Protein AF-A0A8J6C8D6-F1 (afdb_monomer)

Secondary structure (DSSP, 8-state):
------------------------------------------------------HHHHHHHHHHHHHHHHHSPPTT-EEEESSPEEETTEEEEEEEEE-SSSEEEEEEESSS-EEEEEEEEE-TTS-EEEE--HHHHHHHHHTT-EEEEEEEEGGGTEEEEEEE-TTS--EEEEEEEEES-----TT-PPPPPPPPP-----HHHHHHHHHHHHHHHHHHHHHHHHHHHHHHHHHHHHHHHHHHHHHTS--------------SSHHHHHHHHHHHHHHHHHHHHHHHHHHHHHHHHHHHHHHHHHHHHHHHHHHHHHHHHHHHHHHHHHHHHHHHHHHHHHHH-------------------PPPPPPPP-------------TT----TTSPPTT-EEEEEEEETTTEEEEEEEEE-SSSEEEEEEEESS-EEEEEEEEE-TTT-EEEEPPPHHHHHHHHHTT-EEEEEEEETTTTEEEEEEE-SSS--EEEEEEE--

Structure (mmCIF, N/CA/C/O backbone):
data_AF-A0A8J6C8D6-F1
#
_entry.id   AF-A0A8J6C8D6-F1
#
loop_
_atom_site.group_PDB
_atom_site.id
_atom_site.type_symbol
_atom_site.label_atom_id
_atom_site.label_alt_id
_atom_site.label_comp_id
_atom_site.label_asym_id
_atom_site.label_entity_id
_atom_site.label_seq_id
_atom_site.pdbx_PDB_ins_code
_atom_site.Cartn_x
_atom_site.Cartn_y
_atom_site.Cartn_z
_atom_site.occupancy
_atom_site.B_iso_or_equiv
_atom_site.auth_seq_id
_atom_site.auth_comp_id
_atom_site.auth_asym_id
_atom_site.auth_atom_id
_atom_site.pdbx_PDB_model_num
ATOM 1 N N . MET A 1 1 ? 50.698 -36.462 35.558 1.00 35.81 1 MET A N 1
ATOM 2 C CA . MET A 1 1 ? 51.203 -35.279 34.823 1.00 35.81 1 MET A CA 1
ATOM 3 C C . MET A 1 1 ? 50.132 -34.192 34.843 1.00 35.81 1 MET A C 1
ATOM 5 O O . MET A 1 1 ? 48.964 -34.511 34.998 1.00 35.81 1 MET A O 1
ATOM 9 N N . ARG A 1 2 ? 50.574 -32.934 34.864 1.00 33.88 2 ARG A N 1
ATOM 10 C CA . ARG A 1 2 ? 50.007 -31.771 35.575 1.00 33.88 2 ARG A CA 1
ATOM 11 C C . ARG A 1 2 ? 48.608 -31.286 35.136 1.00 33.88 2 ARG A C 1
ATOM 13 O O . ARG A 1 2 ? 48.394 -31.005 33.965 1.00 33.88 2 ARG A O 1
ATOM 20 N N . ARG A 1 3 ? 47.739 -31.041 36.130 1.00 43.44 3 ARG A N 1
ATOM 21 C CA . ARG A 1 3 ? 46.824 -29.879 36.182 1.00 43.44 3 ARG A CA 1
ATOM 22 C C . ARG A 1 3 ? 47.587 -28.660 36.731 1.00 43.44 3 ARG A C 1
ATOM 24 O O . ARG A 1 3 ? 48.565 -28.851 37.457 1.00 43.44 3 ARG A O 1
ATOM 31 N N . PRO A 1 4 ? 47.103 -27.440 36.474 1.00 57.06 4 PRO A N 1
ATOM 32 C CA . PRO A 1 4 ? 46.941 -26.463 37.560 1.00 57.06 4 PRO A CA 1
ATOM 33 C C . PRO A 1 4 ? 45.608 -25.697 37.406 1.00 57.06 4 PRO A C 1
ATOM 35 O O . PRO A 1 4 ? 44.955 -25.807 36.377 1.00 57.06 4 PRO A O 1
ATOM 38 N N . ALA A 1 5 ? 45.146 -24.839 38.306 1.00 36.56 5 ALA A N 1
ATOM 39 C CA . ALA A 1 5 ? 45.234 -24.679 39.754 1.00 36.56 5 ALA A CA 1
ATOM 40 C C . ALA A 1 5 ? 44.353 -23.452 40.079 1.00 36.56 5 ALA A C 1
ATOM 42 O O . ALA A 1 5 ? 44.138 -22.572 39.250 1.00 36.56 5 ALA A O 1
ATOM 43 N N . THR A 1 6 ? 43.840 -23.455 41.294 1.00 37.94 6 THR A N 1
ATOM 44 C CA . THR A 1 6 ? 42.891 -22.550 41.946 1.00 37.94 6 THR A CA 1
ATOM 45 C C . THR A 1 6 ? 43.531 -21.234 42.433 1.00 37.94 6 THR A C 1
ATOM 47 O O . THR A 1 6 ? 44.671 -21.283 42.877 1.00 37.94 6 THR A O 1
ATOM 50 N N . ALA A 1 7 ? 42.786 -20.112 42.441 1.00 31.88 7 ALA A N 1
ATOM 51 C CA . ALA A 1 7 ? 42.819 -18.973 43.405 1.00 31.88 7 ALA A CA 1
ATOM 52 C C . ALA A 1 7 ? 41.842 -17.887 42.880 1.00 31.88 7 ALA A C 1
ATOM 54 O O . ALA A 1 7 ? 41.958 -17.513 41.721 1.00 31.88 7 ALA A O 1
ATOM 55 N N . LEU A 1 8 ? 40.776 -17.386 43.521 1.00 31.64 8 LEU A N 1
ATOM 56 C CA . LEU A 1 8 ? 40.401 -17.049 44.906 1.00 31.64 8 LEU A CA 1
ATOM 57 C C . LEU A 1 8 ? 41.213 -15.900 45.531 1.00 31.64 8 LEU A C 1
ATOM 59 O O . LEU A 1 8 ? 42.285 -16.134 46.075 1.00 31.64 8 LEU A O 1
ATOM 63 N N . LEU A 1 9 ? 40.648 -14.682 45.521 1.00 27.72 9 LEU A N 1
ATOM 64 C CA . LEU A 1 9 ? 40.894 -13.666 46.552 1.00 27.72 9 LEU A CA 1
ATOM 65 C C . LEU A 1 9 ? 39.720 -12.673 46.659 1.00 27.72 9 LEU A C 1
ATOM 67 O O . LEU A 1 9 ? 39.258 -12.096 45.678 1.00 27.72 9 LEU A O 1
ATOM 71 N N . LEU A 1 10 ? 39.228 -12.566 47.890 1.00 30.31 10 LEU A N 1
ATOM 72 C CA . LEU A 1 10 ? 38.093 -11.808 48.411 1.00 30.31 10 LEU A CA 1
ATOM 73 C C . LEU A 1 10 ? 38.591 -10.553 49.163 1.00 30.31 10 LEU A C 1
ATOM 75 O O . LEU A 1 10 ? 39.704 -10.549 49.674 1.00 30.31 10 LEU A O 1
ATOM 79 N N . LEU A 1 11 ? 37.649 -9.626 49.390 1.00 27.98 11 LEU A N 1
ATOM 80 C CA . LEU A 1 11 ? 37.426 -8.851 50.631 1.00 27.98 11 LEU A CA 1
ATOM 81 C C . LEU A 1 11 ? 38.060 -7.445 50.861 1.00 27.98 11 LEU A C 1
ATOM 83 O O . LEU A 1 11 ? 39.243 -7.304 51.129 1.00 27.98 11 LEU A O 1
ATOM 87 N N . LEU A 1 12 ? 37.149 -6.451 50.901 1.00 30.14 12 LEU A N 1
ATOM 88 C CA . LEU A 1 12 ? 36.803 -5.476 51.974 1.00 30.14 12 LEU A CA 1
ATOM 89 C C . LEU A 1 12 ? 37.828 -4.523 52.637 1.00 30.14 12 LEU A C 1
ATOM 91 O O . LEU A 1 12 ? 38.760 -4.964 53.293 1.00 30.14 12 LEU A O 1
ATOM 95 N N . ALA A 1 13 ? 37.438 -3.232 52.692 1.00 29.52 13 ALA A N 1
ATOM 96 C CA . ALA A 1 13 ? 37.340 -2.329 53.875 1.00 29.52 13 ALA A CA 1
ATOM 97 C C . ALA A 1 13 ? 36.761 -0.962 53.388 1.00 29.52 13 ALA A C 1
ATOM 99 O O . ALA A 1 13 ? 37.244 -0.461 52.382 1.00 29.52 13 ALA A O 1
ATOM 100 N N . ARG A 1 14 ? 35.659 -0.325 53.849 1.00 30.20 14 ARG A N 1
ATOM 101 C CA . ARG A 1 14 ? 35.079 -0.001 55.186 1.00 30.20 14 ARG A CA 1
ATOM 102 C C . ARG A 1 14 ? 36.050 0.856 56.030 1.00 30.20 14 ARG A C 1
ATOM 104 O O . ARG A 1 14 ? 37.177 0.430 56.191 1.00 30.20 14 ARG A O 1
ATOM 111 N N . GLY A 1 15 ? 35.753 2.024 56.615 1.00 28.91 15 GLY A N 1
ATOM 112 C CA . GLY A 1 15 ? 34.555 2.853 56.839 1.00 28.91 15 GLY A CA 1
ATOM 113 C C . GLY A 1 15 ? 34.984 4.311 57.170 1.00 28.91 15 GLY A C 1
ATOM 114 O O . GLY A 1 15 ? 36.171 4.587 57.271 1.00 28.91 15 GLY A O 1
ATOM 115 N N . ALA A 1 16 ? 34.090 5.304 57.111 1.00 32.97 16 ALA A N 1
ATOM 116 C CA . ALA A 1 16 ? 33.246 5.824 58.205 1.00 32.97 16 ALA A CA 1
ATOM 117 C C . ALA A 1 16 ? 33.930 6.846 59.141 1.00 32.97 16 ALA A C 1
ATOM 119 O O . ALA A 1 16 ? 34.813 6.466 59.898 1.00 32.97 16 ALA A O 1
ATOM 120 N N . THR A 1 17 ? 33.438 8.100 59.172 1.00 31.61 17 THR A N 1
ATOM 121 C CA . THR A 1 17 ? 32.991 8.813 60.400 1.00 31.61 17 THR A CA 1
ATOM 122 C C . THR A 1 17 ? 32.380 10.208 60.115 1.00 31.61 17 THR A C 1
ATOM 124 O O . THR A 1 17 ? 32.992 11.058 59.486 1.00 31.61 17 THR A O 1
ATOM 127 N N . THR A 1 18 ? 31.131 10.372 60.583 1.00 41.69 18 THR A N 1
ATOM 128 C CA . THR A 1 18 ? 30.493 11.514 61.291 1.00 41.69 18 THR A CA 1
ATOM 129 C C . THR A 1 18 ? 30.653 12.972 60.826 1.00 41.69 18 THR A C 1
ATOM 131 O O . THR A 1 18 ? 31.759 13.492 60.807 1.00 41.69 18 THR A O 1
ATOM 134 N N . LEU A 1 19 ? 29.520 13.689 60.692 1.00 29.58 19 LEU A N 1
ATOM 135 C CA . LEU A 1 19 ? 29.069 14.737 61.643 1.00 29.58 19 LEU A CA 1
ATOM 136 C C . LEU A 1 19 ? 27.676 15.320 61.266 1.00 29.58 19 LEU A C 1
ATOM 138 O O . LEU A 1 19 ? 27.442 15.773 60.151 1.00 29.58 19 LEU A O 1
ATOM 142 N N . ARG A 1 20 ? 26.750 15.292 62.237 1.00 32.78 20 ARG A N 1
ATOM 143 C CA . ARG A 1 20 ? 25.585 16.201 62.436 1.00 32.78 20 ARG A CA 1
ATOM 144 C C . ARG A 1 20 ? 26.068 17.393 63.309 1.00 32.78 20 ARG A C 1
ATOM 146 O O . ARG A 1 20 ? 27.182 17.256 63.815 1.00 32.78 20 ARG A O 1
ATOM 153 N N . PRO A 1 21 ? 25.286 18.456 63.645 1.00 46.72 21 PRO A N 1
ATOM 154 C CA . PRO A 1 21 ? 23.860 18.789 63.408 1.00 46.72 21 PRO A CA 1
ATOM 155 C C . PRO A 1 21 ? 23.666 20.230 62.822 1.00 46.72 21 PRO A C 1
ATOM 157 O O . PRO A 1 21 ? 24.640 20.919 62.561 1.00 46.72 21 PRO A O 1
ATOM 160 N N . CYS A 1 22 ? 22.468 20.708 62.451 1.00 26.75 22 CYS A N 1
ATOM 161 C CA . CYS A 1 22 ? 21.581 21.530 63.302 1.00 26.75 22 CYS A CA 1
ATOM 162 C C . CYS A 1 22 ? 20.269 21.897 62.566 1.00 26.75 22 CYS A C 1
ATOM 164 O O . CYS A 1 22 ? 20.287 22.277 61.398 1.00 26.75 22 CYS A O 1
ATOM 166 N N . ALA A 1 23 ? 19.148 21.823 63.292 1.00 34.84 23 ALA A N 1
ATOM 167 C CA . ALA A 1 23 ? 17.891 22.551 63.050 1.00 34.84 23 ALA A CA 1
ATOM 168 C C . ALA A 1 23 ? 17.970 23.927 63.767 1.00 34.84 23 ALA A C 1
ATOM 170 O O . ALA A 1 23 ? 18.851 24.060 64.622 1.00 34.84 23 ALA A O 1
ATOM 171 N N . PRO A 1 24 ? 17.132 24.953 63.479 1.00 51.56 24 PRO A N 1
ATOM 172 C CA . PRO A 1 24 ? 15.665 24.977 63.696 1.00 51.56 24 PRO A CA 1
ATOM 173 C C . PRO A 1 24 ? 14.939 25.716 62.523 1.00 51.56 24 PRO A C 1
ATOM 175 O O . PRO A 1 24 ? 15.575 25.996 61.521 1.00 51.56 24 PRO A O 1
ATOM 178 N N . ALA A 1 25 ? 13.647 26.057 62.447 1.00 30.58 25 ALA A N 1
ATOM 179 C CA . ALA A 1 25 ? 12.523 26.172 63.369 1.00 30.58 25 ALA A CA 1
ATOM 180 C C . ALA A 1 25 ? 11.190 26.102 62.575 1.00 30.58 25 ALA A C 1
ATOM 182 O O . ALA A 1 25 ? 11.130 26.414 61.388 1.00 30.58 25 ALA A O 1
ATOM 183 N N . ARG A 1 26 ? 10.110 25.732 63.271 1.00 37.91 26 ARG A N 1
ATOM 184 C CA . ARG A 1 26 ? 8.697 25.846 62.860 1.00 37.91 26 ARG A CA 1
ATOM 185 C C . ARG A 1 26 ? 8.239 27.312 62.865 1.00 37.91 26 ARG A C 1
ATOM 187 O O . ARG A 1 26 ? 8.626 27.990 63.802 1.00 37.91 26 ARG A O 1
ATOM 194 N N . VAL A 1 27 ? 7.271 27.697 62.019 1.00 29.30 27 VAL A N 1
ATOM 195 C CA . VAL A 1 27 ? 6.035 28.420 62.423 1.00 29.30 27 VAL A CA 1
ATOM 196 C C . VAL A 1 27 ? 4.908 28.092 61.430 1.00 29.30 27 VAL A C 1
ATOM 198 O O . VAL A 1 27 ? 5.110 28.029 60.222 1.00 29.30 27 VAL A O 1
ATOM 201 N N . ARG A 1 28 ? 3.718 27.854 61.981 1.00 36.69 28 ARG A N 1
ATOM 202 C CA . ARG A 1 28 ? 2.434 27.541 61.346 1.00 36.69 28 ARG A CA 1
ATOM 203 C C . ARG A 1 28 ? 1.416 28.495 61.981 1.00 36.69 28 ARG A C 1
ATOM 205 O O . ARG A 1 28 ? 1.383 28.508 63.203 1.00 36.69 28 ARG A O 1
ATOM 212 N N . THR A 1 29 ? 0.593 29.204 61.207 1.00 34.97 29 THR A N 1
ATOM 213 C CA . THR A 1 29 ? -0.679 29.860 61.622 1.00 34.97 29 THR A CA 1
ATOM 214 C C . THR A 1 29 ? -1.370 30.349 60.333 1.00 34.97 29 THR A C 1
ATOM 216 O O . THR A 1 29 ? -0.747 31.047 59.549 1.00 34.97 29 THR A O 1
ATOM 219 N N . THR A 1 30 ? -2.510 29.826 59.860 1.00 37.66 30 THR A N 1
ATOM 220 C CA . THR A 1 30 ? -3.925 30.018 60.267 1.00 37.66 30 THR A CA 1
ATOM 221 C C . THR A 1 30 ? -4.391 31.469 60.443 1.00 37.66 30 THR A C 1
ATOM 223 O O . THR A 1 30 ? -4.073 32.064 61.469 1.00 37.66 30 THR A O 1
ATOM 226 N N . ARG A 1 31 ? -5.254 31.947 59.527 1.00 32.25 31 ARG A N 1
ATOM 227 C CA . ARG A 1 31 ? -6.597 32.565 59.727 1.00 32.25 31 ARG A CA 1
ATOM 228 C C . ARG A 1 31 ? -6.942 33.532 58.571 1.00 32.25 31 ARG A C 1
ATOM 230 O O . ARG A 1 31 ? -6.095 34.312 58.161 1.00 32.25 31 ARG A O 1
ATOM 237 N N . GLY A 1 32 ? -8.188 33.466 58.073 1.00 31.39 32 GLY A N 1
ATOM 238 C CA . GLY A 1 32 ? -8.848 34.554 57.312 1.00 31.39 32 GLY A CA 1
ATOM 239 C C . GLY A 1 32 ? -9.164 35.762 58.225 1.00 31.39 32 GLY A C 1
ATOM 240 O O . GLY A 1 32 ? -8.545 35.820 59.287 1.00 31.39 32 GLY A O 1
ATOM 241 N N . PRO A 1 33 ? -10.134 36.671 57.949 1.00 47.38 33 PRO A N 1
ATOM 242 C CA . PRO A 1 33 ? -11.267 36.583 57.014 1.00 47.38 33 PRO A CA 1
ATOM 243 C C . PRO A 1 33 ? -11.608 37.897 56.236 1.00 47.38 33 PRO A C 1
ATOM 245 O O . PRO A 1 33 ? -11.018 38.941 56.456 1.00 47.38 33 PRO A O 1
ATOM 248 N N . ALA A 1 34 ? -12.580 37.780 55.323 1.00 31.06 34 ALA A N 1
ATOM 249 C CA . ALA A 1 34 ? -13.768 38.621 55.076 1.00 31.06 34 ALA A CA 1
ATOM 250 C C . ALA A 1 34 ? -13.780 40.184 55.118 1.00 31.06 34 ALA A C 1
ATOM 252 O O . ALA A 1 34 ? -13.150 40.832 55.941 1.00 31.06 34 ALA A O 1
ATOM 253 N N . TRP A 1 35 ? -14.730 40.701 54.318 1.00 33.06 35 TRP A N 1
ATOM 254 C CA . TRP A 1 35 ? -15.359 42.043 54.242 1.00 33.06 35 TRP A CA 1
ATOM 255 C C . TRP A 1 35 ? -14.613 43.132 53.435 1.00 33.06 35 TRP A C 1
ATOM 257 O O . TRP A 1 35 ? -13.420 43.313 53.614 1.00 33.06 35 TRP A O 1
ATOM 267 N N . LEU A 1 36 ? -15.170 43.758 52.381 1.00 33.72 36 LEU A N 1
ATOM 268 C CA . LEU A 1 36 ? -16.387 44.587 52.162 1.00 33.72 36 LEU A CA 1
ATOM 269 C C . LEU A 1 36 ? -16.104 46.095 52.345 1.00 33.72 36 LEU A C 1
ATOM 271 O O . LEU A 1 36 ? -15.977 46.572 53.464 1.00 33.72 36 LEU A O 1
ATOM 275 N N . ALA A 1 37 ? -16.066 46.831 51.228 1.00 32.75 37 ALA A N 1
ATOM 276 C CA . ALA A 1 37 ? -16.396 48.259 51.093 1.00 32.75 37 ALA A CA 1
ATOM 277 C C . ALA A 1 37 ? -16.724 48.488 49.596 1.00 32.75 37 ALA A C 1
ATOM 279 O O . ALA A 1 37 ? -15.913 48.125 48.748 1.00 32.75 37 ALA A O 1
ATOM 280 N N . MET A 1 38 ? -17.968 48.799 49.190 1.00 30.61 38 MET A N 1
ATOM 281 C CA . MET A 1 38 ? -18.636 50.122 49.251 1.00 30.61 38 MET A CA 1
ATOM 282 C C . MET A 1 38 ? -17.772 51.212 48.599 1.00 30.61 38 MET A C 1
ATOM 284 O O . MET A 1 38 ? -16.615 51.344 48.963 1.00 30.61 38 MET A O 1
ATOM 288 N N . ALA A 1 39 ? -18.207 52.063 47.673 1.00 34.47 39 ALA A N 1
ATOM 289 C CA . ALA A 1 39 ? -19.494 52.455 47.091 1.00 34.47 39 ALA A CA 1
ATOM 290 C C . ALA A 1 39 ? -19.158 53.004 45.668 1.00 34.47 39 ALA A C 1
ATOM 292 O O . ALA A 1 39 ? -17.983 53.163 45.354 1.00 34.47 39 ALA A O 1
ATOM 293 N N . ALA A 1 40 ? -20.060 53.298 44.728 1.00 32.75 40 ALA A N 1
ATOM 294 C CA . ALA A 1 40 ? -21.002 54.410 44.801 1.00 32.75 40 ALA A CA 1
ATOM 295 C C . ALA A 1 40 ? -21.671 54.639 43.420 1.00 32.75 40 ALA A C 1
ATOM 297 O O . ALA A 1 40 ? -20.977 54.732 42.414 1.00 32.75 40 ALA A O 1
ATOM 298 N N . TYR A 1 41 ? -22.995 54.824 43.466 1.00 35.19 41 TYR A N 1
ATOM 299 C CA . TYR A 1 41 ? -23.856 55.712 42.665 1.00 35.19 41 TYR A CA 1
ATOM 300 C C . TYR A 1 41 ? -24.109 55.497 41.158 1.00 35.19 41 TYR A C 1
ATOM 302 O O . TYR A 1 41 ? -23.223 55.592 40.317 1.00 35.19 41 TYR A O 1
ATOM 310 N N . GLY A 1 42 ? -25.408 55.375 40.843 1.00 32.97 42 GLY A N 1
ATOM 311 C CA . GLY A 1 42 ? -25.996 55.563 39.515 1.00 32.97 42 GLY A CA 1
ATOM 312 C C . GLY A 1 42 ? -27.399 54.956 39.396 1.00 32.97 42 GLY A C 1
ATOM 313 O O . GLY A 1 42 ? -27.560 53.924 38.759 1.00 32.97 42 GLY A O 1
ATOM 314 N N . GLU A 1 43 ? -28.380 55.560 40.069 1.00 34.94 43 GLU A N 1
ATOM 315 C CA . GLU A 1 43 ? -29.804 55.178 40.085 1.00 34.94 43 GLU A CA 1
ATOM 316 C C . GLU A 1 43 ? -30.560 55.629 38.794 1.00 34.94 43 GLU A C 1
ATOM 318 O O . GLU A 1 43 ? -29.927 56.189 37.898 1.00 34.94 43 GLU A O 1
ATOM 323 N N . PRO A 1 44 ? -31.867 55.334 38.605 1.00 51.00 44 PRO A N 1
ATOM 324 C CA . PRO A 1 44 ? -32.375 54.608 37.443 1.00 51.00 44 PRO A CA 1
ATOM 325 C C . PRO A 1 44 ? -33.247 55.465 36.509 1.00 51.00 44 PRO A C 1
ATOM 327 O O . PRO A 1 44 ? -33.675 56.566 36.845 1.00 51.00 44 PRO A O 1
ATOM 330 N N . THR A 1 45 ? -33.606 54.923 35.345 1.00 36.56 45 THR A N 1
ATOM 331 C CA . THR A 1 45 ? -34.748 55.427 34.566 1.00 36.56 45 THR A CA 1
ATOM 332 C C . THR A 1 45 ? -35.639 54.267 34.130 1.00 36.56 45 THR A C 1
ATOM 334 O O . THR A 1 45 ? -35.259 53.414 33.336 1.00 36.56 45 THR A O 1
ATOM 337 N N . THR A 1 46 ? -36.776 54.221 34.823 1.00 40.16 46 THR A N 1
ATOM 338 C CA . THR A 1 46 ? -38.135 53.802 34.453 1.00 40.16 46 THR A CA 1
ATOM 339 C C . THR A 1 46 ? -38.364 52.914 33.228 1.00 40.16 46 THR A C 1
ATOM 341 O O . THR A 1 46 ? -38.003 53.244 32.103 1.00 40.16 46 THR A O 1
ATOM 344 N N . LEU A 1 47 ? -39.107 51.837 33.512 1.00 42.78 47 LEU A N 1
ATOM 345 C CA . LEU A 1 47 ? -39.875 51.005 32.593 1.00 42.78 47 LEU A CA 1
ATOM 346 C C . LEU A 1 47 ? -40.688 51.831 31.589 1.00 42.78 47 LEU A C 1
ATOM 348 O O . LEU A 1 47 ? -41.433 52.714 32.006 1.00 42.78 47 LEU A O 1
ATOM 352 N N . ASP A 1 48 ? -40.682 51.381 30.336 1.00 36.75 48 ASP A N 1
ATOM 353 C CA . ASP A 1 48 ? -41.883 51.366 29.506 1.00 36.75 48 ASP A CA 1
ATOM 354 C C . ASP A 1 48 ? -42.185 49.917 29.114 1.00 36.75 48 ASP A C 1
ATOM 356 O O . ASP A 1 48 ? -41.326 49.169 28.640 1.00 36.75 48 ASP A O 1
ATOM 360 N N . ALA A 1 49 ? -43.416 49.521 29.417 1.00 51.22 49 ALA A N 1
ATOM 361 C CA . ALA A 1 49 ? -43.981 48.212 29.171 1.00 51.22 49 ALA A CA 1
ATOM 362 C C . ALA A 1 49 ? -44.611 48.199 27.776 1.00 51.22 49 ALA A C 1
ATOM 364 O O . ALA A 1 49 ? -45.715 48.700 27.596 1.00 51.22 49 ALA A O 1
ATOM 365 N N . ASP A 1 50 ? -43.920 47.597 26.811 1.00 45.56 50 ASP A N 1
ATOM 366 C CA . ASP A 1 50 ? -44.537 47.141 25.564 1.00 45.56 50 ASP A CA 1
ATOM 367 C C . ASP A 1 50 ? -43.792 45.892 25.063 1.00 45.56 50 ASP A C 1
ATOM 369 O O . ASP A 1 50 ? -43.017 45.891 24.105 1.00 45.56 50 ASP A O 1
ATOM 373 N N . ASP A 1 51 ? -43.963 44.803 25.814 1.00 48.41 51 ASP A N 1
ATOM 374 C CA . ASP A 1 51 ? -43.297 43.519 25.593 1.00 48.41 51 ASP A CA 1
ATOM 375 C C . ASP A 1 51 ? -44.034 42.718 24.501 1.00 48.41 51 ASP A C 1
ATOM 377 O O . ASP A 1 51 ? -44.668 41.686 24.737 1.00 48.41 51 ASP A O 1
ATOM 381 N N . THR A 1 52 ? -43.960 43.197 23.256 1.00 54.38 52 THR A N 1
ATOM 382 C CA . THR A 1 52 ? -44.149 42.320 22.094 1.00 54.38 52 THR A CA 1
ATOM 383 C C . THR A 1 52 ? -42.809 41.650 21.780 1.00 54.38 52 THR A C 1
ATOM 385 O O . THR A 1 52 ? -41.815 42.338 21.535 1.00 54.38 52 THR A O 1
ATOM 388 N N . PRO A 1 53 ? -42.715 40.304 21.782 1.00 50.66 53 PRO A N 1
ATOM 389 C CA . PRO A 1 53 ? -41.441 39.631 21.577 1.00 50.66 53 PRO A CA 1
ATOM 390 C C . PRO A 1 53 ? -40.886 39.971 20.190 1.00 50.66 53 PRO A C 1
ATOM 392 O O . PRO A 1 53 ? -41.469 39.607 19.167 1.00 50.66 53 PRO A O 1
ATOM 395 N N . GLN A 1 54 ? -39.738 40.655 20.163 1.00 53.56 54 GLN A N 1
ATOM 396 C CA . GLN A 1 54 ? -39.039 41.043 18.939 1.00 53.56 54 GLN A CA 1
ATOM 397 C C . GLN A 1 54 ? -38.928 39.855 17.954 1.00 53.56 54 GLN A C 1
ATOM 399 O O . GLN A 1 54 ? -38.360 38.808 18.302 1.00 53.56 54 GLN A O 1
ATOM 404 N N . PRO A 1 55 ? -39.362 40.008 16.685 1.00 61.66 55 PRO A N 1
ATOM 405 C CA . PRO A 1 55 ? -39.357 38.932 15.685 1.00 61.66 55 PRO A CA 1
ATOM 406 C C . PRO A 1 55 ? -37.946 38.402 15.369 1.00 61.66 55 PRO A C 1
ATOM 408 O O . PRO A 1 55 ? -37.783 37.271 14.905 1.00 61.66 55 PRO A O 1
ATOM 411 N N . ALA A 1 56 ? -36.900 39.174 15.678 1.00 62.34 56 ALA A N 1
ATOM 412 C CA . ALA A 1 56 ? -35.511 38.776 15.484 1.00 62.34 56 ALA A CA 1
ATOM 413 C C . ALA A 1 56 ? -35.109 37.569 16.356 1.00 62.34 56 ALA A C 1
ATOM 415 O O . ALA A 1 56 ? -34.508 36.622 15.839 1.00 62.34 56 ALA A O 1
ATOM 416 N N . VAL A 1 57 ? -35.500 37.537 17.637 1.00 67.75 57 VAL A N 1
ATOM 417 C CA . VAL A 1 57 ? -35.136 36.452 18.571 1.00 67.75 57 VAL A CA 1
ATOM 418 C C . VAL A 1 57 ? -35.922 35.173 18.266 1.00 67.75 57 VAL A C 1
ATOM 420 O O . VAL A 1 57 ? -35.359 34.073 18.288 1.00 67.75 57 VAL A O 1
ATOM 423 N N . ALA A 1 58 ? -37.196 35.309 17.887 1.00 65.25 58 ALA A N 1
ATOM 424 C CA . ALA A 1 58 ? -38.010 34.197 17.401 1.00 65.25 58 ALA A CA 1
ATOM 425 C C . ALA A 1 58 ? -37.430 33.599 16.106 1.00 65.25 58 ALA A C 1
ATOM 427 O O . ALA A 1 58 ? -37.303 32.379 15.994 1.00 65.25 58 ALA A O 1
ATOM 428 N N . SER A 1 59 ? -36.967 34.440 15.170 1.00 73.06 59 SER A N 1
ATOM 429 C CA . SER A 1 59 ? -36.349 33.981 13.918 1.00 73.06 59 SER A CA 1
ATOM 430 C C . SER A 1 59 ? -34.992 33.295 14.125 1.00 73.06 59 SER A C 1
ATOM 432 O O . SER A 1 59 ? -34.657 32.367 13.389 1.00 73.06 59 SER A O 1
ATOM 434 N N . ALA A 1 60 ? -34.211 33.711 15.129 1.00 69.38 60 ALA A N 1
ATOM 435 C CA . ALA A 1 60 ? -32.935 33.087 15.470 1.00 69.38 60 ALA A CA 1
ATOM 436 C C . ALA A 1 60 ? -33.140 31.729 16.157 1.00 69.38 60 ALA A C 1
ATOM 438 O O . ALA A 1 60 ? -32.468 30.758 15.811 1.00 69.38 60 ALA A O 1
ATOM 439 N N . ARG A 1 61 ? -34.120 31.622 17.068 1.00 70.50 61 ARG A N 1
ATOM 440 C CA . ARG A 1 61 ? -34.517 30.336 17.667 1.00 70.50 61 ARG A CA 1
ATOM 441 C C . ARG A 1 61 ? -35.103 29.381 16.631 1.00 70.50 61 ARG A C 1
ATOM 443 O O . ARG A 1 61 ? -34.742 28.209 16.647 1.00 70.50 61 ARG A O 1
ATOM 450 N N . ALA A 1 62 ? -35.929 29.870 15.707 1.00 68.94 62 ALA A N 1
ATOM 451 C CA . ALA A 1 62 ? -36.471 29.069 14.611 1.00 68.94 62 ALA A CA 1
ATOM 452 C C . ALA A 1 62 ? -35.368 28.589 13.653 1.00 68.94 62 ALA A C 1
ATOM 454 O O . ALA A 1 62 ? -35.318 27.407 13.322 1.00 68.94 62 ALA A O 1
ATOM 455 N N . ARG A 1 63 ? -34.415 29.459 13.284 1.00 71.50 63 ARG A N 1
ATOM 456 C CA . ARG A 1 63 ? -33.246 29.077 12.470 1.00 71.50 63 ARG A CA 1
ATOM 457 C C . ARG A 1 63 ? -32.337 28.078 13.185 1.00 71.50 63 ARG A C 1
ATOM 459 O O . ARG A 1 63 ? -31.904 27.112 12.566 1.00 71.50 63 ARG A O 1
ATOM 466 N N . ALA A 1 64 ? -32.100 28.246 14.486 1.00 65.62 64 ALA A N 1
ATOM 467 C CA . ALA A 1 64 ? -31.341 27.285 15.286 1.00 65.62 64 ALA A CA 1
ATOM 468 C C . ALA A 1 64 ? -32.080 25.942 15.443 1.00 65.62 64 ALA A C 1
ATOM 470 O O . ALA A 1 64 ? -31.444 24.890 15.420 1.00 65.62 64 ALA A O 1
ATOM 471 N N . ALA A 1 65 ? -33.410 25.952 15.571 1.00 63.62 65 ALA A N 1
ATOM 472 C CA . ALA A 1 65 ? -34.228 24.742 15.625 1.00 63.62 65 ALA A CA 1
ATOM 473 C C . ALA A 1 65 ? -34.225 23.993 14.281 1.00 63.62 65 ALA A C 1
ATOM 475 O O . ALA A 1 65 ? -33.962 22.792 14.263 1.00 63.62 65 ALA A O 1
ATOM 476 N N . MET A 1 66 ? -34.392 24.702 13.159 1.00 66.19 66 MET A N 1
ATOM 477 C CA . MET A 1 66 ? -34.290 24.115 11.817 1.00 66.19 66 MET A CA 1
ATOM 478 C C . MET A 1 66 ? -32.878 23.594 11.521 1.00 66.19 66 MET A C 1
ATOM 480 O O . MET A 1 66 ? -32.730 22.501 10.980 1.00 66.19 66 MET A O 1
ATOM 484 N N . ALA A 1 67 ? -31.825 24.313 11.927 1.00 63.06 67 ALA A N 1
ATOM 485 C CA . ALA A 1 67 ? -30.445 23.843 11.789 1.00 63.06 67 ALA A CA 1
ATOM 486 C C . ALA A 1 67 ? -30.192 22.553 12.595 1.00 63.06 67 ALA A C 1
ATOM 488 O O . ALA A 1 67 ? -29.546 21.632 12.093 1.00 63.06 67 ALA A O 1
ATOM 489 N N . ARG A 1 68 ? -30.760 22.444 13.806 1.00 62.25 68 ARG A N 1
ATOM 490 C CA . ARG A 1 68 ? -30.690 21.228 14.639 1.00 62.25 68 ARG A CA 1
ATOM 491 C C . ARG A 1 68 ? -31.431 20.048 14.013 1.00 62.25 68 ARG A C 1
ATOM 493 O O . ARG A 1 68 ? -30.896 18.943 13.988 1.00 62.25 68 ARG A O 1
ATOM 500 N N . GLU A 1 69 ? -32.629 20.268 13.478 1.00 59.34 69 GLU A N 1
ATOM 501 C CA . GLU A 1 69 ? -33.432 19.211 12.845 1.00 59.34 69 GLU A CA 1
ATOM 502 C C . GLU A 1 69 ? -32.813 18.731 11.514 1.00 59.34 69 GLU A C 1
ATOM 504 O O . GLU A 1 69 ? -32.859 17.546 11.159 1.00 59.34 69 GLU A O 1
ATOM 509 N N . SER A 1 70 ? -32.114 19.640 10.830 1.00 64.94 70 SER A N 1
ATOM 510 C CA . SER A 1 70 ? -31.340 19.381 9.615 1.00 64.94 70 SER A CA 1
ATOM 511 C C . SER A 1 70 ? -30.055 18.571 9.881 1.00 64.94 70 SER A C 1
ATOM 513 O O . SER A 1 70 ? -29.645 17.780 9.031 1.00 64.94 70 SER A O 1
ATOM 515 N N . ALA A 1 71 ? -29.436 18.704 11.061 1.00 72.00 71 ALA A N 1
ATOM 516 C CA . ALA A 1 71 ? -28.151 18.076 11.397 1.00 72.00 71 ALA A CA 1
ATOM 517 C C . ALA A 1 71 ? -28.239 16.623 11.911 1.00 72.00 71 ALA A C 1
ATOM 519 O O . ALA A 1 71 ? -27.219 15.934 11.964 1.00 72.00 71 ALA A O 1
ATOM 520 N N . ALA A 1 72 ? -29.429 16.134 12.271 1.00 80.75 72 ALA A N 1
ATOM 521 C CA . ALA A 1 72 ? -29.587 14.775 12.785 1.00 80.75 72 ALA A CA 1
ATOM 522 C C . ALA A 1 72 ? -29.342 13.699 11.700 1.00 80.75 72 ALA A C 1
ATOM 524 O O . ALA A 1 72 ? -29.779 13.871 10.554 1.00 80.75 72 ALA A O 1
ATOM 525 N N . PRO A 1 73 ? -28.685 12.572 12.042 1.00 84.75 73 PRO A N 1
ATOM 526 C CA . PRO A 1 73 ? -28.538 11.442 11.132 1.00 84.75 73 PRO A CA 1
ATOM 527 C C . PRO A 1 73 ? -29.909 10.846 10.778 1.00 84.75 73 PRO A C 1
ATOM 529 O O . PRO A 1 73 ? -30.872 10.947 11.543 1.00 84.75 73 PRO A O 1
ATOM 532 N N . ALA A 1 74 ? -30.011 10.230 9.598 1.00 88.62 74 ALA A N 1
ATOM 533 C CA . ALA A 1 74 ? -31.265 9.636 9.147 1.00 88.62 74 ALA A CA 1
ATOM 534 C C . ALA A 1 74 ? -31.642 8.432 10.026 1.00 88.62 74 ALA A C 1
ATOM 536 O O . ALA A 1 74 ? -30.825 7.538 10.249 1.00 88.62 74 ALA A O 1
ATOM 537 N N . ILE A 1 75 ? -32.892 8.388 10.492 1.00 91.38 75 ILE A N 1
ATOM 538 C CA . ILE A 1 75 ? -33.424 7.216 11.197 1.00 91.38 75 ILE A CA 1
ATOM 539 C C . ILE A 1 75 ? -33.341 6.007 10.254 1.00 91.38 75 ILE A C 1
ATOM 541 O O . ILE A 1 75 ? -33.716 6.091 9.084 1.00 91.38 75 ILE A O 1
ATOM 545 N N . GLY A 1 76 ? -32.812 4.896 10.760 1.00 91.88 76 GLY A N 1
ATOM 546 C CA . GLY A 1 76 ? -32.531 3.686 9.991 1.00 91.88 76 GLY A CA 1
ATOM 547 C C . GLY A 1 76 ? -31.189 3.696 9.252 1.00 91.88 76 GLY A C 1
ATOM 548 O O . GLY A 1 76 ? -30.908 2.746 8.524 1.00 91.88 76 GLY A O 1
ATOM 549 N N . ALA A 1 77 ? -30.357 4.734 9.399 1.00 89.25 77 ALA A N 1
ATOM 550 C CA . ALA A 1 77 ? -28.990 4.705 8.887 1.00 89.25 77 ALA A CA 1
ATOM 551 C C . ALA A 1 77 ? -28.132 3.711 9.683 1.00 89.25 77 ALA A C 1
ATOM 553 O O . ALA A 1 77 ? -28.139 3.711 10.916 1.00 89.25 77 ALA A O 1
ATOM 554 N N . THR A 1 78 ? -27.366 2.896 8.961 1.00 92.50 78 THR A N 1
ATOM 555 C CA . THR A 1 78 ? -26.387 1.972 9.539 1.00 92.50 78 THR A CA 1
ATOM 556 C C . THR A 1 78 ? -24.993 2.426 9.154 1.00 92.50 78 THR A C 1
ATOM 558 O O . THR A 1 78 ? -24.689 2.572 7.968 1.00 92.50 78 THR A O 1
ATOM 561 N N . TYR A 1 79 ? -24.136 2.575 10.155 1.00 90.94 79 TYR A N 1
ATOM 562 C CA . TYR A 1 79 ? -22.721 2.871 10.000 1.00 90.94 79 TYR A CA 1
ATOM 563 C C . TYR A 1 79 ? -21.888 1.676 10.475 1.00 90.94 79 TYR A C 1
ATOM 565 O O . TYR A 1 79 ? -22.253 1.015 11.451 1.00 90.94 79 TYR A O 1
ATOM 573 N N . ARG A 1 80 ? -20.774 1.380 9.801 1.00 92.38 80 ARG A N 1
ATOM 574 C CA . ARG A 1 80 ? -19.800 0.363 10.231 1.00 92.38 80 ARG A CA 1
ATOM 575 C C . ARG A 1 80 ? -18.390 0.923 10.194 1.00 92.38 80 ARG A C 1
ATOM 577 O O . ARG A 1 80 ? -18.091 1.759 9.349 1.00 92.38 80 ARG A O 1
ATOM 584 N N . SER A 1 81 ? -17.531 0.447 11.090 1.00 90.75 81 SER A N 1
ATOM 585 C CA . SER A 1 81 ? -16.102 0.706 10.973 1.00 90.75 81 SER A CA 1
ATOM 586 C C . SER A 1 81 ? -15.558 -0.011 9.744 1.00 90.75 81 SER A C 1
ATOM 588 O O . SER A 1 81 ? -15.821 -1.198 9.550 1.00 90.75 81 SER A O 1
ATOM 590 N N . ALA A 1 82 ? -14.824 0.722 8.908 1.00 76.38 82 ALA A N 1
ATOM 591 C CA . ALA A 1 82 ? -14.022 0.114 7.848 1.00 76.38 82 ALA A CA 1
ATOM 592 C C . ALA A 1 82 ? -12.801 -0.597 8.450 1.00 76.38 82 ALA A C 1
ATOM 594 O O . ALA A 1 82 ? -12.398 -1.662 7.989 1.00 76.38 82 ALA A O 1
ATOM 595 N N . ASP A 1 83 ? -12.274 -0.032 9.538 1.00 77.31 83 ASP A N 1
ATOM 596 C CA . ASP A 1 83 ? -11.108 -0.556 10.226 1.00 77.31 83 ASP A CA 1
ATOM 597 C C . ASP A 1 83 ? -11.505 -1.555 11.314 1.00 77.31 83 ASP A C 1
ATOM 599 O O . ASP A 1 83 ? -12.404 -1.320 12.133 1.00 77.31 83 ASP A O 1
ATOM 603 N N . PHE A 1 84 ? -10.777 -2.665 11.343 1.00 78.38 84 PHE A N 1
ATOM 604 C CA . PHE A 1 84 ? -10.759 -3.597 12.457 1.00 78.38 84 PHE A CA 1
ATOM 605 C C . PHE A 1 84 ? -9.738 -3.107 13.484 1.00 78.38 84 PHE A C 1
ATOM 607 O O . PHE A 1 84 ? -8.544 -3.023 13.193 1.00 78.38 84 PHE A O 1
ATOM 614 N N . MET A 1 85 ? -10.180 -2.787 14.701 1.00 75.00 85 MET A N 1
ATOM 615 C CA . MET A 1 85 ? -9.247 -2.425 15.769 1.00 75.00 85 MET A CA 1
ATOM 616 C C . MET A 1 85 ? -8.612 -3.691 16.350 1.00 75.00 85 MET A C 1
ATOM 618 O O . MET A 1 85 ? -9.350 -4.524 16.877 1.00 75.00 85 MET A O 1
ATOM 622 N N . PRO A 1 86 ? -7.277 -3.857 16.302 1.00 70.06 86 PRO A N 1
ATOM 623 C CA . PRO A 1 86 ? -6.632 -4.961 16.994 1.00 70.06 86 PRO A CA 1
ATOM 624 C C . PRO A 1 86 ? -6.780 -4.759 18.507 1.00 70.06 86 PRO A C 1
ATOM 626 O O . PRO A 1 86 ? -6.438 -3.704 19.042 1.00 70.06 86 PRO A O 1
ATOM 629 N N . LEU A 1 87 ? -7.301 -5.776 19.182 1.00 74.69 87 LEU A N 1
ATOM 630 C CA . LEU A 1 87 ? -7.329 -5.911 20.633 1.00 74.69 87 LEU A CA 1
ATOM 631 C C . LEU A 1 87 ? -6.495 -7.133 21.025 1.00 74.69 87 LEU A C 1
ATOM 633 O O . LEU A 1 87 ? -6.277 -8.037 20.213 1.00 74.69 87 LEU A O 1
ATOM 637 N N . ILE A 1 88 ? -6.059 -7.194 22.284 1.00 68.81 88 ILE A N 1
ATOM 638 C CA . ILE A 1 88 ? -5.461 -8.414 22.834 1.00 68.81 88 ILE A CA 1
ATOM 639 C C . ILE A 1 88 ? -6.497 -9.538 22.676 1.00 68.81 88 ILE A C 1
ATOM 641 O O . ILE A 1 88 ? -7.570 -9.490 23.270 1.00 68.81 88 ILE A O 1
ATOM 645 N N . GLY A 1 89 ? -6.205 -10.514 21.812 1.00 68.31 89 GLY A N 1
ATOM 646 C CA . GLY A 1 89 ? -7.083 -11.658 21.555 1.00 68.31 89 GLY A CA 1
ATOM 647 C C . GLY A 1 89 ? -8.015 -11.561 20.338 1.00 68.31 89 GLY A C 1
ATOM 648 O O . GLY A 1 89 ? -8.726 -12.534 20.087 1.00 68.31 89 GLY A O 1
ATOM 649 N N . GLY A 1 90 ? -8.004 -10.483 19.541 1.00 81.25 90 GLY A N 1
ATOM 650 C CA . GLY A 1 90 ? -8.787 -10.437 18.298 1.00 81.25 90 GLY A CA 1
ATOM 651 C C . GLY A 1 90 ? -8.948 -9.052 17.674 1.00 81.25 90 GLY A C 1
ATOM 652 O O . GLY A 1 90 ? -8.145 -8.152 17.888 1.00 81.25 90 GLY A O 1
ATOM 653 N N . PHE A 1 91 ? -10.012 -8.886 16.891 1.00 81.25 91 PHE A N 1
ATOM 654 C CA . PHE A 1 91 ? -10.369 -7.620 16.257 1.00 81.25 91 PHE A CA 1
ATOM 655 C C . PHE A 1 91 ? -11.713 -7.116 16.773 1.00 81.25 91 PHE A C 1
ATOM 657 O O . PHE A 1 91 ? -12.611 -7.914 17.035 1.00 81.25 91 PHE A O 1
ATOM 664 N N . LEU A 1 92 ? -11.854 -5.799 16.888 1.00 83.50 92 LEU A N 1
ATOM 665 C CA . LEU A 1 92 ? -13.098 -5.121 17.226 1.00 83.50 92 LEU A CA 1
ATOM 666 C C . LEU A 1 92 ? -13.637 -4.410 15.983 1.00 83.50 92 LEU A C 1
ATOM 668 O O . LEU A 1 92 ? -12.996 -3.505 15.448 1.00 83.50 92 LEU A O 1
ATOM 672 N N . ALA A 1 93 ? -14.822 -4.813 15.545 1.00 87.31 93 ALA A N 1
ATOM 673 C CA . ALA A 1 93 ? -15.633 -4.122 14.558 1.00 87.31 93 ALA A CA 1
ATOM 674 C C . ALA A 1 93 ? -16.768 -3.373 15.263 1.00 87.31 93 ALA A C 1
ATOM 676 O O . ALA A 1 93 ? -17.432 -3.908 16.155 1.00 87.31 93 ALA A O 1
ATOM 677 N N . LEU A 1 94 ? -17.005 -2.134 14.844 1.00 91.44 94 LEU A N 1
ATOM 678 C CA . LEU A 1 94 ? -18.064 -1.280 15.369 1.00 91.44 94 LEU A CA 1
ATOM 679 C C . LEU A 1 94 ? -19.180 -1.156 14.338 1.00 91.44 94 LEU A C 1
ATOM 681 O O . LEU A 1 94 ? -18.938 -0.861 13.171 1.00 91.44 94 LEU A O 1
ATOM 685 N N . LYS A 1 95 ? -20.421 -1.334 14.778 1.00 92.75 95 LYS A N 1
ATOM 686 C CA . LYS A 1 95 ? -21.623 -1.057 13.999 1.00 92.75 95 LYS A CA 1
ATOM 687 C C . LYS A 1 95 ? -22.549 -0.162 14.807 1.00 92.75 95 LYS A C 1
ATOM 689 O O . LYS A 1 95 ? -22.814 -0.429 15.974 1.00 92.75 95 LYS A O 1
ATOM 694 N N . LEU A 1 96 ? -23.028 0.905 14.186 1.00 92.00 96 LEU A N 1
ATOM 695 C CA . LEU A 1 96 ? -23.929 1.876 14.788 1.00 92.00 96 LEU A CA 1
ATOM 696 C C . LEU A 1 96 ? -25.192 1.959 13.933 1.00 92.00 96 LEU A C 1
ATOM 698 O O . LEU A 1 96 ? -25.137 2.418 12.794 1.00 92.00 96 LEU A O 1
ATOM 702 N N . ASP A 1 97 ? -26.322 1.525 14.479 1.00 92.56 97 ASP A N 1
ATOM 703 C CA . ASP A 1 97 ? -27.626 1.655 13.829 1.00 92.56 97 ASP A CA 1
ATOM 704 C C . ASP A 1 97 ? -28.405 2.800 14.481 1.00 92.56 97 ASP A C 1
ATOM 706 O O . ASP A 1 97 ? -28.681 2.764 15.679 1.00 92.56 97 ASP A O 1
ATOM 710 N N . ILE A 1 98 ? -28.785 3.817 13.716 1.00 93.19 98 ILE A N 1
ATOM 711 C CA . ILE A 1 98 ? -29.604 4.925 14.219 1.00 93.19 98 ILE A CA 1
ATOM 712 C C . ILE A 1 98 ? -31.058 4.451 14.299 1.00 93.19 98 ILE A C 1
ATOM 714 O O . ILE A 1 98 ? -31.732 4.329 13.277 1.00 93.19 98 ILE A O 1
ATOM 718 N N . THR A 1 99 ? -31.545 4.141 15.501 1.00 93.50 99 THR A N 1
ATOM 719 C CA . THR A 1 99 ? -32.868 3.525 15.709 1.00 93.50 99 THR A CA 1
ATOM 720 C C . THR A 1 99 ? -33.976 4.537 15.986 1.00 93.50 99 THR A C 1
ATOM 722 O O . THR A 1 99 ? -35.143 4.236 15.751 1.00 93.50 99 THR A O 1
ATOM 725 N N . GLY A 1 100 ? -33.639 5.744 16.439 1.00 92.94 100 GLY A N 1
ATOM 726 C CA . GLY A 1 100 ? -34.593 6.821 16.699 1.00 92.94 100 GLY A CA 1
ATOM 727 C C . GLY A 1 100 ? -33.939 8.197 16.624 1.00 92.94 100 GLY A C 1
ATOM 728 O O . GLY A 1 100 ? -32.779 8.317 16.250 1.00 92.94 100 GLY A O 1
ATOM 729 N N . ARG A 1 101 ? -34.678 9.257 16.982 1.00 91.06 101 ARG A N 1
ATOM 730 C CA . ARG A 1 101 ? -34.172 10.649 16.924 1.00 91.06 101 ARG A CA 1
ATOM 731 C C . ARG A 1 101 ? -33.039 10.936 17.911 1.00 91.06 101 ARG A C 1
ATOM 733 O O . ARG A 1 101 ? -32.240 11.838 17.678 1.00 91.06 101 ARG A O 1
ATOM 740 N N . THR A 1 102 ? -33.012 10.210 19.021 1.00 93.38 102 THR A N 1
ATOM 741 C CA . THR A 1 102 ? -32.065 10.390 20.132 1.00 93.38 102 THR A CA 1
ATOM 742 C C . THR A 1 102 ? -31.479 9.065 20.600 1.00 93.38 102 THR A C 1
ATOM 744 O O . THR A 1 102 ? -30.811 9.017 21.630 1.00 93.38 102 THR A O 1
ATOM 747 N N . THR A 1 103 ? -31.742 7.979 19.875 1.00 93.81 103 THR A N 1
ATOM 748 C CA . THR A 1 103 ? -31.349 6.622 20.243 1.00 93.81 103 THR A CA 1
ATOM 749 C C . THR A 1 103 ? -30.663 5.942 19.071 1.00 93.81 103 THR A C 1
ATOM 751 O O . THR A 1 103 ? -31.091 6.031 17.919 1.00 93.81 103 THR A O 1
ATOM 754 N N . ALA A 1 104 ? -29.568 5.262 19.375 1.00 92.44 104 ALA A N 1
ATOM 755 C CA . ALA A 1 104 ? -28.837 4.432 18.440 1.00 92.44 104 ALA A CA 1
ATOM 756 C C . ALA A 1 104 ? -28.501 3.098 19.105 1.00 92.44 104 ALA A C 1
ATOM 758 O O . ALA A 1 104 ? -28.406 2.991 20.325 1.00 92.44 104 ALA A O 1
ATOM 759 N N . ARG A 1 105 ? -28.313 2.061 18.302 1.00 92.69 105 ARG A N 1
ATOM 760 C CA . ARG A 1 105 ? -27.866 0.749 18.746 1.00 92.69 105 ARG A CA 1
ATOM 761 C C . ARG A 1 105 ? -26.398 0.598 18.378 1.00 92.69 105 ARG A C 1
ATOM 763 O O . ARG A 1 105 ? -26.053 0.625 17.200 1.00 92.69 105 ARG A O 1
ATOM 770 N N . LEU A 1 106 ? -25.547 0.452 19.386 1.00 91.44 106 LEU A N 1
ATOM 771 C CA . LEU A 1 106 ? -24.125 0.188 19.216 1.00 91.44 106 LEU A CA 1
ATOM 772 C C . LEU A 1 106 ? -23.888 -1.317 19.312 1.00 91.44 106 LEU A C 1
ATOM 774 O O . LEU A 1 106 ? -24.227 -1.948 20.312 1.00 91.44 106 LEU A O 1
ATOM 778 N N . GLN A 1 107 ? -23.308 -1.881 18.264 1.00 91.75 107 GLN A N 1
ATOM 779 C CA . GLN A 1 107 ? -22.887 -3.268 18.178 1.00 91.75 107 GLN A CA 1
ATOM 780 C C . GLN A 1 107 ? -21.363 -3.312 18.076 1.00 91.75 107 GLN A C 1
ATOM 782 O O . GLN A 1 107 ? -20.781 -2.875 17.087 1.00 91.75 107 GLN A O 1
ATOM 787 N N . LEU A 1 108 ? -20.722 -3.850 19.104 1.00 89.81 108 LEU A N 1
ATOM 788 C CA . LEU A 1 108 ? -19.320 -4.243 19.098 1.00 89.81 108 LEU A CA 1
ATOM 789 C C . LEU A 1 108 ? -19.269 -5.716 18.705 1.00 89.81 108 LEU A C 1
ATOM 791 O O . LEU A 1 108 ? -19.954 -6.538 19.311 1.00 89.81 108 LEU A O 1
ATOM 795 N N . SER A 1 109 ? -18.513 -6.047 17.667 1.00 87.38 109 SER A N 1
ATOM 796 C CA . SER A 1 109 ? -18.348 -7.419 17.180 1.00 87.38 109 SER A CA 1
ATOM 797 C C . SER A 1 109 ? -16.866 -7.774 17.184 1.00 87.38 109 SER A C 1
ATOM 799 O O . SER A 1 109 ? -16.047 -6.963 16.769 1.00 87.38 109 SER A O 1
ATOM 801 N N . GLY A 1 110 ? -16.510 -8.961 17.663 1.00 86.81 110 GLY A N 1
ATOM 802 C CA . GLY A 1 110 ? -15.121 -9.372 17.851 1.00 86.81 110 GLY A CA 1
ATOM 803 C C . GLY A 1 110 ? -15.032 -10.594 18.754 1.00 86.81 110 GLY A C 1
ATOM 804 O O . GLY A 1 110 ? -15.951 -11.409 18.767 1.00 86.81 110 GLY A O 1
ATOM 805 N N . ALA A 1 111 ? -13.971 -10.682 19.563 1.00 76.25 111 ALA A N 1
ATOM 806 C CA . ALA A 1 111 ? -13.869 -11.688 20.628 1.00 76.25 111 ALA A CA 1
ATOM 807 C C . ALA A 1 111 ? -15.009 -11.570 21.661 1.00 76.25 111 ALA A C 1
ATOM 809 O O . ALA A 1 111 ? -15.415 -12.558 22.262 1.00 76.25 111 ALA A O 1
ATOM 810 N N . LEU A 1 112 ? -15.559 -10.363 21.821 1.00 78.25 112 LEU A N 1
ATOM 811 C CA . LEU A 1 112 ? -16.758 -10.092 22.602 1.00 78.25 112 LEU A CA 1
ATOM 812 C C . LEU A 1 112 ? -17.794 -9.448 21.681 1.00 78.25 112 LEU A C 1
ATOM 814 O O . LEU A 1 112 ? -17.510 -8.444 21.024 1.00 78.25 112 LEU A O 1
ATOM 818 N N . SER A 1 113 ? -18.997 -10.024 21.630 1.00 85.00 113 SER A N 1
ATOM 819 C CA . SER A 1 113 ? -20.138 -9.376 20.988 1.00 85.00 113 SER A CA 1
ATOM 820 C C . SER A 1 113 ? -20.937 -8.626 22.043 1.00 85.00 113 SER A C 1
ATOM 822 O O . SER A 1 113 ? -21.541 -9.236 22.921 1.00 85.00 113 SER A O 1
ATOM 824 N N . LEU A 1 114 ? -20.948 -7.298 21.960 1.00 88.69 114 LEU A N 1
ATOM 825 C CA . LEU A 1 114 ? -21.807 -6.465 22.792 1.00 88.69 114 LEU A CA 1
ATOM 826 C C . LEU A 1 114 ? -22.794 -5.737 21.900 1.00 88.69 114 LEU A C 1
ATOM 828 O O . LEU A 1 114 ? -22.423 -5.115 20.911 1.00 88.69 114 LEU A O 1
ATOM 832 N N . THR A 1 115 ? -24.056 -5.763 22.295 1.00 92.12 115 THR A N 1
ATOM 833 C CA . THR A 1 115 ? -25.077 -4.913 21.703 1.00 92.12 115 THR A CA 1
ATOM 834 C C . THR A 1 115 ? -25.729 -4.096 22.804 1.00 92.12 115 THR A C 1
ATOM 836 O O . THR A 1 115 ? -26.331 -4.672 23.706 1.00 92.12 115 THR A O 1
ATOM 839 N N . ASP A 1 116 ? -25.635 -2.771 22.721 1.00 93.56 116 ASP A N 1
ATOM 840 C CA . ASP A 1 116 ? -26.286 -1.872 23.673 1.00 93.56 116 ASP A CA 1
ATOM 841 C C . ASP A 1 116 ? -27.046 -0.755 22.955 1.00 93.56 116 ASP A C 1
ATOM 843 O O . ASP A 1 116 ? -26.738 -0.385 21.819 1.00 93.56 116 ASP A O 1
ATOM 847 N N . THR A 1 117 ? -28.065 -0.228 23.625 1.00 91.81 117 THR A N 1
ATOM 848 C CA . THR A 1 117 ? -28.769 0.970 23.168 1.00 91.81 117 THR A CA 1
ATOM 849 C C . THR A 1 117 ? -28.110 2.173 23.819 1.00 91.81 117 THR A C 1
ATOM 851 O O . THR A 1 117 ? -27.999 2.254 25.040 1.00 91.81 117 THR A O 1
ATOM 854 N N . ILE A 1 118 ? -27.654 3.105 22.997 1.00 92.69 118 ILE A N 1
ATOM 855 C CA . ILE A 1 118 ? -27.013 4.339 23.428 1.00 92.69 118 ILE A CA 1
ATOM 856 C C . ILE A 1 118 ? -27.911 5.516 23.071 1.00 92.69 118 ILE A C 1
ATOM 858 O O . ILE A 1 118 ? -28.590 5.515 22.041 1.00 92.69 118 ILE A O 1
ATOM 862 N N . SER A 1 119 ? -27.913 6.532 23.923 1.00 91.50 119 SER A N 1
ATOM 863 C CA . SER A 1 119 ? -28.596 7.785 23.613 1.00 91.50 119 SER A CA 1
ATOM 864 C C . SER A 1 119 ? -27.608 8.732 22.952 1.00 91.50 119 SER A C 1
ATOM 866 O O . SER A 1 119 ? -26.435 8.739 23.311 1.00 91.50 119 SER A O 1
ATOM 868 N N . TYR A 1 120 ? -28.057 9.559 22.018 1.00 92.25 120 TYR A N 1
ATOM 869 C CA . TYR A 1 120 ? -27.232 10.610 21.439 1.00 92.25 120 TYR A CA 1
ATOM 870 C C . TYR A 1 120 ? -27.971 11.945 21.416 1.00 92.25 120 TYR A C 1
ATOM 872 O O . TYR A 1 120 ? -29.204 12.003 21.398 1.00 92.25 120 TYR A O 1
ATOM 880 N N . ARG A 1 121 ? -27.208 13.036 21.421 1.00 91.31 121 ARG A N 1
ATOM 881 C CA . ARG A 1 121 ? -27.704 14.396 21.204 1.00 91.31 121 ARG A CA 1
ATOM 882 C C . ARG A 1 121 ? -26.845 15.080 20.155 1.00 91.31 121 ARG A C 1
ATOM 884 O O . ARG A 1 121 ? -25.632 14.925 20.165 1.00 91.31 121 ARG A O 1
ATOM 891 N N . VAL A 1 122 ? -27.478 15.829 19.261 1.00 85.62 122 VAL A N 1
ATOM 892 C CA . VAL A 1 122 ? -26.772 16.684 18.304 1.00 85.62 122 VAL A CA 1
ATOM 893 C C . VAL A 1 122 ? -26.508 18.018 18.998 1.00 85.62 122 VAL A C 1
ATOM 895 O O . VAL A 1 122 ? -27.449 18.655 19.478 1.00 85.62 122 VAL A O 1
ATOM 898 N N . ASP A 1 123 ? -25.247 18.420 19.109 1.00 84.50 123 ASP A N 1
ATOM 899 C CA . ASP A 1 123 ? -24.888 19.735 19.638 1.00 84.50 123 ASP A CA 1
ATOM 900 C C . ASP A 1 123 ? -25.193 20.855 18.609 1.00 84.50 123 ASP A C 1
ATOM 902 O O . ASP A 1 123 ? -25.537 20.575 17.456 1.00 84.50 123 ASP A O 1
ATOM 906 N N . PRO A 1 124 ? -25.100 22.145 18.982 1.00 77.88 124 PRO A N 1
ATOM 907 C CA . PRO A 1 124 ? -25.335 23.254 18.051 1.00 77.88 124 PRO A CA 1
ATOM 908 C C . PRO A 1 124 ? -24.400 23.283 16.832 1.00 77.88 124 PRO A C 1
ATOM 910 O O . PRO A 1 124 ? -24.715 23.955 15.853 1.00 77.88 124 PRO A O 1
ATOM 913 N N . TYR A 1 125 ? -23.274 22.568 16.882 1.00 76.50 125 TYR A N 1
ATOM 914 C CA . TYR A 1 125 ? -22.277 22.478 15.817 1.00 76.50 125 TYR A CA 1
ATOM 915 C C . TYR A 1 125 ? -22.466 21.234 14.934 1.00 76.50 125 TYR A C 1
ATOM 917 O O . TYR A 1 125 ? -21.656 20.988 14.041 1.00 76.50 125 TYR A O 1
ATOM 925 N N . GLY A 1 126 ? -23.520 20.442 15.163 1.00 72.56 126 GLY A N 1
ATOM 926 C CA . GLY A 1 126 ? -23.810 19.228 14.402 1.00 72.56 126 GLY A CA 1
ATOM 927 C C . GLY A 1 126 ? -23.038 17.987 14.859 1.00 72.56 126 GLY A C 1
ATOM 928 O O . GLY A 1 126 ? -23.089 16.966 14.174 1.00 72.56 126 GLY A O 1
ATOM 929 N N . ARG A 1 127 ? -22.338 18.033 16.000 1.00 77.88 127 ARG A N 1
ATOM 930 C CA . ARG A 1 127 ? -21.625 16.876 16.563 1.00 77.88 127 ARG A CA 1
ATOM 931 C C . ARG A 1 127 ? -22.594 15.979 17.323 1.00 77.88 127 ARG A C 1
ATOM 933 O O . ARG A 1 127 ? -23.467 16.460 18.041 1.00 77.88 127 ARG A O 1
ATOM 940 N N . LEU A 1 128 ? -22.426 14.667 17.188 1.00 79.44 128 LEU A N 1
ATOM 941 C CA . LEU A 1 128 ? -23.220 13.682 17.918 1.00 79.44 128 LEU A CA 1
ATOM 942 C C . LEU A 1 128 ? -22.561 13.348 19.255 1.00 79.44 128 LEU A C 1
ATOM 944 O O . LEU A 1 128 ? -21.648 12.541 19.317 1.00 79.44 128 LEU A O 1
ATOM 948 N N . LEU A 1 129 ? -23.073 13.907 20.342 1.00 83.12 129 LEU A N 1
ATOM 949 C CA . LEU A 1 129 ? -22.666 13.547 21.693 1.00 83.12 129 LEU A CA 1
ATOM 950 C C . LEU A 1 129 ? -23.399 12.275 22.122 1.00 83.12 129 LEU A C 1
ATOM 952 O O . LEU A 1 129 ? -24.615 12.295 22.329 1.00 83.12 129 LEU A O 1
ATOM 956 N N . PHE A 1 130 ? -22.672 11.170 22.266 1.00 85.69 130 PHE A N 1
ATOM 957 C CA . PHE A 1 130 ? -23.236 9.892 22.697 1.00 85.69 130 PHE A CA 1
ATOM 958 C C . PHE A 1 130 ? -23.126 9.724 24.215 1.00 85.69 130 PHE A C 1
ATOM 960 O O . PHE A 1 130 ? -22.086 9.968 24.820 1.00 85.69 130 PHE A O 1
ATOM 967 N N . SER A 1 131 ? -24.199 9.240 24.832 1.00 86.38 131 SER A N 1
ATOM 968 C CA . SER A 1 131 ? -24.224 8.751 26.204 1.00 86.38 131 SER A CA 1
ATOM 969 C C . SER A 1 131 ? -24.363 7.235 26.172 1.00 86.38 131 SER A C 1
ATOM 971 O O . SER A 1 131 ? -25.392 6.690 25.765 1.00 86.38 131 SER A O 1
ATOM 973 N N . LEU A 1 132 ? -23.302 6.552 26.596 1.00 86.62 132 LEU A N 1
ATOM 974 C CA . LEU A 1 132 ? -23.274 5.096 26.700 1.00 86.62 132 LEU A CA 1
ATOM 975 C C . LEU A 1 132 ? -24.248 4.623 27.786 1.00 86.62 132 LEU A C 1
ATOM 977 O O . LEU A 1 132 ? -24.286 5.208 28.875 1.00 86.62 132 LEU A O 1
ATOM 981 N N . GLY A 1 133 ? -24.987 3.548 27.508 1.00 83.81 133 GLY A N 1
ATOM 982 C CA . GLY A 1 133 ? -25.826 2.869 28.492 1.00 83.81 133 GLY A CA 1
ATOM 983 C C . GLY A 1 133 ? -25.001 2.240 29.629 1.00 83.81 133 GLY A C 1
ATOM 984 O O . GLY A 1 133 ? -23.782 2.077 29.504 1.00 83.81 133 GLY A O 1
ATOM 985 N N . PRO A 1 134 ? -25.625 1.872 30.764 1.00 83.19 134 PRO A N 1
ATOM 986 C CA . PRO A 1 134 ? -24.917 1.287 31.904 1.00 83.19 134 PRO A CA 1
ATOM 987 C C . PRO A 1 134 ? -24.162 -0.002 31.557 1.00 83.19 134 PRO A C 1
ATOM 989 O O . PRO A 1 134 ? -23.082 -0.230 32.099 1.00 83.19 134 PRO A O 1
ATOM 992 N N . ARG A 1 135 ? -24.706 -0.828 30.650 1.00 84.00 135 ARG A N 1
ATOM 993 C CA . ARG A 1 135 ? -24.077 -2.083 30.211 1.00 84.00 135 ARG A CA 1
ATOM 994 C C . ARG A 1 135 ? -22.815 -1.810 29.399 1.00 84.00 135 ARG A C 1
ATOM 996 O O . ARG A 1 135 ? -21.755 -2.309 29.766 1.00 84.00 135 ARG A O 1
ATOM 1003 N N . ALA A 1 136 ? -22.896 -0.950 28.382 1.00 82.69 136 ALA A N 1
ATOM 1004 C CA . ALA A 1 136 ? -21.731 -0.521 27.617 1.00 82.69 136 ALA A CA 1
ATOM 1005 C C . ALA A 1 136 ? -20.669 0.132 28.501 1.00 82.69 136 ALA A C 1
ATOM 1007 O O . ALA A 1 136 ? -19.496 -0.188 28.357 1.00 82.69 136 ALA A O 1
ATOM 1008 N N . ARG A 1 137 ? -21.050 0.980 29.467 1.00 84.94 137 ARG A N 1
ATOM 1009 C CA . ARG A 1 137 ? -20.083 1.578 30.404 1.00 84.94 137 ARG A CA 1
ATOM 1010 C C . ARG A 1 137 ? -19.367 0.538 31.262 1.00 84.94 137 ARG A C 1
ATOM 1012 O O . ARG A 1 137 ? -18.163 0.672 31.441 1.00 84.94 137 ARG A O 1
ATOM 1019 N N . ARG A 1 138 ? -20.074 -0.459 31.808 1.00 85.50 138 ARG A N 1
ATOM 1020 C CA . ARG A 1 138 ? -19.442 -1.520 32.616 1.00 85.50 138 ARG A CA 1
ATOM 1021 C C . ARG A 1 138 ? -18.472 -2.343 31.783 1.00 85.50 138 ARG A C 1
ATOM 1023 O O . ARG A 1 138 ? -17.350 -2.557 32.216 1.00 85.50 138 ARG A O 1
ATOM 1030 N N . LEU A 1 139 ? -18.881 -2.744 30.581 1.00 82.62 139 LEU A N 1
ATOM 1031 C CA . LEU A 1 139 ? -18.044 -3.574 29.720 1.00 82.62 139 LEU A CA 1
ATOM 1032 C C . LEU A 1 139 ? -16.822 -2.803 29.212 1.00 82.62 139 LEU A C 1
ATOM 1034 O O . LEU A 1 139 ? -15.711 -3.312 29.264 1.00 82.62 139 LEU A O 1
ATOM 1038 N N . LEU A 1 140 ? -17.007 -1.548 28.796 1.00 83.88 140 LEU A N 1
ATOM 1039 C CA . LEU A 1 140 ? -15.895 -0.689 28.397 1.00 83.88 140 LEU A CA 1
ATOM 1040 C C . LEU A 1 140 ? -14.927 -0.449 29.563 1.00 83.88 140 LEU A C 1
ATOM 1042 O O . LEU A 1 140 ? -13.730 -0.547 29.349 1.00 83.88 140 LEU A O 1
ATOM 1046 N N . ARG A 1 141 ? -15.411 -0.261 30.800 1.00 85.88 141 ARG A N 1
ATOM 1047 C CA . ARG A 1 141 ? -14.536 -0.219 31.989 1.00 85.88 141 ARG A CA 1
ATOM 1048 C C . ARG A 1 141 ? -13.806 -1.535 32.242 1.00 85.88 141 ARG A C 1
ATOM 1050 O O . ARG A 1 141 ? -12.631 -1.492 32.567 1.00 85.88 141 ARG A O 1
ATOM 1057 N N . ALA A 1 142 ? -14.473 -2.678 32.088 1.00 82.19 142 ALA A N 1
ATOM 1058 C CA . ALA A 1 142 ? -13.848 -3.990 32.270 1.00 82.19 142 ALA A CA 1
ATOM 1059 C C . ALA A 1 142 ? -12.736 -4.256 31.238 1.00 82.19 142 ALA A C 1
ATOM 1061 O O . ALA A 1 142 ? -11.768 -4.943 31.537 1.00 82.19 142 ALA A O 1
ATOM 1062 N N . LEU A 1 143 ? -12.855 -3.676 30.039 1.00 81.56 143 LEU A N 1
ATOM 1063 C CA . LEU A 1 143 ? -11.812 -3.691 29.008 1.00 81.56 143 LEU A CA 1
ATOM 1064 C C . LEU A 1 143 ? -10.816 -2.522 29.131 1.00 81.56 143 LEU A C 1
ATOM 1066 O O . LEU A 1 143 ? -9.935 -2.387 28.283 1.00 81.56 143 LEU A O 1
ATOM 1070 N N . ASP A 1 144 ? -11.004 -1.650 30.127 1.00 86.75 144 ASP A N 1
ATOM 1071 C CA . ASP A 1 144 ? -10.307 -0.372 30.317 1.00 86.75 144 ASP A CA 1
ATOM 1072 C C . ASP A 1 144 ? -10.264 0.495 29.027 1.00 86.75 144 ASP A C 1
ATOM 1074 O O . ASP A 1 144 ? -9.330 1.219 28.684 1.00 86.75 144 ASP A O 1
ATOM 1078 N N . VAL A 1 145 ? -11.363 0.421 28.277 1.00 83.19 145 VAL A N 1
ATOM 1079 C CA . VAL A 1 145 ? -11.657 1.225 27.096 1.00 83.19 145 VAL A CA 1
ATOM 1080 C C . VAL A 1 145 ? -12.472 2.444 27.520 1.00 83.19 145 VAL A C 1
ATOM 1082 O O . VAL A 1 145 ? -13.522 2.326 28.149 1.00 83.19 145 VAL A O 1
ATOM 1085 N N . SER A 1 146 ? -12.065 3.639 27.101 1.00 82.75 146 SER A N 1
ATOM 1086 C CA . SER A 1 146 ? -12.862 4.861 27.255 1.00 82.75 146 SER A CA 1
ATOM 1087 C C . SER A 1 146 ? -13.226 5.453 25.896 1.00 82.75 146 SER A C 1
ATOM 1089 O O . SER A 1 146 ? -12.384 5.605 25.014 1.00 82.75 146 SER A O 1
ATOM 1091 N N . VAL A 1 147 ? -14.503 5.789 25.706 1.00 81.81 147 VAL A N 1
ATOM 1092 C CA . VAL A 1 147 ? -14.944 6.584 24.552 1.00 81.81 147 VAL A CA 1
ATOM 1093 C C . VAL A 1 147 ? -14.753 8.048 24.922 1.00 81.81 147 VAL A C 1
ATOM 1095 O O . VAL A 1 147 ? -15.403 8.539 25.842 1.00 81.81 147 VAL A O 1
ATOM 1098 N N . VAL A 1 148 ? -13.818 8.712 24.247 1.00 79.38 148 VAL A N 1
ATOM 1099 C CA . VAL A 1 148 ? -13.413 10.092 24.549 1.00 79.38 148 VAL A CA 1
ATOM 1100 C C . VAL A 1 148 ? -14.330 11.087 23.855 1.00 79.38 148 VAL A C 1
ATOM 1102 O O . VAL A 1 148 ? -14.757 12.067 24.454 1.00 79.38 148 VAL A O 1
ATOM 1105 N N . ASP A 1 149 ? -14.614 10.833 22.582 1.00 79.44 149 ASP A N 1
ATOM 1106 C CA . ASP A 1 149 ? -15.381 11.733 21.732 1.00 79.44 149 ASP A CA 1
ATOM 1107 C C . ASP A 1 149 ? -16.040 10.929 20.618 1.00 79.44 149 ASP A C 1
ATOM 1109 O O . ASP A 1 149 ? -15.561 9.856 20.243 1.00 79.44 149 ASP A O 1
ATOM 1113 N N . ALA A 1 150 ? -17.121 11.445 20.065 1.00 77.50 150 ALA A N 1
ATOM 1114 C CA . ALA A 1 150 ? -17.699 10.913 18.854 1.00 77.50 150 ALA A CA 1
ATOM 1115 C C . ALA A 1 150 ? -18.331 12.056 18.068 1.00 77.50 150 ALA A C 1
ATOM 1117 O O . ALA A 1 150 ? -19.027 12.914 18.598 1.00 77.50 150 ALA A O 1
ATOM 1118 N N . VAL A 1 151 ? -18.024 12.102 16.780 1.00 79.50 151 VAL A N 1
ATOM 1119 C CA . VAL A 1 151 ? -18.343 13.240 15.928 1.00 79.50 151 VAL A CA 1
ATOM 1120 C C . VAL A 1 151 ? -18.929 12.711 14.639 1.00 79.50 151 VAL A C 1
ATOM 1122 O O . VAL A 1 151 ? -18.385 11.803 14.017 1.00 79.50 151 VAL A O 1
ATOM 1125 N N . TYR A 1 152 ? -20.037 13.304 14.223 1.00 83.00 152 TYR A N 1
ATOM 1126 C CA . TYR A 1 152 ? -20.652 13.044 12.935 1.00 83.00 152 TYR A CA 1
ATOM 1127 C C . TYR A 1 152 ? -20.470 14.259 12.043 1.00 83.00 152 TYR A C 1
ATOM 1129 O O . TYR A 1 152 ? -20.680 15.392 12.467 1.00 83.00 152 TYR A O 1
ATOM 1137 N N . SER A 1 153 ? -20.047 14.005 10.813 1.00 79.06 153 SER A N 1
ATOM 1138 C CA . SER A 1 153 ? -19.836 15.004 9.782 1.00 79.06 153 SER A CA 1
ATOM 1139 C C . SER A 1 153 ? -20.861 14.771 8.686 1.00 79.06 153 SER A C 1
ATOM 1141 O O . SER A 1 153 ? -20.755 13.840 7.887 1.00 79.06 153 SER A O 1
ATOM 1143 N N . ARG A 1 154 ? -21.870 15.642 8.645 1.00 75.69 154 ARG A N 1
ATOM 1144 C CA . ARG A 1 154 ? -22.913 15.603 7.619 1.00 75.69 154 ARG A CA 1
ATOM 1145 C C . ARG A 1 154 ? -22.376 15.747 6.186 1.00 75.69 154 ARG A C 1
ATOM 1147 O O . ARG A 1 154 ? -22.856 14.991 5.348 1.00 75.69 154 ARG A O 1
ATOM 1154 N N . PRO A 1 155 ? -21.418 16.650 5.872 1.00 73.00 155 PRO A N 1
ATOM 1155 C CA . PRO A 1 155 ? -20.924 16.810 4.499 1.00 73.00 155 PRO A CA 1
ATOM 1156 C C . PRO A 1 155 ? -20.375 15.517 3.892 1.00 73.00 155 PRO A C 1
ATOM 1158 O O . PRO A 1 155 ? -20.458 15.313 2.688 1.00 73.00 155 PRO A O 1
ATOM 1161 N N . THR A 1 156 ? -19.827 14.645 4.735 1.00 77.06 156 THR A N 1
ATOM 1162 C CA . THR A 1 156 ? -19.190 13.389 4.333 1.00 77.06 156 THR A CA 1
ATOM 1163 C C . THR A 1 156 ? -20.037 12.158 4.652 1.00 77.06 156 THR A C 1
ATOM 1165 O O . THR A 1 156 ? -19.593 11.050 4.369 1.00 77.06 156 THR A O 1
ATOM 1168 N N . ASP A 1 157 ? -21.217 12.337 5.264 1.00 84.12 157 ASP A N 1
ATOM 1169 C CA . ASP A 1 157 ? -22.064 11.272 5.831 1.00 84.12 157 ASP A CA 1
ATOM 1170 C C . ASP A 1 157 ? -21.236 10.203 6.570 1.00 84.12 157 ASP A C 1
ATOM 1172 O O . ASP A 1 157 ? -21.398 8.992 6.393 1.00 84.12 157 ASP A O 1
ATOM 1176 N N . SER A 1 158 ? -20.282 10.675 7.372 1.00 81.19 158 SER A N 1
ATOM 1177 C CA . SER A 1 158 ? -19.352 9.834 8.114 1.00 81.19 158 SER A CA 1
ATOM 1178 C C . SER A 1 158 ? -19.370 10.208 9.586 1.00 81.19 158 SER A C 1
ATOM 1180 O O . SER A 1 158 ? -19.497 11.376 9.958 1.00 81.19 158 SER A O 1
ATOM 1182 N N . ALA A 1 159 ? -19.253 9.202 10.444 1.00 82.38 159 ALA A N 1
ATOM 1183 C CA . ALA A 1 159 ? -19.036 9.403 11.868 1.00 82.38 159 ALA A CA 1
ATOM 1184 C C . ALA A 1 159 ? -17.626 8.942 12.223 1.00 82.38 159 ALA A C 1
ATOM 1186 O O . ALA A 1 159 ? -17.071 8.077 11.558 1.00 82.38 159 ALA A O 1
ATOM 1187 N N . HIS A 1 160 ? -17.030 9.490 13.272 1.00 85.31 160 HIS A N 1
ATOM 1188 C CA . HIS A 1 160 ? -15.871 8.876 13.897 1.00 85.31 160 HIS A CA 1
ATOM 1189 C C . HIS A 1 160 ? -16.037 8.840 15.407 1.00 85.31 160 HIS A C 1
ATOM 1191 O O . HIS A 1 160 ? -16.592 9.761 16.001 1.00 85.31 160 HIS A O 1
ATOM 1197 N N . ILE A 1 161 ? -15.563 7.763 16.021 1.00 85.94 161 ILE A N 1
ATOM 1198 C CA . ILE A 1 161 ? -15.555 7.568 17.469 1.00 85.94 161 ILE A CA 1
ATOM 1199 C C . ILE A 1 161 ? -14.095 7.534 17.909 1.00 85.94 161 ILE A C 1
ATOM 1201 O O . ILE A 1 161 ? -13.310 6.738 17.402 1.00 85.94 161 ILE A O 1
ATOM 1205 N N . THR A 1 162 ? -13.717 8.399 18.841 1.00 84.56 162 THR A N 1
ATOM 1206 C CA . THR A 1 162 ? -12.399 8.383 19.472 1.00 84.56 162 THR A CA 1
ATOM 1207 C C . THR A 1 162 ? -12.440 7.455 20.678 1.00 84.56 162 THR A C 1
ATOM 1209 O O . THR A 1 162 ? -13.133 7.721 21.660 1.00 84.56 162 THR A O 1
ATOM 1212 N N . ILE A 1 163 ? -11.682 6.368 20.604 1.00 85.88 163 ILE A N 1
ATOM 1213 C CA . ILE A 1 163 ? -11.583 5.335 21.627 1.00 85.88 163 ILE A CA 1
ATOM 1214 C C . ILE A 1 163 ? -10.170 5.364 22.203 1.00 85.88 163 ILE A C 1
ATOM 1216 O O . ILE A 1 163 ? -9.187 5.323 21.465 1.00 85.88 163 ILE A O 1
ATOM 1220 N N . LYS A 1 164 ? -10.050 5.425 23.524 1.00 86.62 164 LYS A N 1
ATOM 1221 C CA . LYS A 1 164 ? -8.786 5.311 24.246 1.00 86.62 164 LYS A CA 1
ATOM 1222 C C . LYS A 1 164 ? -8.733 3.949 24.929 1.00 86.62 164 LYS A C 1
ATOM 1224 O O . LYS A 1 164 ? -9.643 3.591 25.668 1.00 86.62 164 LYS A O 1
ATOM 1229 N N . LEU A 1 165 ? -7.679 3.205 24.622 1.00 84.62 165 LEU A N 1
ATOM 1230 C CA . LEU A 1 165 ? -7.365 1.890 25.175 1.00 84.62 165 LEU A CA 1
ATOM 1231 C C . LEU A 1 165 ? -6.291 2.027 26.268 1.00 84.62 165 LEU A C 1
ATOM 1233 O O . LEU A 1 165 ? -5.549 3.019 26.258 1.00 84.62 165 LEU A O 1
ATOM 1237 N N . PRO A 1 166 ? -6.140 1.033 27.156 1.00 77.00 166 PRO A N 1
ATOM 1238 C CA . PRO A 1 166 ? -5.049 0.999 28.125 1.00 77.00 166 PRO A CA 1
ATOM 1239 C C . PRO A 1 166 ? -3.727 0.909 27.373 1.00 77.00 166 PRO A C 1
ATOM 1241 O O . PRO A 1 166 ? -3.606 0.133 26.425 1.00 77.00 166 PRO A O 1
ATOM 1244 N N . ALA A 1 167 ? -2.737 1.703 27.780 1.00 78.38 167 ALA A N 1
ATOM 1245 C CA . ALA A 1 167 ? -1.389 1.700 27.200 1.00 78.38 167 ALA A CA 1
ATOM 1246 C C . ALA A 1 167 ? -1.290 2.026 25.690 1.00 78.38 167 ALA A C 1
ATOM 1248 O O . ALA A 1 167 ? -0.210 1.910 25.111 1.00 78.38 167 ALA A O 1
ATOM 1249 N N . LEU A 1 168 ? -2.370 2.486 25.047 1.00 76.38 168 LEU A N 1
ATOM 1250 C CA . LEU A 1 1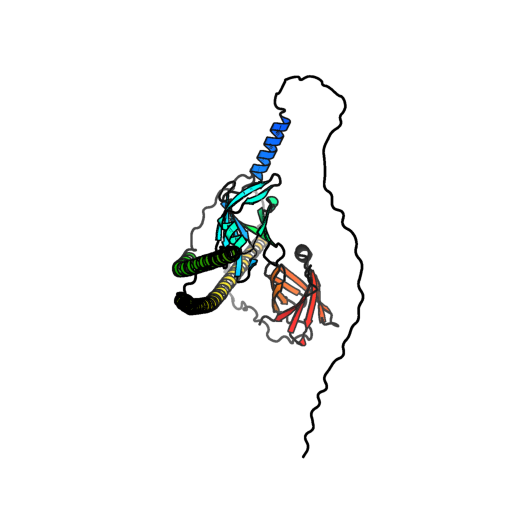68 ? -2.364 2.915 23.649 1.00 76.38 168 LEU A CA 1
ATOM 1251 C C . LEU A 1 168 ? -2.877 4.357 23.516 1.00 76.38 168 LEU A C 1
ATOM 1253 O O . LEU A 1 168 ? -3.777 4.774 24.254 1.00 76.38 168 LEU A O 1
ATOM 1257 N N . PRO A 1 169 ? -2.334 5.147 22.570 1.00 79.56 169 PRO A N 1
ATOM 1258 C CA . PRO A 1 169 ? -2.861 6.475 22.291 1.00 79.56 169 PRO A CA 1
ATOM 1259 C C . PRO A 1 169 ? -4.321 6.379 21.834 1.00 79.56 169 PRO A C 1
ATOM 1261 O O . PRO A 1 169 ? -4.733 5.389 21.225 1.00 79.56 169 PRO A O 1
ATOM 1264 N N . ALA A 1 170 ? -5.101 7.425 22.113 1.00 86.69 170 ALA A N 1
ATOM 1265 C CA . ALA A 1 170 ? -6.480 7.509 21.649 1.00 86.69 170 ALA A CA 1
ATOM 1266 C C . ALA A 1 170 ? -6.533 7.341 20.122 1.00 86.69 170 ALA A C 1
ATOM 1268 O O . ALA A 1 170 ? -5.820 8.022 19.383 1.00 86.69 170 ALA A O 1
ATOM 1269 N N . ARG A 1 171 ? -7.374 6.423 19.648 1.00 84.44 171 ARG A N 1
ATOM 1270 C CA . ARG A 1 171 ? -7.561 6.122 18.229 1.00 84.44 171 ARG A CA 1
ATOM 1271 C C . ARG A 1 171 ? -8.920 6.603 17.763 1.00 84.44 171 ARG A C 1
ATOM 1273 O O . ARG A 1 171 ? -9.927 6.375 18.426 1.00 84.44 171 ARG A O 1
ATOM 1280 N N . ARG A 1 172 ? -8.951 7.245 16.598 1.00 89.38 172 ARG A N 1
ATOM 1281 C CA . ARG A 1 172 ? -10.192 7.567 15.892 1.00 89.38 172 ARG A CA 1
ATOM 1282 C C . ARG A 1 172 ? -10.585 6.382 15.026 1.00 89.38 172 ARG A C 1
ATOM 1284 O O . ARG A 1 172 ? -9.807 5.965 14.178 1.00 89.38 172 ARG A O 1
ATOM 1291 N N . VAL A 1 173 ? -11.784 5.865 15.243 1.00 87.62 173 VAL A N 1
ATOM 1292 C CA . VAL A 1 173 ? -12.408 4.858 14.390 1.00 87.62 173 VAL A CA 1
ATOM 1293 C C . VAL A 1 173 ? -13.399 5.559 13.490 1.00 87.62 173 VAL A C 1
ATOM 1295 O O . VAL A 1 173 ? -14.368 6.137 13.981 1.00 87.62 173 VAL A O 1
ATOM 1298 N N . TYR A 1 174 ? -13.168 5.501 12.185 1.00 87.06 174 TYR A N 1
ATOM 1299 C CA . TYR A 1 174 ? -14.076 6.064 11.196 1.00 87.06 174 TYR A CA 1
ATOM 1300 C C . TYR A 1 174 ? -15.172 5.053 10.866 1.00 87.06 174 TYR A C 1
ATOM 1302 O O . TYR A 1 174 ? -14.909 3.887 10.575 1.00 87.06 174 TYR A O 1
ATOM 1310 N N . LEU A 1 175 ? -16.415 5.511 10.938 1.00 89.44 175 LEU A N 1
ATOM 1311 C CA . LEU A 1 175 ? -17.609 4.769 10.587 1.00 89.44 175 LEU A CA 1
ATOM 1312 C C . LEU A 1 175 ? -18.152 5.306 9.263 1.00 89.44 175 LEU A C 1
ATOM 1314 O O . LEU A 1 175 ? -18.522 6.480 9.151 1.00 89.44 175 LEU A O 1
ATOM 1318 N N . THR A 1 176 ? -18.230 4.429 8.273 1.00 88.06 176 THR A N 1
ATOM 1319 C CA . THR A 1 176 ? -18.836 4.710 6.975 1.00 88.06 176 THR A CA 1
ATOM 1320 C C . THR A 1 176 ? -20.268 4.212 6.957 1.00 88.06 176 THR A C 1
ATOM 1322 O O . THR A 1 176 ? -20.611 3.179 7.541 1.00 88.06 176 THR A O 1
ATOM 1325 N N . ARG A 1 177 ? -21.144 4.971 6.301 1.00 92.12 177 ARG A N 1
ATOM 1326 C CA . ARG A 1 177 ? -22.529 4.566 6.114 1.00 92.12 177 ARG A CA 1
ATOM 1327 C C . ARG A 1 177 ? -22.605 3.403 5.129 1.00 92.12 177 ARG A C 1
ATOM 1329 O O . ARG A 1 177 ? -22.129 3.507 4.005 1.00 92.12 177 ARG A O 1
ATOM 1336 N N . VAL A 1 178 ? -23.261 2.324 5.539 1.00 92.19 178 VAL A N 1
ATOM 1337 C CA . VAL A 1 178 ? -23.395 1.087 4.747 1.00 92.19 178 VAL A CA 1
ATOM 1338 C C . VAL A 1 178 ? -24.841 0.808 4.340 1.00 92.19 178 VAL A C 1
ATOM 1340 O O . VAL A 1 178 ? -25.086 -0.021 3.472 1.00 92.19 178 VAL A O 1
ATOM 1343 N N . GLY A 1 179 ? -25.818 1.484 4.956 1.00 88.94 179 GLY A N 1
ATOM 1344 C CA . GLY A 1 179 ? -27.234 1.258 4.669 1.00 88.94 179 GLY A CA 1
ATOM 1345 C C . GLY A 1 179 ? -28.178 2.332 5.212 1.00 88.94 179 GLY A C 1
ATOM 1346 O O . GLY A 1 179 ? -27.766 3.284 5.885 1.00 88.94 179 GLY A O 1
ATOM 1347 N N . GLY A 1 180 ? -29.464 2.166 4.895 1.00 86.69 180 GLY A N 1
ATOM 1348 C CA . GLY A 1 180 ? -30.567 3.036 5.314 1.00 86.69 180 GLY A CA 1
ATOM 1349 C C . GLY A 1 180 ? -31.017 4.041 4.244 1.00 86.69 180 GLY A C 1
ATOM 1350 O O . GLY A 1 180 ? -30.294 4.278 3.274 1.00 86.69 180 GLY A O 1
ATOM 1351 N N . PRO A 1 181 ? -32.195 4.665 4.415 1.00 80.38 181 PRO A N 1
ATOM 1352 C CA . PRO A 1 181 ? -32.766 5.583 3.431 1.00 80.38 181 PRO A CA 1
ATOM 1353 C C . PRO A 1 181 ? -31.852 6.794 3.230 1.00 80.38 181 PRO A C 1
ATOM 1355 O O . PRO A 1 181 ? -31.624 7.572 4.162 1.00 80.38 181 PRO A O 1
ATOM 1358 N N . ARG A 1 182 ? -31.289 6.966 2.026 1.00 76.38 182 ARG A N 1
ATOM 1359 C CA . ARG A 1 182 ? -30.588 8.210 1.679 1.00 76.38 182 ARG A CA 1
ATOM 1360 C C . ARG A 1 182 ? -31.594 9.349 1.838 1.00 76.38 182 ARG A C 1
ATOM 1362 O O . ARG A 1 182 ? -32.676 9.284 1.262 1.00 76.38 182 ARG A O 1
ATOM 1369 N N . ARG A 1 183 ? -31.261 10.361 2.647 1.00 66.81 183 ARG A N 1
ATOM 1370 C CA . ARG A 1 183 ? -32.055 11.593 2.685 1.00 66.81 183 ARG A CA 1
ATOM 1371 C C . ARG A 1 183 ? -31.912 12.217 1.302 1.00 66.81 183 ARG A C 1
ATOM 1373 O O . ARG A 1 183 ? -30.831 12.679 0.948 1.00 66.81 183 ARG A O 1
ATOM 1380 N N . GLN A 1 184 ? -32.974 12.132 0.512 1.00 58.84 184 GLN A N 1
ATOM 1381 C CA . GLN A 1 184 ? -33.077 12.867 -0.735 1.00 58.84 184 GLN A CA 1
ATOM 1382 C C . GLN A 1 184 ? -33.041 14.353 -0.354 1.00 58.84 184 GLN A C 1
ATOM 1384 O O . GLN A 1 184 ? -33.759 14.732 0.573 1.00 58.84 184 GLN A O 1
ATOM 1389 N N . PRO A 1 185 ? -32.151 15.171 -0.941 1.00 58.56 185 PRO A N 1
ATOM 1390 C CA . PRO A 1 185 ? -32.154 16.599 -0.665 1.00 58.56 185 PRO A CA 1
ATOM 1391 C C . PRO A 1 185 ? -33.541 17.141 -1.020 1.00 58.56 185 PRO A C 1
ATOM 1393 O O . PRO A 1 185 ? -34.036 16.874 -2.119 1.00 58.56 185 PRO A O 1
ATOM 1396 N N . ASP A 1 186 ? -34.171 17.835 -0.070 1.00 45.84 186 ASP A N 1
ATOM 1397 C CA . ASP A 1 186 ? -35.473 18.472 -0.260 1.00 45.84 186 ASP A CA 1
ATOM 1398 C C . ASP A 1 186 ? -35.386 19.372 -1.506 1.00 45.84 186 ASP A C 1
ATOM 1400 O O . ASP A 1 186 ? -34.708 20.397 -1.490 1.00 45.84 186 ASP A O 1
ATOM 1404 N N . GLY A 1 187 ? -35.979 18.928 -2.622 1.00 58.22 187 GLY A N 1
ATOM 1405 C CA . GLY A 1 187 ? -35.952 19.639 -3.908 1.00 58.22 187 GLY A CA 1
ATOM 1406 C C . GLY A 1 187 ? -35.713 18.786 -5.162 1.00 58.22 187 GLY A C 1
ATOM 1407 O O . GLY A 1 187 ? -36.001 19.253 -6.260 1.00 58.22 187 GLY A O 1
ATOM 1408 N N . ALA A 1 188 ? -35.239 17.540 -5.051 1.00 43.50 188 ALA A N 1
ATOM 1409 C CA . ALA A 1 188 ? -35.045 16.679 -6.226 1.00 43.50 188 ALA A CA 1
ATOM 1410 C C . ALA A 1 188 ? -36.280 15.799 -6.496 1.00 43.50 188 ALA A C 1
ATOM 1412 O O . ALA A 1 188 ? -36.544 14.861 -5.741 1.00 43.50 188 ALA A O 1
ATOM 1413 N N . ALA A 1 189 ? -37.018 16.081 -7.577 1.00 40.78 189 ALA A N 1
ATOM 1414 C CA . ALA A 1 189 ? -38.146 15.270 -8.041 1.00 40.78 189 ALA A CA 1
ATOM 1415 C C . ALA A 1 189 ? -37.738 13.795 -8.231 1.00 40.78 189 ALA A C 1
ATOM 1417 O O . ALA A 1 189 ? -36.691 13.491 -8.804 1.00 40.78 189 ALA A O 1
ATOM 1418 N N . ALA A 1 190 ? -38.550 12.874 -7.707 1.00 36.88 190 ALA A N 1
ATOM 1419 C CA . ALA A 1 190 ? -38.265 11.443 -7.714 1.00 36.88 190 ALA A CA 1
ATOM 1420 C C . ALA A 1 190 ? -38.292 10.863 -9.144 1.00 36.88 190 ALA A C 1
ATOM 1422 O O . ALA A 1 190 ? -39.319 10.987 -9.813 1.00 36.88 190 ALA A O 1
ATOM 1423 N N . PRO A 1 191 ? -37.231 10.182 -9.621 1.00 42.22 191 PRO A N 1
ATOM 1424 C CA . PRO A 1 191 ? -37.325 9.401 -10.847 1.00 42.22 191 PRO A CA 1
ATOM 1425 C C . PRO A 1 191 ? -38.170 8.138 -10.617 1.00 42.22 191 PRO A C 1
ATOM 1427 O O . PRO A 1 191 ? -38.109 7.499 -9.561 1.00 42.22 191 PRO A O 1
ATOM 1430 N N . ALA A 1 192 ? -38.977 7.796 -11.622 1.00 37.22 192 ALA A N 1
ATOM 1431 C CA . ALA A 1 192 ? -39.887 6.657 -11.619 1.00 37.22 192 ALA A CA 1
ATOM 1432 C C . ALA A 1 192 ? -39.149 5.326 -11.370 1.00 37.22 192 ALA A C 1
ATOM 1434 O O . ALA A 1 192 ? -38.106 5.045 -11.958 1.00 37.22 192 ALA A O 1
ATOM 1435 N N . ARG A 1 193 ? -39.710 4.500 -10.478 1.00 32.62 193 ARG A N 1
ATOM 1436 C CA . ARG A 1 193 ? -39.187 3.176 -10.107 1.00 32.62 193 ARG A CA 1
ATOM 1437 C C . ARG A 1 193 ? -39.320 2.178 -11.262 1.00 32.62 193 ARG A C 1
ATOM 1439 O O . ARG A 1 193 ? -40.432 1.914 -11.709 1.00 32.62 193 ARG A O 1
ATOM 1446 N N . ALA A 1 194 ? -38.211 1.545 -11.641 1.00 33.88 194 ALA A N 1
ATOM 1447 C CA . ALA A 1 194 ? -38.201 0.312 -12.429 1.00 33.88 194 ALA A CA 1
ATOM 1448 C C . ALA A 1 194 ? -38.478 -0.925 -11.536 1.00 33.88 194 ALA A C 1
ATOM 1450 O O . ALA A 1 194 ? -38.127 -0.911 -10.349 1.00 33.88 194 ALA A O 1
ATOM 1451 N N . PRO A 1 195 ? -39.111 -1.990 -12.065 1.00 37.44 195 PRO A N 1
ATOM 1452 C CA . PRO A 1 195 ? -39.474 -3.176 -11.294 1.00 37.44 195 PRO A CA 1
ATOM 1453 C C . PRO A 1 195 ? -38.255 -4.060 -10.983 1.00 37.44 195 PRO A C 1
ATOM 1455 O O . PRO A 1 195 ? -37.396 -4.302 -11.826 1.00 37.44 195 PRO A O 1
ATOM 1458 N N . ALA A 1 196 ? -38.199 -4.548 -9.744 1.00 36.78 196 ALA A N 1
ATOM 1459 C CA . ALA A 1 196 ? -37.107 -5.354 -9.212 1.00 36.78 196 ALA A CA 1
ATOM 1460 C C . ALA A 1 196 ? -37.145 -6.805 -9.723 1.00 36.78 196 ALA A C 1
ATOM 1462 O O . ALA A 1 196 ? -38.127 -7.520 -9.509 1.00 36.78 196 ALA A O 1
ATOM 1463 N N . ALA A 1 197 ? -36.034 -7.263 -10.301 1.00 34.84 197 ALA A N 1
ATOM 1464 C CA . ALA A 1 197 ? -35.767 -8.675 -10.541 1.00 34.84 197 ALA A CA 1
ATOM 1465 C C . ALA A 1 197 ? -35.502 -9.386 -9.200 1.00 34.84 197 ALA A C 1
ATOM 1467 O O . ALA A 1 197 ? -34.571 -9.054 -8.465 1.00 34.84 197 ALA A O 1
ATOM 1468 N N . ARG A 1 198 ? -36.353 -10.359 -8.857 1.00 37.94 198 ARG A N 1
ATOM 1469 C CA . ARG A 1 198 ? -36.158 -11.288 -7.736 1.00 37.94 198 ARG A CA 1
ATOM 1470 C C . ARG A 1 198 ? -35.636 -12.611 -8.287 1.00 37.94 198 ARG A C 1
ATOM 1472 O O . ARG A 1 198 ? -36.386 -13.319 -8.947 1.00 37.94 198 ARG A O 1
ATOM 1479 N N . GLY A 1 199 ? -34.411 -12.989 -7.939 1.00 38.66 199 GLY A N 1
ATOM 1480 C CA . GLY A 1 199 ? -33.916 -14.342 -8.185 1.00 38.66 199 GLY A CA 1
ATOM 1481 C C . GLY A 1 199 ? -32.495 -14.550 -7.670 1.00 38.66 199 GLY A C 1
ATOM 1482 O O . GLY A 1 199 ? -31.627 -13.746 -7.956 1.00 38.66 199 GLY A O 1
ATOM 1483 N N . ALA A 1 200 ? -32.292 -15.641 -6.926 1.00 42.44 200 ALA A N 1
ATOM 1484 C CA . ALA A 1 200 ? -31.000 -16.252 -6.584 1.00 42.44 200 ALA A CA 1
ATOM 1485 C C . ALA A 1 200 ? -30.078 -15.555 -5.549 1.00 42.44 200 ALA A C 1
ATOM 1487 O O . ALA A 1 200 ? -29.017 -15.051 -5.879 1.00 42.44 200 ALA A O 1
ATOM 1488 N N . ALA A 1 201 ? -30.412 -15.648 -4.251 1.00 40.47 201 ALA A N 1
ATOM 1489 C CA . ALA A 1 201 ? -29.419 -15.512 -3.160 1.00 40.47 201 ALA A CA 1
ATOM 1490 C C . ALA A 1 201 ? -29.803 -16.269 -1.864 1.00 40.47 201 ALA A C 1
ATOM 1492 O O . ALA A 1 201 ? -29.480 -15.848 -0.755 1.00 40.47 201 ALA A O 1
ATOM 1493 N N . ARG A 1 202 ? -30.559 -17.375 -1.957 1.00 45.56 202 ARG A N 1
ATOM 1494 C CA . ARG A 1 202 ? -31.097 -18.091 -0.777 1.00 45.56 202 ARG A CA 1
ATOM 1495 C C . ARG A 1 202 ? -30.277 -19.261 -0.185 1.00 45.56 202 ARG A C 1
ATOM 1497 O O . ARG A 1 202 ? -30.561 -19.582 0.968 1.00 45.56 202 ARG A O 1
ATOM 1504 N N . PRO A 1 203 ? -29.281 -19.895 -0.839 1.00 44.34 203 PRO A N 1
ATOM 1505 C CA . PRO A 1 203 ? -28.647 -21.078 -0.242 1.00 44.34 203 PRO A CA 1
ATOM 1506 C C . PRO A 1 203 ? -27.522 -20.765 0.766 1.00 44.34 203 PRO A C 1
ATOM 1508 O O . PRO A 1 203 ? -27.345 -21.517 1.723 1.00 44.34 203 PRO A O 1
ATOM 1511 N N . VAL A 1 204 ? -26.807 -19.640 0.629 1.00 46.47 204 VAL A N 1
ATOM 1512 C CA . VAL A 1 204 ? -25.659 -19.305 1.504 1.00 46.47 204 VAL A CA 1
ATOM 1513 C C . VAL A 1 204 ? -26.112 -18.769 2.870 1.00 46.47 204 VAL A C 1
ATOM 1515 O O . VAL A 1 204 ? -25.590 -19.171 3.909 1.00 46.47 204 VAL A O 1
ATOM 1518 N N . ALA A 1 205 ? -27.159 -17.938 2.893 1.00 43.25 205 ALA A N 1
ATOM 1519 C CA . ALA A 1 205 ? -27.704 -17.369 4.129 1.00 43.25 205 ALA A CA 1
ATOM 1520 C C . ALA A 1 205 ? -28.319 -18.425 5.067 1.00 43.25 205 ALA A C 1
ATOM 1522 O O . ALA A 1 205 ? -28.317 -18.236 6.281 1.00 43.25 205 ALA A O 1
ATOM 1523 N N . ARG A 1 206 ? -28.819 -19.543 4.519 1.00 45.12 206 ARG A N 1
ATOM 1524 C CA . ARG A 1 206 ? -29.420 -20.632 5.304 1.00 45.12 206 ARG A CA 1
ATOM 1525 C C . ARG A 1 206 ? -28.347 -21.454 6.029 1.00 45.12 206 ARG A C 1
ATOM 1527 O O . ARG A 1 206 ? -28.454 -21.649 7.231 1.00 45.12 206 ARG A O 1
ATOM 1534 N N . ARG A 1 207 ? -27.241 -21.781 5.346 1.00 48.09 207 ARG A N 1
ATOM 1535 C CA . ARG A 1 207 ? -26.105 -22.511 5.944 1.00 48.09 207 ARG A CA 1
ATOM 1536 C C . ARG A 1 207 ? -25.387 -21.726 7.049 1.00 48.09 207 ARG A C 1
ATOM 1538 O O . ARG A 1 207 ? -24.993 -22.313 8.050 1.00 48.09 207 ARG A O 1
ATOM 1545 N N . ALA A 1 208 ? -25.256 -20.404 6.913 1.00 42.38 208 ALA A N 1
ATOM 1546 C CA . ALA A 1 208 ? -24.677 -19.561 7.967 1.00 42.38 208 ALA A CA 1
ATOM 1547 C C . ALA A 1 208 ? -25.563 -19.483 9.230 1.00 42.38 208 ALA A C 1
ATOM 1549 O O . ALA A 1 208 ? -25.057 -19.310 10.340 1.00 42.38 208 ALA A O 1
ATOM 1550 N N . LEU A 1 209 ? -26.883 -19.622 9.067 1.00 51.19 209 LEU A N 1
ATOM 1551 C CA . LEU A 1 209 ? -27.846 -19.639 10.169 1.00 51.19 209 LEU A CA 1
ATOM 1552 C C . LEU A 1 209 ? -27.794 -20.963 10.947 1.00 51.19 209 LEU A C 1
ATOM 1554 O O . LEU A 1 209 ? -27.828 -20.937 12.176 1.00 51.19 209 LEU A O 1
ATOM 1558 N N . ASP A 1 210 ? -27.613 -22.084 10.245 1.00 55.50 210 ASP A N 1
ATOM 1559 C CA . ASP A 1 210 ? -27.538 -23.422 10.846 1.00 55.50 210 ASP A CA 1
ATOM 1560 C C . ASP A 1 210 ? -26.258 -23.611 11.685 1.00 55.50 210 ASP A C 1
ATOM 1562 O O . ASP A 1 210 ? -26.315 -24.103 12.812 1.00 55.50 210 ASP A O 1
ATOM 1566 N N . VAL A 1 211 ? -25.104 -23.124 11.204 1.00 50.81 211 VAL A N 1
ATOM 1567 C CA . VAL A 1 211 ? -23.837 -23.152 11.969 1.00 50.81 211 VAL A CA 1
ATOM 1568 C C . VAL A 1 211 ? -23.922 -22.279 13.225 1.00 50.81 211 VAL A C 1
ATOM 1570 O O . VAL A 1 211 ? -23.418 -22.647 14.286 1.00 50.81 211 VAL A O 1
ATOM 1573 N N . ARG A 1 212 ? -24.600 -21.129 13.139 1.00 47.59 212 ARG A N 1
ATOM 1574 C CA . ARG A 1 212 ? -24.801 -20.240 14.289 1.00 47.59 212 ARG A CA 1
ATOM 1575 C C . ARG A 1 212 ? -25.733 -20.852 15.336 1.00 47.59 212 ARG A C 1
ATOM 1577 O O . ARG A 1 212 ? -25.481 -20.678 16.525 1.00 47.59 212 ARG A O 1
ATOM 1584 N N . ALA A 1 213 ? -26.778 -21.559 14.910 1.00 55.84 213 ALA A N 1
ATOM 1585 C CA . ALA A 1 213 ? -27.673 -22.275 15.814 1.00 55.84 213 ALA A CA 1
ATOM 1586 C C . ALA A 1 213 ? -26.950 -23.426 16.536 1.00 55.84 213 ALA A C 1
ATOM 1588 O O . ALA A 1 213 ? -27.153 -23.611 17.732 1.00 55.84 213 ALA A O 1
ATOM 1589 N N . ALA A 1 214 ? -26.050 -24.133 15.843 1.00 52.22 214 ALA A N 1
ATOM 1590 C CA . ALA A 1 214 ? -25.268 -25.224 16.424 1.00 52.22 214 ALA A CA 1
ATOM 1591 C C . ALA A 1 214 ? -24.240 -24.763 17.479 1.00 52.22 214 ALA A C 1
ATOM 1593 O O . ALA A 1 214 ? -23.964 -25.498 18.421 1.00 52.22 214 ALA A O 1
ATOM 1594 N N . LEU A 1 215 ? -23.686 -23.550 17.348 1.00 61.25 215 LEU A N 1
ATOM 1595 C CA . LEU A 1 215 ? -22.646 -23.023 18.251 1.00 61.25 215 LEU A CA 1
ATOM 1596 C C . LEU A 1 215 ? -23.183 -22.187 19.426 1.00 61.25 215 LEU A C 1
ATOM 1598 O O . LEU A 1 215 ? -22.437 -21.900 20.363 1.00 61.25 215 LEU A O 1
ATOM 1602 N N . ALA A 1 216 ? -24.456 -21.784 19.395 1.00 58.28 216 ALA A N 1
ATOM 1603 C CA . ALA A 1 216 ? -25.058 -20.940 20.430 1.00 58.28 216 ALA A CA 1
ATOM 1604 C C . ALA A 1 216 ? -24.956 -21.512 21.867 1.00 58.28 216 ALA A C 1
ATOM 1606 O O . ALA A 1 216 ? -24.567 -20.746 22.752 1.00 58.28 216 ALA A O 1
ATOM 1607 N N . PRO A 1 217 ? -25.191 -22.819 22.121 1.00 58.28 217 PRO A N 1
ATOM 1608 C CA . PRO A 1 217 ? -25.137 -23.372 23.478 1.00 58.28 217 PRO A CA 1
ATOM 1609 C C . PRO A 1 217 ? -23.726 -23.326 24.082 1.00 58.28 217 PRO A C 1
ATOM 1611 O O . PRO A 1 217 ? -23.556 -23.046 25.266 1.00 58.28 217 PRO A O 1
ATOM 1614 N N . SER A 1 218 ? -22.695 -23.554 23.262 1.00 59.47 218 SER A N 1
ATOM 1615 C CA . SER A 1 218 ? -21.296 -23.536 23.705 1.00 59.47 218 SER A CA 1
ATOM 1616 C C . SER A 1 218 ? -20.820 -22.125 24.054 1.00 59.47 218 SER A C 1
ATOM 1618 O O . SER A 1 218 ? -20.073 -21.947 25.011 1.00 59.47 218 SER A O 1
ATOM 1620 N N . ILE A 1 219 ? -21.273 -21.109 23.313 1.00 56.09 219 ILE A N 1
ATOM 1621 C CA . ILE A 1 219 ? -20.942 -19.703 23.593 1.00 56.09 219 ILE A CA 1
ATOM 1622 C C . ILE A 1 219 ? -21.618 -19.236 24.889 1.00 56.09 219 ILE A C 1
ATOM 1624 O O . ILE A 1 219 ? -20.996 -18.539 25.689 1.00 56.09 219 ILE A O 1
ATOM 1628 N N . GLU A 1 220 ? -22.871 -19.636 25.114 1.00 58.28 220 GLU A N 1
ATOM 1629 C CA . GLU A 1 220 ? -23.617 -19.293 26.328 1.00 58.28 220 GLU A CA 1
ATOM 1630 C C . GLU A 1 220 ? -23.004 -19.948 27.575 1.00 58.28 220 GLU A C 1
ATOM 1632 O O . GLU A 1 220 ? -22.784 -19.264 28.574 1.00 58.28 220 GLU A O 1
ATOM 1637 N N . ALA A 1 221 ? -22.602 -21.221 27.489 1.00 57.62 221 ALA A N 1
ATOM 1638 C CA . ALA A 1 221 ? -21.909 -21.920 28.574 1.00 57.62 221 ALA A CA 1
ATOM 1639 C C . ALA A 1 221 ? -20.578 -21.246 28.962 1.00 57.62 221 ALA A C 1
ATOM 1641 O O . ALA A 1 221 ? -20.293 -21.064 30.146 1.00 57.62 221 ALA A O 1
ATOM 1642 N N . VAL A 1 222 ? -19.783 -20.811 27.976 1.00 58.06 222 VAL A N 1
ATOM 1643 C CA . VAL A 1 222 ? -18.520 -20.093 28.225 1.00 58.06 222 VAL A CA 1
ATOM 1644 C C . VAL A 1 222 ? -18.774 -18.714 28.843 1.00 58.06 222 VAL A C 1
ATOM 1646 O O . VAL A 1 222 ? -18.072 -18.319 29.771 1.00 58.06 222 VAL A O 1
ATOM 1649 N N . ALA A 1 223 ? -19.791 -17.983 28.380 1.00 54.12 223 ALA A N 1
ATOM 1650 C CA . ALA A 1 223 ? -20.137 -16.677 28.938 1.00 54.12 223 ALA A CA 1
ATOM 1651 C C . ALA A 1 223 ? -20.610 -16.770 30.401 1.00 54.12 223 ALA A C 1
ATOM 1653 O O . ALA A 1 223 ? -20.215 -15.942 31.223 1.00 54.12 223 ALA A O 1
ATOM 1654 N N . VAL A 1 224 ? -21.407 -17.791 30.737 1.00 67.69 224 VAL A N 1
ATOM 1655 C CA . VAL A 1 224 ? -21.837 -18.069 32.117 1.00 67.69 224 VAL A CA 1
ATOM 1656 C C . VAL A 1 224 ? -20.640 -18.429 32.999 1.00 67.69 224 VAL A C 1
ATOM 1658 O O . VAL A 1 224 ? -20.528 -17.898 34.101 1.00 67.69 224 VAL A O 1
ATOM 1661 N N . ALA A 1 225 ? -19.707 -19.250 32.507 1.00 58.47 225 ALA A N 1
ATOM 1662 C CA . ALA A 1 225 ? -18.497 -19.607 33.249 1.00 58.47 225 ALA A CA 1
ATOM 1663 C C . ALA A 1 225 ? -17.595 -18.391 33.535 1.00 58.47 225 ALA A C 1
ATOM 1665 O O . ALA A 1 225 ? -17.084 -18.248 34.644 1.00 58.47 225 ALA A O 1
ATOM 1666 N N . ILE A 1 226 ? -17.438 -17.478 32.568 1.00 58.97 226 ILE A N 1
ATOM 1667 C CA . ILE A 1 226 ? -16.659 -16.241 32.747 1.00 58.97 226 ILE A CA 1
ATOM 1668 C C . ILE A 1 226 ? -17.318 -15.314 33.777 1.00 58.97 226 ILE A C 1
ATOM 1670 O O . ILE A 1 226 ? -16.622 -14.750 34.620 1.00 58.97 226 ILE A O 1
ATOM 1674 N N . LEU A 1 227 ? -18.646 -15.159 33.732 1.00 58.88 227 LEU A N 1
ATOM 1675 C CA . LEU A 1 227 ? -19.376 -14.336 34.702 1.00 58.88 227 LEU A CA 1
ATOM 1676 C C . LEU A 1 227 ? -19.304 -14.924 36.117 1.00 58.88 227 LEU A C 1
ATOM 1678 O O . LEU A 1 227 ? -19.026 -14.188 37.058 1.00 58.88 227 LEU A O 1
ATOM 1682 N N . ALA A 1 228 ? -19.456 -16.242 36.258 1.00 64.62 228 ALA A N 1
ATOM 1683 C CA . ALA A 1 228 ? -19.320 -16.920 37.546 1.00 64.62 228 ALA A CA 1
ATOM 1684 C C . ALA A 1 228 ? -17.900 -16.787 38.127 1.00 64.62 228 ALA A C 1
ATOM 1686 O O . ALA A 1 228 ? -17.738 -16.552 39.323 1.00 64.62 228 ALA A O 1
ATOM 1687 N N . ALA A 1 229 ? -16.867 -16.882 37.282 1.00 58.25 229 ALA A N 1
ATOM 1688 C CA . ALA A 1 229 ? -15.484 -16.665 37.700 1.00 58.25 229 ALA A CA 1
ATOM 1689 C C . ALA A 1 229 ? -15.242 -15.217 38.161 1.00 58.25 229 ALA A C 1
ATOM 1691 O O . ALA A 1 229 ? -14.576 -15.008 39.172 1.00 58.25 229 ALA A O 1
ATOM 1692 N N . ALA A 1 230 ? -15.819 -14.232 37.461 1.00 58.69 230 ALA A N 1
ATOM 1693 C CA . ALA A 1 230 ? -15.725 -12.823 37.834 1.00 58.69 230 ALA A CA 1
ATOM 1694 C C . ALA A 1 230 ? -16.392 -12.540 39.194 1.00 58.69 230 ALA A C 1
ATOM 1696 O O . ALA A 1 230 ? -15.776 -11.906 40.055 1.00 58.69 230 ALA A O 1
ATOM 1697 N N . ASP A 1 231 ? -17.597 -13.074 39.422 1.00 66.94 231 ASP A N 1
ATOM 1698 C CA . ASP A 1 231 ? -18.315 -12.942 40.696 1.00 66.94 231 ASP A CA 1
ATOM 1699 C C . ASP A 1 231 ? -17.547 -13.601 41.860 1.00 66.94 231 ASP A C 1
ATOM 1701 O O . ASP A 1 231 ? -17.521 -13.067 42.972 1.00 66.94 231 ASP A O 1
ATOM 1705 N N . ALA A 1 232 ? -16.862 -14.725 41.612 1.00 68.25 232 ALA A N 1
ATOM 1706 C CA . ALA A 1 232 ? -16.025 -15.392 42.610 1.00 68.25 232 ALA A CA 1
ATOM 1707 C C . ALA A 1 232 ? -14.787 -14.561 42.997 1.00 68.25 232 ALA A C 1
ATOM 1709 O O . ALA A 1 232 ? -14.451 -14.467 44.180 1.00 68.25 232 ALA A O 1
ATOM 1710 N N . THR A 1 233 ? -14.124 -13.914 42.030 1.00 65.38 233 THR A N 1
ATOM 1711 C CA . THR A 1 233 ? -13.017 -12.984 42.316 1.00 65.38 233 THR A CA 1
ATOM 1712 C C . THR A 1 233 ? -13.470 -11.750 43.094 1.00 65.38 233 THR A C 1
ATOM 1714 O O . THR A 1 233 ? -12.791 -11.358 44.042 1.00 65.38 233 THR A O 1
ATOM 1717 N N . ASP A 1 234 ? -14.633 -11.183 42.763 1.00 62.06 234 ASP A N 1
ATOM 1718 C CA . ASP A 1 234 ? -15.217 -10.057 43.505 1.00 62.06 234 ASP A CA 1
ATOM 1719 C C . ASP A 1 234 ? -15.595 -10.460 44.940 1.00 62.06 234 ASP A C 1
ATOM 1721 O O . ASP A 1 234 ? -15.397 -9.692 45.883 1.00 62.06 234 ASP A O 1
ATOM 1725 N N . GLY A 1 235 ? -16.115 -11.678 45.129 1.00 78.94 235 GLY A N 1
ATOM 1726 C CA . GLY A 1 235 ? -16.396 -12.235 46.452 1.00 78.94 235 GLY A CA 1
ATOM 1727 C C . GLY A 1 235 ? -15.138 -12.373 47.311 1.00 78.94 235 GLY A C 1
ATOM 1728 O O . GLY A 1 235 ? -15.162 -12.024 48.491 1.00 78.94 235 GLY A O 1
ATOM 1729 N N . ARG A 1 236 ? -14.024 -12.814 46.713 1.00 70.44 236 ARG A N 1
ATOM 1730 C CA . ARG A 1 236 ? -12.732 -12.947 47.400 1.00 70.44 236 ARG A CA 1
ATOM 1731 C C . ARG A 1 236 ? -12.147 -11.595 47.798 1.00 70.44 236 ARG A C 1
ATOM 1733 O O . ARG A 1 236 ? -11.762 -11.432 48.947 1.00 70.44 236 ARG A O 1
ATOM 1740 N N . ALA A 1 237 ? -12.188 -10.610 46.901 1.00 71.94 237 ALA A N 1
ATOM 1741 C CA . ALA A 1 237 ? -11.737 -9.252 47.206 1.00 71.94 237 ALA A CA 1
ATOM 1742 C C . ALA A 1 237 ? -12.506 -8.637 48.391 1.00 71.94 237 ALA A C 1
ATOM 1744 O O . ALA A 1 237 ? -11.906 -7.997 49.249 1.00 71.94 237 ALA A O 1
ATOM 1745 N N . ARG A 1 238 ? -13.821 -8.887 48.487 1.00 79.69 238 ARG A N 1
ATOM 1746 C CA . ARG A 1 238 ? -14.633 -8.445 49.635 1.00 79.69 238 ARG A CA 1
ATOM 1747 C C . ARG A 1 238 ? -14.322 -9.203 50.924 1.00 79.69 238 ARG A C 1
ATOM 1749 O O . ARG A 1 238 ? -14.418 -8.616 51.997 1.00 79.69 238 ARG A O 1
ATOM 1756 N N . ALA A 1 239 ? -13.998 -10.492 50.837 1.00 74.88 239 ALA A N 1
ATOM 1757 C CA . ALA A 1 239 ? -13.615 -11.288 52.002 1.00 74.88 239 ALA A CA 1
ATOM 1758 C C . ALA A 1 239 ? -12.259 -10.838 52.567 1.00 74.88 239 ALA A C 1
ATOM 1760 O O . ALA A 1 239 ? -12.125 -10.708 53.781 1.00 74.88 239 ALA A O 1
ATOM 1761 N N . ASP A 1 240 ? -11.300 -10.532 51.691 1.00 75.50 240 ASP A N 1
ATOM 1762 C CA . ASP A 1 240 ? -9.990 -10.003 52.077 1.00 75.50 240 ASP A CA 1
ATOM 1763 C C . ASP A 1 240 ? -10.132 -8.599 52.705 1.00 75.50 240 ASP A C 1
ATOM 1765 O O . ASP A 1 240 ? -9.583 -8.340 53.773 1.00 75.50 240 ASP A O 1
ATOM 1769 N N . GLU A 1 241 ? -10.975 -7.728 52.133 1.00 78.06 241 GLU A N 1
ATOM 1770 C CA . GLU A 1 241 ? -11.275 -6.401 52.700 1.00 78.06 241 GLU A CA 1
ATOM 1771 C C . GLU A 1 241 ? -11.987 -6.489 54.068 1.00 78.06 241 GLU A C 1
ATOM 1773 O O . GLU A 1 241 ? -11.722 -5.688 54.967 1.00 78.06 241 GLU A O 1
ATOM 1778 N N . ALA A 1 242 ? -12.858 -7.485 54.267 1.00 78.69 242 ALA A N 1
ATOM 1779 C CA . ALA A 1 242 ? -13.498 -7.739 55.558 1.00 78.69 242 ALA A CA 1
ATOM 1780 C C . ALA A 1 242 ? -12.511 -8.281 56.609 1.00 78.69 242 ALA A C 1
ATOM 1782 O O . ALA A 1 242 ? -12.587 -7.889 57.774 1.00 78.69 242 ALA A O 1
ATOM 1783 N N . ALA A 1 243 ? -11.570 -9.141 56.205 1.00 75.69 243 ALA A N 1
ATOM 1784 C CA . ALA A 1 243 ? -10.527 -9.663 57.084 1.00 75.69 243 ALA A CA 1
ATOM 1785 C C . ALA A 1 243 ? -9.553 -8.559 57.532 1.00 75.69 243 ALA A C 1
ATOM 1787 O O . ALA A 1 243 ? -9.219 -8.476 58.716 1.00 75.69 243 ALA A O 1
ATOM 1788 N N . ASP A 1 244 ? -9.169 -7.661 56.622 1.00 77.62 244 ASP A N 1
ATOM 1789 C CA . ASP A 1 244 ? -8.345 -6.491 56.944 1.00 77.62 244 ASP A CA 1
ATOM 1790 C C . ASP A 1 244 ? -9.088 -5.501 57.859 1.00 77.62 244 ASP A C 1
ATOM 1792 O O . ASP A 1 244 ? -8.492 -4.914 58.768 1.00 77.62 244 ASP A O 1
ATOM 1796 N N . ALA A 1 245 ? -10.405 -5.349 57.682 1.00 77.44 245 ALA A N 1
ATOM 1797 C CA . ALA A 1 245 ? -11.234 -4.506 58.542 1.00 77.44 245 ALA A CA 1
ATOM 1798 C C . ALA A 1 245 ? -11.355 -5.046 59.981 1.00 77.44 245 ALA A C 1
ATOM 1800 O O . ALA A 1 245 ? -11.369 -4.253 60.927 1.00 77.44 245 ALA A O 1
ATOM 1801 N N . ASP A 1 246 ? -11.411 -6.368 60.169 1.00 70.44 246 ASP A N 1
ATOM 1802 C CA . ASP A 1 246 ? -11.394 -6.980 61.504 1.00 70.44 246 ASP A CA 1
ATOM 1803 C C . ASP A 1 246 ? -9.988 -6.989 62.123 1.00 70.44 246 ASP A C 1
ATOM 1805 O O . ASP A 1 246 ? -9.862 -6.759 63.324 1.00 70.44 246 ASP A O 1
ATOM 1809 N N . ALA A 1 247 ? -8.920 -7.128 61.330 1.00 74.38 247 ALA A N 1
ATOM 1810 C CA . ALA A 1 247 ? -7.547 -6.958 61.817 1.00 74.38 247 ALA A CA 1
ATOM 1811 C C . ALA A 1 247 ? -7.258 -5.513 62.278 1.00 74.38 24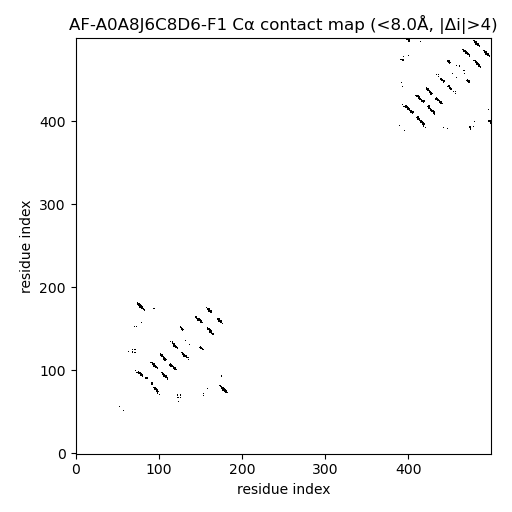7 ALA A C 1
ATOM 1813 O O . ALA A 1 247 ? -6.476 -5.291 63.206 1.00 74.38 247 ALA A O 1
ATOM 1814 N N . ALA A 1 248 ? -7.917 -4.522 61.666 1.00 76.31 248 ALA A N 1
ATOM 1815 C CA . ALA A 1 248 ? -7.830 -3.118 62.063 1.00 76.31 248 ALA A CA 1
ATOM 1816 C C . ALA A 1 248 ? -8.596 -2.797 63.363 1.00 76.31 248 ALA A C 1
ATOM 1818 O O . ALA A 1 248 ? -8.307 -1.786 64.013 1.00 76.31 248 ALA A O 1
ATOM 1819 N N . ARG A 1 249 ? -9.534 -3.653 63.795 1.00 70.94 249 ARG A N 1
ATOM 1820 C CA . ARG A 1 249 ? -10.123 -3.589 65.140 1.00 70.94 249 ARG A CA 1
ATOM 1821 C C . ARG A 1 249 ? -9.143 -4.227 66.117 1.00 70.94 249 ARG A C 1
ATOM 1823 O O . ARG A 1 249 ? -9.258 -5.394 66.474 1.00 70.94 249 ARG A O 1
ATOM 1830 N N . GLY A 1 250 ? -8.147 -3.438 66.519 1.00 67.31 250 GLY A N 1
ATOM 1831 C CA . GLY A 1 250 ? -7.144 -3.849 67.498 1.00 67.31 250 GLY A CA 1
ATOM 1832 C C . GLY A 1 250 ? -7.775 -4.497 68.741 1.00 67.31 250 GLY A C 1
ATOM 1833 O O . GLY A 1 250 ? -8.913 -4.171 69.092 1.00 67.31 250 GLY A O 1
ATOM 1834 N N . PRO A 1 251 ? -7.052 -5.417 69.406 1.00 60.69 251 PRO A N 1
ATOM 1835 C CA . PRO A 1 251 ? -7.586 -6.190 70.517 1.00 60.69 251 PRO A CA 1
ATOM 1836 C C . PRO A 1 251 ? -8.110 -5.231 71.580 1.00 60.69 251 PRO A C 1
ATOM 1838 O O . PRO A 1 251 ? -7.351 -4.442 72.146 1.00 60.69 251 PRO A O 1
ATOM 1841 N N . ALA A 1 252 ? -9.419 -5.279 71.822 1.00 56.56 252 ALA A N 1
ATOM 1842 C CA . ALA A 1 252 ? -10.027 -4.557 72.920 1.00 56.56 252 ALA A CA 1
ATOM 1843 C C . ALA A 1 252 ? -9.317 -5.006 74.200 1.00 56.56 252 ALA A C 1
ATOM 1845 O O . ALA A 1 252 ? -9.419 -6.161 74.614 1.00 56.56 252 ALA A O 1
ATOM 1846 N N . THR A 1 253 ? -8.549 -4.098 74.793 1.00 54.25 253 THR A N 1
ATOM 1847 C CA . THR A 1 253 ? -7.891 -4.275 76.083 1.00 54.25 253 THR A CA 1
ATOM 1848 C C . THR A 1 253 ? -8.962 -4.336 77.167 1.00 54.25 253 THR A C 1
ATOM 1850 O O . THR A 1 253 ? -9.256 -3.342 77.826 1.00 54.25 253 THR A O 1
ATOM 1853 N N . GLY A 1 254 ? -9.596 -5.497 77.306 1.00 46.91 254 GLY A N 1
ATOM 1854 C CA . GLY A 1 254 ? -10.412 -5.868 78.450 1.00 46.91 254 GLY A CA 1
ATOM 1855 C C . GLY A 1 254 ? -9.532 -6.620 79.435 1.00 46.91 254 GLY A C 1
ATOM 1856 O O . GLY A 1 254 ? -9.241 -7.795 79.231 1.00 46.91 254 GLY A O 1
ATOM 1857 N N . GLY A 1 255 ? -9.068 -5.919 80.469 1.00 54.75 255 GLY A N 1
ATOM 1858 C CA . GLY A 1 255 ? -8.416 -6.539 81.615 1.00 54.75 255 GLY A CA 1
ATOM 1859 C C . GLY A 1 255 ? -9.381 -7.476 82.340 1.00 54.75 255 GLY A C 1
ATOM 1860 O O . GLY A 1 255 ? -10.552 -7.150 82.528 1.00 54.75 255 GLY A O 1
ATOM 1861 N N . GLY A 1 256 ? -8.875 -8.637 82.739 1.00 44.69 256 GLY A N 1
ATOM 1862 C CA . GLY A 1 256 ? -9.632 -9.637 83.475 1.00 44.69 256 GLY A CA 1
ATOM 1863 C C . GLY A 1 256 ? -8.778 -10.866 83.727 1.00 44.69 256 GLY A C 1
ATOM 1864 O O . GLY A 1 256 ? -8.855 -11.838 82.982 1.00 44.69 256 GLY A O 1
ATOM 1865 N N . ASP A 1 257 ? -7.944 -10.789 84.764 1.00 51.47 257 ASP A N 1
ATOM 1866 C CA . ASP A 1 257 ? -7.319 -11.950 85.393 1.00 51.47 257 ASP A CA 1
ATOM 1867 C C . ASP A 1 257 ? -8.393 -12.973 85.781 1.00 51.47 257 ASP A C 1
ATOM 1869 O O . ASP A 1 257 ? -9.381 -12.643 86.439 1.00 51.47 257 ASP A O 1
ATOM 1873 N N . GLY A 1 258 ? -8.188 -14.229 85.396 1.00 47.88 258 GLY A N 1
ATOM 1874 C CA . GLY A 1 258 ? -9.071 -15.326 85.776 1.00 47.88 258 GLY A CA 1
ATOM 1875 C C . GLY A 1 258 ? -8.837 -16.544 84.903 1.00 47.88 258 GLY A C 1
ATOM 1876 O O . GLY A 1 258 ? -9.417 -16.672 83.831 1.00 47.88 258 GLY A O 1
ATOM 1877 N N . GLY A 1 259 ? -7.933 -17.415 85.350 1.00 52.56 259 GLY A N 1
ATOM 1878 C CA . GLY A 1 259 ? -7.469 -18.570 84.596 1.00 52.56 259 GLY A CA 1
ATOM 1879 C C . GLY A 1 259 ? -8.565 -19.548 84.172 1.00 52.56 259 GLY A C 1
ATOM 1880 O O . GLY A 1 259 ? -9.550 -19.759 84.868 1.00 52.56 259 GLY A O 1
ATOM 1881 N N . SER A 1 260 ? -8.331 -20.211 83.042 1.00 46.84 260 SER A N 1
ATOM 1882 C CA . SER A 1 260 ? -8.862 -21.544 82.766 1.00 46.84 260 SER A CA 1
ATOM 1883 C C . SER A 1 260 ? -8.116 -22.154 81.583 1.00 46.84 260 SER A C 1
ATOM 1885 O O . SER A 1 260 ? -8.121 -21.635 80.467 1.00 46.84 260 SER A O 1
ATOM 1887 N N . SER A 1 261 ? -7.438 -23.265 81.848 1.00 51.31 261 SER A N 1
ATOM 1888 C CA . SER A 1 261 ? -6.649 -24.061 80.914 1.00 51.31 261 SER A CA 1
ATOM 1889 C C . SER A 1 261 ? -7.529 -24.995 80.071 1.00 51.31 261 SER A C 1
ATOM 1891 O O . SER A 1 261 ? -7.376 -26.215 80.125 1.00 51.31 261 SER A O 1
ATOM 1893 N N . VAL A 1 262 ? -8.469 -24.447 79.297 1.00 53.88 262 VAL A N 1
ATOM 1894 C CA . VAL A 1 262 ? -9.323 -25.231 78.387 1.00 53.88 262 VAL A CA 1
ATOM 1895 C C . VAL A 1 262 ? -9.422 -24.501 77.050 1.00 53.88 262 VAL A C 1
ATOM 1897 O O . VAL A 1 262 ? -10.342 -23.730 76.815 1.00 53.88 262 VAL A O 1
ATOM 1900 N N . GLY A 1 263 ? -8.436 -24.693 76.170 1.00 48.06 263 GLY A N 1
ATOM 1901 C CA . GLY A 1 263 ? -8.402 -23.940 74.912 1.00 48.06 263 GLY A CA 1
ATOM 1902 C C . GLY A 1 263 ? -7.448 -24.443 73.832 1.00 48.06 263 GLY A C 1
ATOM 1903 O O . GLY A 1 263 ? -7.091 -23.668 72.960 1.00 48.06 263 GLY A O 1
ATOM 1904 N N . ASN A 1 264 ? -7.031 -25.714 73.851 1.00 51.25 264 ASN A N 1
ATOM 1905 C CA . ASN A 1 264 ? -6.155 -26.274 72.803 1.00 51.25 264 ASN A CA 1
ATOM 1906 C C . ASN A 1 264 ? -6.895 -27.118 71.742 1.00 51.25 264 ASN A C 1
ATOM 1908 O O . ASN A 1 264 ? -6.252 -27.718 70.888 1.00 51.25 264 ASN A O 1
ATOM 1912 N N . GLY A 1 265 ? -8.234 -27.158 71.756 1.00 50.62 265 GLY A N 1
ATOM 1913 C CA . GLY A 1 265 ? -9.024 -28.002 70.842 1.00 50.62 265 GLY A CA 1
ATOM 1914 C C . GLY A 1 265 ? -9.472 -27.347 69.527 1.00 50.62 265 GLY A C 1
ATOM 1915 O O . GLY A 1 265 ? -9.729 -28.051 68.557 1.00 50.62 265 GLY A O 1
ATOM 1916 N N . LEU A 1 266 ? -9.557 -26.013 69.455 1.00 54.84 266 LEU A N 1
ATOM 1917 C CA . LEU A 1 266 ? -10.163 -25.319 68.302 1.00 54.84 266 LEU A CA 1
ATOM 1918 C C . LEU A 1 266 ? -9.159 -24.900 67.213 1.00 54.84 266 LEU A C 1
ATOM 1920 O O . LEU A 1 266 ? -9.551 -24.674 66.071 1.00 54.84 266 LEU A O 1
ATOM 1924 N N . GLY A 1 267 ? -7.859 -24.861 67.523 1.00 56.22 267 GLY A N 1
ATOM 1925 C CA . GLY A 1 267 ? -6.815 -24.531 66.541 1.00 56.22 267 GLY A CA 1
ATOM 1926 C C . GLY A 1 267 ? -6.559 -25.629 65.498 1.00 56.22 267 GLY A C 1
ATOM 1927 O O . GLY A 1 267 ? -6.067 -25.335 64.410 1.00 56.22 267 GLY A O 1
ATOM 1928 N N . GLY A 1 268 ? -6.910 -26.884 65.809 1.00 59.88 268 GLY A N 1
ATOM 1929 C CA . GLY A 1 268 ? -6.759 -28.020 64.891 1.00 59.88 268 GLY A CA 1
ATOM 1930 C C . GLY A 1 268 ? -7.759 -27.975 63.736 1.00 59.88 268 GLY A C 1
ATOM 1931 O O . GLY A 1 268 ? -7.360 -28.057 62.576 1.00 59.88 268 GLY A O 1
ATOM 1932 N N . LEU A 1 269 ? -9.036 -27.723 64.048 1.00 61.91 269 LEU A N 1
ATOM 1933 C CA . LEU A 1 269 ? -10.110 -27.676 63.052 1.00 61.91 269 LEU A CA 1
ATOM 1934 C C . LEU A 1 269 ? -9.902 -26.554 62.029 1.00 61.91 269 LEU A C 1
ATOM 1936 O O . LEU A 1 269 ? -10.138 -26.763 60.846 1.00 61.91 269 LEU A O 1
ATOM 1940 N N . GLY A 1 270 ? -9.391 -25.391 62.450 1.00 69.00 270 GLY A N 1
ATOM 1941 C CA . GLY A 1 270 ? -9.103 -24.283 61.532 1.00 69.00 270 GLY A CA 1
ATOM 1942 C C . GLY A 1 270 ? -8.017 -24.607 60.498 1.00 69.00 270 GLY A C 1
ATOM 1943 O O . GLY A 1 270 ? -8.134 -24.212 59.340 1.00 69.00 270 GLY A O 1
ATOM 1944 N N . ARG A 1 271 ? -6.979 -25.367 60.881 1.00 63.94 271 ARG A N 1
ATOM 1945 C CA . ARG A 1 271 ? -5.923 -25.793 59.944 1.00 63.94 271 ARG A CA 1
ATOM 1946 C C . ARG A 1 271 ? -6.392 -26.899 59.009 1.00 63.94 271 ARG A C 1
ATOM 1948 O O . ARG A 1 271 ? -6.020 -26.894 57.840 1.00 63.94 271 ARG A O 1
ATOM 1955 N N . GLU A 1 272 ? -7.213 -27.815 59.507 1.00 69.31 272 GLU A N 1
ATOM 1956 C CA . GLU A 1 272 ? -7.753 -28.914 58.709 1.00 69.31 272 GLU A CA 1
ATOM 1957 C C . GLU A 1 272 ? -8.766 -28.405 57.668 1.00 69.31 272 GLU A C 1
ATOM 1959 O O . GLU A 1 272 ? -8.690 -28.785 56.499 1.00 69.31 272 GLU A O 1
ATOM 1964 N N . LEU A 1 273 ? -9.615 -27.433 58.036 1.00 71.06 273 LEU A N 1
ATOM 1965 C CA . LEU A 1 273 ? -10.520 -26.753 57.100 1.00 71.06 273 LEU A CA 1
ATOM 1966 C C . LEU A 1 273 ? -9.762 -25.914 56.061 1.00 71.06 273 LEU A C 1
ATOM 1968 O O . LEU A 1 273 ? -10.087 -25.973 54.878 1.00 71.06 273 LEU A O 1
ATOM 1972 N N . ALA A 1 274 ? -8.726 -25.171 56.467 1.00 68.25 274 ALA A N 1
ATOM 1973 C CA . ALA A 1 274 ? -7.907 -24.394 55.533 1.00 68.25 274 ALA A CA 1
ATOM 1974 C C . ALA A 1 274 ? -7.157 -25.293 54.531 1.00 68.25 274 ALA A C 1
ATOM 1976 O O . ALA A 1 274 ? -7.064 -24.957 53.351 1.00 68.25 274 ALA A O 1
ATOM 1977 N N . SER A 1 275 ? -6.675 -26.456 54.983 1.00 73.50 275 SER A N 1
ATOM 1978 C CA . SER A 1 275 ? -6.036 -27.463 54.127 1.00 73.50 275 SER A CA 1
ATOM 1979 C C . SER A 1 275 ? -7.031 -28.094 53.143 1.00 73.50 275 SER A C 1
ATOM 1981 O O . SER A 1 275 ? -6.741 -28.205 51.953 1.00 73.50 275 SER A O 1
ATOM 1983 N N . SER A 1 276 ? -8.239 -28.433 53.609 1.00 74.50 276 SER A N 1
ATOM 1984 C CA . SER A 1 276 ? -9.314 -28.977 52.766 1.00 74.50 276 SER A CA 1
ATOM 1985 C C . SER A 1 276 ? -9.782 -27.985 51.693 1.00 74.50 276 SER A C 1
ATOM 1987 O O . SER A 1 276 ? -9.946 -28.366 50.533 1.00 74.50 276 SER A O 1
ATOM 1989 N N . ILE A 1 277 ? -9.929 -26.702 52.046 1.00 78.75 277 ILE A N 1
ATOM 1990 C CA . ILE A 1 277 ? -10.277 -25.640 51.092 1.00 78.75 277 ILE A CA 1
ATOM 1991 C C . ILE A 1 277 ? -9.144 -25.426 50.076 1.00 78.75 277 ILE A C 1
ATOM 1993 O O . ILE A 1 277 ? -9.418 -25.232 48.894 1.00 78.75 277 ILE A O 1
ATOM 1997 N N . GLY A 1 278 ? -7.880 -25.495 50.511 1.00 79.88 278 GLY A N 1
ATOM 1998 C CA . GLY A 1 278 ? -6.714 -25.381 49.630 1.00 79.88 278 GLY A CA 1
ATOM 1999 C C . GLY A 1 278 ? -6.655 -26.491 48.578 1.00 79.88 278 GLY A C 1
ATOM 2000 O O . GLY A 1 278 ? -6.531 -26.192 47.393 1.00 79.88 278 GLY A O 1
ATOM 2001 N N . ALA A 1 279 ? -6.831 -27.749 48.994 1.00 74.31 279 ALA A N 1
ATOM 2002 C CA . ALA A 1 279 ? -6.859 -28.893 48.081 1.00 74.31 279 ALA A CA 1
ATOM 2003 C C . ALA A 1 279 ? -8.025 -28.808 47.079 1.00 74.31 279 ALA A C 1
ATOM 2005 O O . ALA A 1 279 ? -7.825 -28.968 45.879 1.00 74.31 279 ALA A O 1
ATOM 2006 N N . SER A 1 280 ? -9.229 -28.447 47.544 1.00 77.31 280 SER A N 1
ATOM 2007 C CA . SER A 1 280 ? -10.389 -28.282 46.657 1.00 77.31 280 SER A CA 1
ATOM 2008 C C . SER A 1 280 ? -10.208 -27.137 45.653 1.00 77.31 280 SER A C 1
ATOM 2010 O O . SER A 1 280 ? -10.684 -27.225 44.520 1.00 77.31 280 SER A O 1
ATOM 2012 N N . ALA A 1 281 ? -9.514 -26.065 46.045 1.00 73.38 281 ALA A N 1
ATOM 2013 C CA . ALA A 1 281 ? -9.221 -24.948 45.158 1.00 73.38 281 ALA A CA 1
ATOM 2014 C C . ALA A 1 281 ? -8.185 -25.311 44.084 1.00 73.38 281 ALA A C 1
ATOM 2016 O O . ALA A 1 281 ? -8.311 -24.834 42.957 1.00 73.38 281 ALA A O 1
ATOM 2017 N N . GLU A 1 282 ? -7.187 -26.143 44.400 1.00 78.69 282 GLU A N 1
ATOM 2018 C CA . GLU A 1 282 ? -6.217 -26.627 43.410 1.00 78.69 282 GLU A CA 1
ATOM 2019 C C . GLU A 1 282 ? -6.862 -27.552 42.374 1.00 78.69 282 GLU A C 1
ATOM 2021 O O . GLU A 1 282 ? -6.611 -27.370 41.180 1.00 78.69 282 GLU A O 1
ATOM 2026 N N . ASP A 1 283 ? -7.755 -28.449 42.801 1.00 77.19 283 ASP A N 1
ATOM 2027 C CA . ASP A 1 283 ? -8.525 -29.309 41.894 1.00 77.19 283 ASP A CA 1
ATOM 2028 C C . ASP A 1 283 ? -9.420 -28.476 40.962 1.00 77.19 283 ASP A C 1
ATOM 2030 O O . ASP A 1 283 ? -9.389 -28.641 39.741 1.00 77.19 283 ASP A O 1
ATOM 2034 N N . ALA A 1 284 ? -10.126 -27.476 41.503 1.00 72.38 284 ALA A N 1
ATOM 2035 C CA . ALA A 1 284 ? -10.922 -26.555 40.690 1.00 72.38 284 ALA A CA 1
ATOM 2036 C C . ALA A 1 284 ? -10.058 -25.753 39.695 1.00 72.38 284 ALA A C 1
ATOM 2038 O O . ALA A 1 284 ? -10.471 -25.492 38.562 1.00 72.38 284 ALA A O 1
ATOM 2039 N N . LEU A 1 285 ? -8.837 -25.369 40.084 1.00 78.25 285 LEU A N 1
ATOM 2040 C CA . LEU A 1 285 ? -7.909 -24.667 39.195 1.00 78.25 285 LEU A CA 1
ATOM 2041 C C . LEU A 1 285 ? -7.370 -25.582 38.085 1.00 78.25 285 LEU A C 1
ATOM 2043 O O . LEU A 1 285 ? -7.134 -25.116 36.966 1.00 78.25 285 LEU A O 1
ATOM 2047 N N . ALA A 1 286 ? -7.164 -26.866 38.383 1.00 78.94 286 ALA A N 1
ATOM 2048 C CA . ALA A 1 286 ? -6.764 -27.875 37.410 1.00 78.94 286 ALA A CA 1
ATOM 2049 C C . ALA A 1 286 ? -7.864 -28.098 36.360 1.00 78.94 286 ALA A C 1
ATOM 2051 O O . ALA A 1 286 ? -7.567 -28.076 35.162 1.00 78.94 286 ALA A O 1
ATOM 2052 N N . ASP A 1 287 ? -9.126 -28.177 36.785 1.00 77.81 287 ASP A N 1
ATOM 2053 C CA . ASP A 1 287 ? -10.280 -28.294 35.886 1.00 77.81 287 ASP A CA 1
ATOM 2054 C C . ASP A 1 287 ? -10.425 -27.069 34.973 1.00 77.81 287 ASP A C 1
ATOM 2056 O O . ASP A 1 287 ? -10.596 -27.201 33.757 1.00 77.81 287 ASP A O 1
ATOM 2060 N N . VAL A 1 288 ? -10.259 -25.855 35.513 1.00 77.00 288 VAL A N 1
ATOM 2061 C CA . VAL A 1 288 ? -10.284 -24.619 34.710 1.00 77.00 288 VAL A CA 1
ATOM 2062 C C . VAL A 1 288 ? -9.156 -24.603 33.672 1.00 77.00 288 VAL A C 1
ATOM 2064 O O . VAL A 1 288 ? -9.379 -24.214 32.522 1.00 77.00 288 VAL A O 1
ATOM 2067 N N . ARG A 1 289 ? -7.948 -25.061 34.031 1.00 80.44 289 ARG A N 1
ATOM 2068 C CA . ARG A 1 289 ? -6.823 -25.184 33.083 1.00 80.44 289 ARG A CA 1
ATOM 2069 C C . ARG A 1 289 ? -7.104 -26.219 31.994 1.00 80.44 289 ARG A C 1
ATOM 2071 O O . ARG A 1 289 ? -6.786 -25.964 30.830 1.00 80.44 289 ARG A O 1
ATOM 2078 N N . ALA A 1 290 ? -7.722 -27.347 32.341 1.00 79.62 290 ALA A N 1
ATOM 2079 C CA . ALA A 1 290 ? -8.106 -28.374 31.379 1.00 79.62 290 ALA A CA 1
ATOM 2080 C C . ALA A 1 290 ? -9.134 -27.831 30.370 1.00 79.62 290 ALA A C 1
ATOM 2082 O O . ALA A 1 290 ? -8.923 -27.943 29.159 1.00 79.62 290 ALA A O 1
ATOM 2083 N N . VAL A 1 291 ? -10.174 -27.138 30.846 1.00 79.19 291 VAL A N 1
ATOM 2084 C CA . VAL A 1 291 ? -11.182 -26.490 29.988 1.00 79.19 291 VAL A CA 1
ATOM 2085 C C . VAL A 1 291 ? -10.550 -25.425 29.087 1.00 79.19 291 VAL A C 1
ATOM 2087 O O . VAL A 1 291 ? -10.801 -25.421 27.881 1.00 79.19 291 VAL A O 1
ATOM 2090 N N . ALA A 1 292 ? -9.679 -24.566 29.626 1.00 70.12 292 ALA A N 1
ATOM 2091 C CA . ALA A 1 292 ? -8.981 -23.545 28.842 1.00 70.12 292 ALA A CA 1
ATOM 2092 C C . ALA A 1 292 ? -8.131 -24.161 27.715 1.00 70.12 292 ALA A C 1
ATOM 2094 O O . ALA A 1 292 ? -8.180 -23.697 26.574 1.00 70.12 292 ALA A O 1
ATOM 2095 N N . SER A 1 293 ? -7.420 -25.258 28.000 1.00 76.31 293 SER A N 1
ATOM 2096 C CA . SER A 1 293 ? -6.624 -25.971 26.994 1.00 76.31 293 SER A CA 1
ATOM 2097 C C . SER A 1 293 ? -7.485 -26.575 25.873 1.00 76.31 293 SER A C 1
ATOM 2099 O O . SER A 1 293 ? -7.108 -26.508 24.698 1.00 76.31 293 SER A O 1
ATOM 2101 N N . GLY A 1 294 ? -8.674 -27.092 26.210 1.00 82.81 294 GLY A N 1
ATOM 2102 C CA . GLY A 1 294 ? -9.644 -27.611 25.244 1.00 82.81 294 GLY A CA 1
ATOM 2103 C C . GLY A 1 294 ? -10.226 -26.516 24.348 1.00 82.81 294 GLY A C 1
ATOM 2104 O O . GLY A 1 294 ? -10.329 -26.699 23.133 1.00 82.81 294 GLY A O 1
ATOM 2105 N N . VAL A 1 295 ? -10.533 -25.345 24.916 1.00 74.81 295 VAL A N 1
ATOM 2106 C CA . VAL A 1 295 ? -10.992 -24.169 24.156 1.00 74.81 295 VAL A CA 1
ATOM 2107 C C . VAL A 1 295 ? -9.914 -23.692 23.179 1.00 74.81 295 VAL A C 1
ATOM 2109 O O . VAL A 1 295 ? -10.221 -23.407 22.021 1.00 74.81 295 VAL A O 1
ATOM 2112 N N . ASP A 1 296 ? -8.644 -23.668 23.587 1.00 62.06 296 ASP A N 1
ATOM 2113 C CA . ASP A 1 296 ? -7.532 -23.283 22.710 1.00 62.06 296 ASP A CA 1
ATOM 2114 C C . ASP A 1 296 ? -7.259 -24.295 21.588 1.00 62.06 296 ASP A C 1
ATOM 2116 O O . ASP A 1 296 ? -6.875 -23.907 20.478 1.00 62.06 296 ASP A O 1
ATOM 2120 N N . ALA A 1 297 ? -7.451 -25.592 21.844 1.00 75.31 297 ALA A N 1
ATOM 2121 C CA . ALA A 1 297 ? -7.379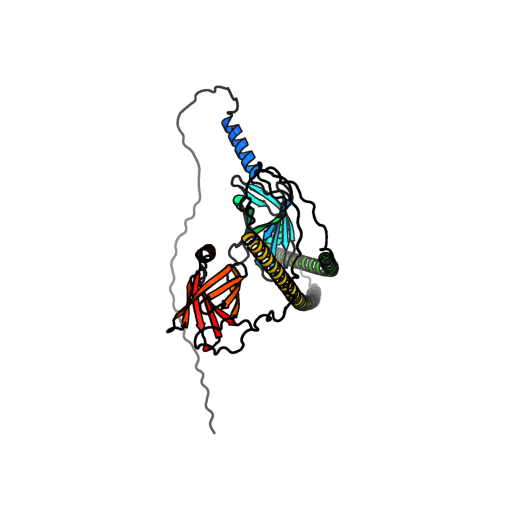 -26.622 20.809 1.00 75.31 297 ALA A CA 1
ATOM 2122 C C . ALA A 1 297 ? -8.510 -26.449 19.781 1.00 75.31 297 ALA A C 1
ATOM 2124 O O . ALA A 1 297 ? -8.252 -26.371 18.577 1.00 75.31 297 ALA A O 1
ATOM 2125 N N . MET A 1 298 ? -9.745 -26.271 20.258 1.00 75.06 298 MET A N 1
ATOM 2126 C CA . MET A 1 298 ? -10.921 -26.042 19.415 1.00 75.06 298 MET A CA 1
ATOM 2127 C C . MET A 1 298 ? -10.791 -24.755 18.591 1.00 75.06 298 MET A C 1
ATOM 2129 O O . MET A 1 298 ? -11.120 -24.730 17.405 1.00 75.06 298 MET A O 1
ATOM 2133 N N . ARG A 1 299 ? -10.242 -23.688 19.185 1.00 69.69 299 ARG A N 1
ATOM 2134 C CA . ARG A 1 299 ? -9.958 -22.419 18.505 1.00 69.69 299 ARG A CA 1
ATOM 2135 C C . ARG A 1 299 ? -8.950 -22.586 17.370 1.00 69.69 299 ARG A C 1
ATOM 2137 O O . ARG A 1 299 ? -9.162 -22.026 16.295 1.00 69.69 299 ARG A O 1
ATOM 2144 N N . ARG A 1 300 ? -7.866 -23.341 17.587 1.00 62.00 300 ARG A N 1
ATOM 2145 C CA . ARG A 1 300 ? -6.865 -23.636 16.545 1.00 62.00 300 ARG A CA 1
ATOM 2146 C C . ARG A 1 300 ? -7.477 -24.417 15.386 1.00 62.00 300 ARG A C 1
ATOM 2148 O O . ARG A 1 300 ? -7.241 -24.072 14.231 1.00 62.00 300 ARG A O 1
ATOM 2155 N N . GLU A 1 301 ? -8.314 -25.405 15.684 1.00 79.12 301 GLU A N 1
ATOM 2156 C CA . GLU A 1 301 ? -9.019 -26.185 14.665 1.00 79.12 301 GLU A CA 1
ATOM 2157 C C . GLU A 1 301 ? -10.009 -25.325 13.856 1.00 79.12 301 GLU A C 1
ATOM 2159 O O . GLU A 1 301 ? -10.021 -25.375 12.625 1.00 79.12 301 GLU A O 1
ATOM 2164 N N . LEU A 1 302 ? -10.794 -24.475 14.528 1.00 70.31 302 LEU A N 1
ATOM 2165 C CA . LEU A 1 302 ? -11.701 -23.519 13.882 1.00 70.31 302 LEU A CA 1
ATOM 2166 C C . LEU A 1 302 ? -10.952 -22.524 12.995 1.00 70.31 302 LEU A C 1
ATOM 2168 O O . LEU A 1 302 ? -11.412 -22.230 11.895 1.00 70.31 302 LEU A O 1
ATOM 2172 N N . PHE A 1 303 ? -9.797 -22.028 13.442 1.00 57.19 303 PHE A N 1
ATOM 2173 C CA . PHE A 1 303 ? -8.968 -21.111 12.662 1.00 57.19 303 PHE A CA 1
ATOM 2174 C C . PHE A 1 303 ? -8.440 -21.769 11.380 1.00 57.19 303 PHE A C 1
ATOM 2176 O O . PHE A 1 303 ? -8.506 -21.162 10.313 1.00 57.19 303 PHE A O 1
ATOM 2183 N N . LEU A 1 304 ? -7.993 -23.026 11.456 1.00 69.56 304 LEU A N 1
ATOM 2184 C CA . LEU A 1 304 ? -7.563 -23.793 10.282 1.00 69.56 304 LEU A CA 1
ATOM 2185 C C . LEU A 1 304 ? -8.721 -24.029 9.303 1.00 69.56 304 LEU A C 1
ATOM 2187 O O . LEU A 1 304 ? -8.572 -23.797 8.103 1.00 69.56 304 LEU A O 1
ATOM 2191 N N . LYS A 1 305 ? -9.898 -24.419 9.811 1.00 69.19 305 LYS A N 1
ATOM 2192 C CA . LYS A 1 305 ? -11.091 -24.633 8.977 1.00 69.19 305 LYS A CA 1
ATOM 2193 C C . LYS A 1 305 ? -11.559 -23.333 8.318 1.00 69.19 305 LYS A C 1
ATOM 2195 O O . LYS A 1 305 ? -11.795 -23.315 7.115 1.00 69.19 305 LYS A O 1
ATOM 2200 N N . LEU A 1 306 ? -11.643 -22.230 9.065 1.00 66.94 306 LEU A N 1
ATOM 2201 C CA . LEU A 1 306 ? -12.040 -20.920 8.534 1.00 66.94 306 LEU A CA 1
ATOM 2202 C C . LEU A 1 306 ? -11.007 -20.339 7.558 1.00 66.94 306 LEU A C 1
ATOM 2204 O O . LEU A 1 306 ? -11.396 -19.701 6.582 1.00 66.94 306 LEU A O 1
ATOM 2208 N N . GLY A 1 307 ? -9.713 -20.594 7.771 1.00 61.88 307 GLY A N 1
ATOM 2209 C CA . GLY A 1 307 ? -8.654 -20.235 6.826 1.00 61.88 307 GLY A CA 1
ATOM 2210 C C . GLY A 1 307 ? -8.820 -20.930 5.472 1.00 61.88 307 GLY A C 1
ATOM 2211 O O . GLY A 1 307 ? -8.706 -20.279 4.434 1.00 61.88 307 GLY A O 1
ATOM 2212 N N . ALA A 1 308 ? -9.182 -22.218 5.476 1.00 60.91 308 ALA A N 1
ATOM 2213 C CA . ALA A 1 308 ? -9.496 -22.964 4.257 1.00 60.91 308 ALA A CA 1
ATOM 2214 C C . ALA A 1 308 ? -10.758 -22.427 3.550 1.00 60.91 308 ALA A C 1
ATOM 2216 O O . ALA A 1 308 ? -10.765 -22.288 2.327 1.00 60.91 308 ALA A O 1
ATOM 2217 N N . PHE A 1 309 ? -11.793 -22.038 4.306 1.00 52.94 309 PHE A N 1
ATOM 2218 C CA . PHE A 1 309 ? -12.983 -21.388 3.739 1.00 52.94 309 PHE 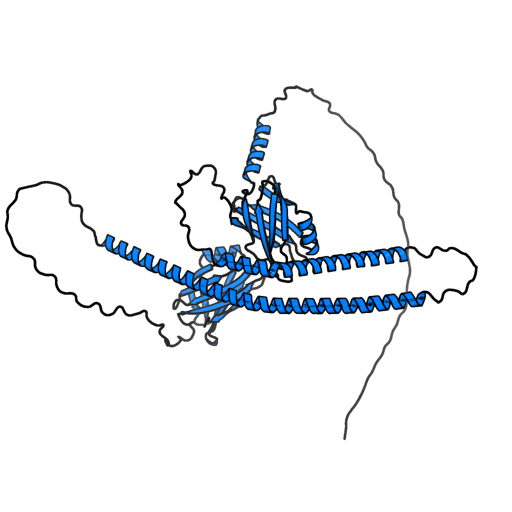A CA 1
ATOM 2219 C C . PHE A 1 309 ? -12.668 -20.024 3.116 1.00 52.94 309 PHE A C 1
ATOM 2221 O O . PHE A 1 309 ? -13.143 -19.736 2.023 1.00 52.94 309 PHE A O 1
ATOM 2228 N N . GLY A 1 310 ? -11.836 -19.202 3.761 1.00 55.28 310 GLY A N 1
ATOM 2229 C CA . GLY A 1 310 ? -11.445 -17.892 3.233 1.00 55.28 310 GLY A CA 1
ATOM 2230 C C . GLY A 1 310 ? -10.551 -17.957 1.990 1.00 55.28 310 GLY A C 1
ATOM 2231 O O . GLY A 1 310 ? -10.506 -16.994 1.226 1.00 55.28 310 GLY A O 1
ATOM 2232 N N . ALA A 1 311 ? -9.835 -19.065 1.779 1.00 55.59 311 ALA A N 1
ATOM 2233 C CA . ALA A 1 311 ? -9.100 -19.323 0.540 1.00 55.59 311 ALA A CA 1
ATOM 2234 C C . ALA A 1 311 ? -10.045 -19.746 -0.598 1.00 55.59 311 ALA A C 1
ATOM 2236 O O . ALA A 1 311 ? -9.917 -19.248 -1.713 1.00 55.59 311 ALA A O 1
ATOM 2237 N N . ALA A 1 312 ? -11.030 -20.603 -0.306 1.00 55.47 312 ALA A N 1
ATOM 2238 C CA . ALA A 1 312 ? -12.039 -21.018 -1.279 1.00 55.47 312 ALA A CA 1
ATOM 2239 C C . ALA A 1 312 ? -12.955 -19.857 -1.709 1.00 55.47 312 ALA A C 1
ATOM 2241 O O . ALA A 1 312 ? -13.231 -19.704 -2.894 1.00 55.47 312 ALA A O 1
ATOM 2242 N N . ASP A 1 313 ? -13.379 -19.007 -0.770 1.00 56.72 313 ASP A N 1
ATOM 2243 C CA . ASP A 1 313 ? -14.212 -17.829 -1.052 1.00 56.72 313 ASP A CA 1
ATOM 2244 C C . ASP A 1 313 ? -13.465 -16.797 -1.916 1.00 56.72 313 ASP A C 1
ATOM 2246 O O . ASP A 1 313 ? -14.029 -16.240 -2.858 1.00 56.72 313 ASP A O 1
ATOM 2250 N N . ARG A 1 314 ? -12.156 -16.618 -1.676 1.00 60.94 314 ARG A N 1
ATOM 2251 C CA . ARG A 1 314 ? -11.289 -15.800 -2.539 1.00 60.94 314 ARG A CA 1
ATOM 2252 C C . ARG A 1 314 ? -11.161 -16.369 -3.946 1.00 60.94 314 ARG A C 1
ATOM 2254 O O . ARG A 1 314 ? -11.354 -15.619 -4.889 1.00 60.94 314 ARG A O 1
ATOM 2261 N N . ALA A 1 315 ? -10.926 -17.672 -4.092 1.00 66.31 315 ALA A N 1
ATOM 2262 C CA . ALA A 1 315 ? -10.839 -18.303 -5.410 1.00 66.31 315 ALA A CA 1
ATOM 2263 C C . ALA A 1 315 ? -12.151 -18.175 -6.210 1.00 66.31 315 ALA A C 1
ATOM 2265 O O . ALA A 1 315 ? -12.125 -17.959 -7.419 1.00 66.31 315 ALA A O 1
ATOM 2266 N N . VAL A 1 316 ? -13.305 -18.265 -5.538 1.00 72.75 316 VAL A N 1
ATOM 2267 C CA . VAL A 1 316 ? -14.617 -18.051 -6.172 1.00 72.75 316 VAL A CA 1
ATOM 2268 C C . VAL A 1 316 ? -14.808 -16.586 -6.562 1.00 72.75 316 VAL A C 1
ATOM 2270 O O . VAL A 1 316 ? -15.271 -16.316 -7.665 1.00 72.75 316 VAL A O 1
ATOM 2273 N N . THR A 1 317 ? -14.426 -15.645 -5.698 1.00 63.22 317 THR A N 1
ATOM 2274 C CA . THR A 1 317 ? -14.546 -14.206 -5.988 1.00 63.22 317 THR A CA 1
ATOM 2275 C C . THR A 1 317 ? -13.630 -13.798 -7.144 1.00 63.22 317 THR A C 1
ATOM 2277 O O . THR A 1 317 ? -14.091 -13.169 -8.086 1.00 63.22 317 THR A O 1
ATOM 2280 N N . GLU A 1 318 ? -12.375 -14.255 -7.148 1.00 74.44 318 GLU A N 1
ATOM 2281 C CA . GLU A 1 318 ? -11.418 -14.022 -8.239 1.00 74.44 318 GLU A CA 1
ATOM 2282 C C . GLU A 1 318 ? -11.891 -14.644 -9.563 1.00 74.44 318 GLU A C 1
ATOM 2284 O O . GLU A 1 318 ? -11.698 -14.057 -10.626 1.00 74.44 318 GLU A O 1
ATOM 2289 N N . SER A 1 319 ? -12.558 -15.804 -9.517 1.00 78.75 319 SER A N 1
ATOM 2290 C CA . SER A 1 319 ? -13.175 -16.407 -10.704 1.00 78.75 319 SER A CA 1
ATOM 2291 C C . SER A 1 319 ? -14.355 -15.587 -11.229 1.00 78.75 319 SER A C 1
ATOM 2293 O O . SER A 1 319 ? -14.511 -15.484 -12.443 1.00 78.75 319 SER A O 1
ATOM 2295 N N . LEU A 1 320 ? -15.184 -15.027 -10.342 1.00 75.94 320 LEU A N 1
ATOM 2296 C CA . LEU A 1 320 ? -16.334 -14.199 -10.718 1.00 75.94 320 LEU A CA 1
ATOM 2297 C C . LEU A 1 320 ? -15.894 -12.844 -11.280 1.00 75.94 320 LEU A C 1
ATOM 2299 O O . LEU A 1 320 ? -16.441 -12.407 -12.289 1.00 75.94 320 LEU A O 1
ATOM 2303 N N . ASP A 1 321 ? -14.881 -12.216 -10.683 1.00 71.31 321 ASP A N 1
ATOM 2304 C CA . ASP A 1 321 ? -14.315 -10.959 -11.178 1.00 71.31 321 ASP A CA 1
ATOM 2305 C C . ASP A 1 321 ? -13.654 -11.164 -12.553 1.00 71.31 321 ASP A C 1
ATOM 2307 O O . ASP A 1 321 ? -13.898 -10.400 -13.486 1.00 71.31 321 ASP A O 1
ATOM 2311 N N . ALA A 1 322 ? -12.912 -12.265 -12.736 1.00 78.50 322 ALA A N 1
ATOM 2312 C CA . ALA A 1 322 ? -12.334 -12.621 -14.033 1.00 78.50 322 ALA A CA 1
ATOM 2313 C C . ALA A 1 322 ? -13.395 -12.918 -15.109 1.00 78.50 322 ALA A C 1
ATOM 2315 O O . ALA A 1 322 ? -13.128 -12.769 -16.302 1.00 78.50 322 ALA A O 1
ATOM 2316 N N . GLU A 1 323 ? -14.585 -13.377 -14.721 1.00 81.25 323 GLU A N 1
ATOM 2317 C CA . GLU A 1 323 ? -15.698 -13.610 -15.642 1.00 81.25 323 GLU A CA 1
ATOM 2318 C C . GLU A 1 323 ? -16.426 -12.307 -15.995 1.00 81.25 323 GLU A C 1
ATOM 2320 O O . GLU A 1 323 ? -16.678 -12.062 -17.174 1.00 81.25 323 GLU A O 1
ATOM 2325 N N . ALA A 1 324 ? -16.631 -11.415 -15.023 1.00 76.44 324 ALA A N 1
ATOM 2326 C CA . ALA A 1 324 ? -17.161 -10.073 -15.259 1.00 76.44 324 ALA A CA 1
ATOM 2327 C C . ALA A 1 324 ? -16.263 -9.250 -16.206 1.00 76.44 324 ALA A C 1
ATOM 2329 O O . ALA A 1 324 ? -16.760 -8.588 -17.120 1.00 76.44 324 ALA A O 1
ATOM 2330 N N . ASP A 1 325 ? -14.939 -9.353 -16.058 1.00 80.69 325 ASP A N 1
ATOM 2331 C CA . ASP A 1 325 ? -13.981 -8.702 -16.958 1.00 80.69 325 ASP A CA 1
ATOM 2332 C C . ASP A 1 325 ? -14.059 -9.254 -18.392 1.00 80.69 325 ASP A C 1
ATOM 2334 O O . ASP A 1 325 ? -13.960 -8.495 -19.363 1.00 80.69 325 ASP A O 1
ATOM 2338 N N . ARG A 1 326 ? -14.295 -10.565 -18.557 1.00 84.06 326 ARG A N 1
ATOM 2339 C CA . ARG A 1 326 ? -14.523 -11.163 -19.885 1.00 84.06 326 ARG A CA 1
ATOM 2340 C C . ARG A 1 326 ? -15.812 -10.651 -20.513 1.00 84.06 326 ARG A C 1
ATOM 2342 O O . ARG A 1 326 ? -15.800 -10.309 -21.693 1.00 84.06 326 ARG A O 1
ATOM 2349 N N . GLU A 1 327 ? -16.898 -10.561 -19.749 1.00 83.31 327 GLU A N 1
ATOM 2350 C CA . GLU A 1 327 ? -18.172 -10.026 -20.243 1.00 83.31 327 GLU A CA 1
ATOM 2351 C C . GLU A 1 327 ? -18.042 -8.559 -20.671 1.00 83.31 327 GLU A C 1
ATOM 2353 O O . GLU A 1 327 ? -18.504 -8.181 -21.749 1.00 83.31 327 GLU A O 1
ATOM 2358 N N . HIS A 1 328 ? -17.339 -7.743 -19.882 1.00 81.69 328 HIS A N 1
ATOM 2359 C CA . HIS A 1 328 ? -17.063 -6.348 -20.223 1.00 81.69 328 HIS A CA 1
ATOM 2360 C C . HIS A 1 328 ? -16.185 -6.215 -21.476 1.00 81.69 328 HIS A C 1
ATOM 2362 O O . HIS A 1 328 ? -16.445 -5.353 -22.319 1.00 81.69 328 HIS A O 1
ATOM 2368 N N . SER A 1 329 ? -15.182 -7.083 -21.636 1.00 84.81 329 SER A N 1
ATOM 2369 C CA . SER A 1 329 ? -14.331 -7.115 -22.830 1.00 84.81 329 SER A CA 1
ATOM 2370 C C . SER A 1 329 ? -15.133 -7.476 -24.083 1.00 84.81 329 SER A C 1
ATOM 2372 O O . SER A 1 329 ? -14.988 -6.822 -25.116 1.00 84.81 329 SER A O 1
ATOM 2374 N N . VAL A 1 330 ? -16.012 -8.479 -23.993 1.00 88.50 330 VAL A N 1
ATOM 2375 C CA . VAL A 1 330 ? -16.880 -8.893 -25.107 1.00 88.50 330 VAL A CA 1
ATOM 2376 C C . VAL A 1 330 ? -17.860 -7.776 -25.466 1.00 88.50 330 VAL A C 1
ATOM 2378 O O . VAL A 1 330 ? -18.038 -7.468 -26.644 1.00 88.50 330 VAL A O 1
ATOM 2381 N N . GLN A 1 331 ? -18.454 -7.112 -24.472 1.00 82.19 331 GLN A N 1
ATOM 2382 C CA . GLN A 1 331 ? -19.375 -6.003 -24.716 1.00 82.19 331 GLN A CA 1
ATOM 2383 C C . GLN A 1 331 ? -18.675 -4.813 -25.387 1.00 82.19 331 GLN A C 1
ATOM 2385 O O . GLN A 1 331 ? -19.211 -4.239 -26.335 1.00 82.19 331 GLN A O 1
ATOM 2390 N N . ALA A 1 332 ? -17.453 -4.481 -24.961 1.00 85.31 332 ALA A N 1
ATOM 2391 C CA . ALA A 1 332 ? -16.654 -3.434 -25.592 1.00 85.31 332 ALA A CA 1
ATOM 2392 C C . ALA A 1 332 ? -16.327 -3.759 -27.063 1.00 85.31 332 ALA A C 1
ATOM 2394 O O . ALA A 1 332 ? -16.354 -2.871 -27.918 1.00 85.31 332 ALA A O 1
ATOM 2395 N N . GLU A 1 333 ? -16.062 -5.028 -27.382 1.00 88.38 333 GLU A N 1
ATOM 2396 C CA . GLU A 1 333 ? -15.813 -5.484 -28.753 1.00 88.38 333 GLU A CA 1
ATOM 2397 C C . GLU A 1 333 ? -17.077 -5.416 -29.630 1.00 88.38 333 GLU A C 1
ATOM 2399 O O . GLU A 1 333 ? -17.014 -4.979 -30.786 1.00 88.38 333 GLU A O 1
ATOM 2404 N N . VAL A 1 334 ? -18.242 -5.761 -29.070 1.00 91.12 334 VAL A N 1
ATOM 2405 C CA . VAL A 1 334 ? -19.549 -5.609 -29.731 1.00 91.12 334 VAL A CA 1
ATOM 2406 C C . VAL A 1 334 ? -19.852 -4.136 -30.008 1.00 91.12 334 VAL A C 1
ATOM 2408 O O . VAL A 1 334 ? -20.244 -3.784 -31.125 1.00 91.12 334 VAL A O 1
ATOM 2411 N N . ASP A 1 335 ? -19.622 -3.254 -29.038 1.00 87.56 335 ASP A N 1
ATOM 2412 C C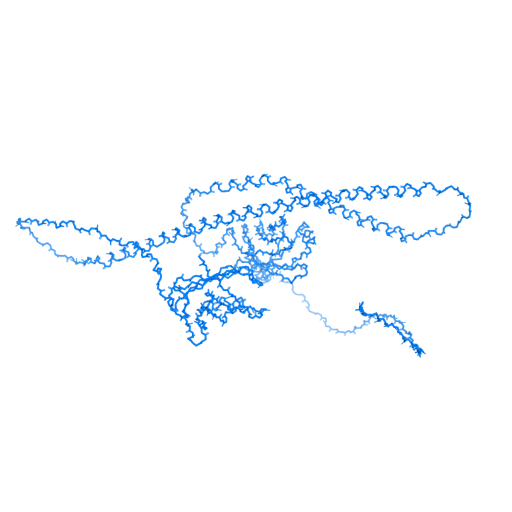A . ASP A 1 335 ? -19.852 -1.816 -29.193 1.00 87.56 335 ASP A CA 1
ATOM 2413 C C . ASP A 1 335 ? -18.918 -1.212 -30.250 1.00 87.56 335 ASP A C 1
ATOM 2415 O O . ASP A 1 335 ? -19.347 -0.407 -31.087 1.00 87.56 335 ASP A O 1
ATOM 2419 N N . ASN A 1 336 ? -17.655 -1.646 -30.275 1.00 83.50 336 ASN A N 1
ATOM 2420 C CA . ASN A 1 336 ? -16.683 -1.202 -31.268 1.00 83.50 336 ASN A CA 1
ATOM 2421 C C . ASN A 1 336 ? -17.041 -1.702 -32.680 1.00 83.50 336 ASN A C 1
ATOM 2423 O O . ASN A 1 336 ? -17.015 -0.929 -33.640 1.00 83.50 336 ASN A O 1
ATOM 2427 N N . SER A 1 337 ? -17.486 -2.956 -32.801 1.00 78.88 337 SER A N 1
ATOM 2428 C CA . SER A 1 337 ? -17.974 -3.534 -34.062 1.00 78.88 337 SER A CA 1
ATOM 2429 C C . SER A 1 337 ? -19.222 -2.812 -34.579 1.00 78.88 337 SER A C 1
ATOM 2431 O O . SER A 1 337 ? -19.335 -2.506 -35.767 1.00 78.88 337 SER A O 1
ATOM 2433 N N . THR A 1 338 ? -20.141 -2.454 -33.679 1.00 81.00 338 THR A N 1
ATOM 2434 C CA . THR A 1 338 ? -21.363 -1.709 -34.016 1.00 81.00 338 THR A CA 1
ATOM 2435 C C . THR A 1 338 ? -21.041 -0.277 -34.455 1.00 81.00 338 THR A C 1
ATOM 2437 O O . THR A 1 338 ? -21.658 0.255 -35.383 1.00 81.00 338 THR A O 1
ATOM 2440 N N . ARG A 1 339 ? -20.044 0.357 -33.824 1.00 83.38 339 ARG A N 1
ATOM 2441 C CA . ARG A 1 339 ? -19.551 1.682 -34.217 1.00 83.38 339 ARG A CA 1
ATOM 2442 C C . ARG A 1 339 ? -18.872 1.644 -35.590 1.00 83.38 339 ARG A C 1
ATOM 2444 O O . ARG A 1 339 ? -19.158 2.514 -36.411 1.00 83.38 339 ARG A O 1
ATOM 2451 N N . ALA A 1 340 ? -18.057 0.627 -35.869 1.00 77.62 340 ALA A N 1
ATOM 2452 C CA . ALA A 1 340 ? -17.434 0.427 -37.178 1.00 77.62 340 ALA A CA 1
ATOM 2453 C C . ALA A 1 340 ? -18.479 0.194 -38.286 1.00 77.62 340 ALA A C 1
ATOM 2455 O O . ALA A 1 340 ? -18.403 0.809 -39.349 1.00 77.62 340 ALA A O 1
ATOM 2456 N N . ALA A 1 341 ? -19.517 -0.606 -38.017 1.00 74.75 341 ALA A N 1
ATOM 2457 C CA . ALA A 1 341 ? -20.610 -0.834 -38.963 1.00 74.75 341 ALA A CA 1
ATOM 2458 C C . ALA A 1 341 ? -21.389 0.455 -39.294 1.00 74.75 341 ALA A C 1
ATOM 2460 O O . ALA A 1 341 ? -21.743 0.687 -40.449 1.00 74.75 341 ALA A O 1
ATOM 2461 N N . ARG A 1 342 ? -21.609 1.337 -38.307 1.00 77.25 342 ARG A N 1
ATOM 2462 C CA . ARG A 1 342 ? -22.241 2.651 -38.538 1.00 77.25 342 ARG A CA 1
ATOM 2463 C C . ARG A 1 342 ? -21.349 3.616 -39.314 1.00 77.25 342 ARG A C 1
ATOM 2465 O O . ARG A 1 342 ? -21.868 4.383 -40.116 1.00 77.25 342 ARG A O 1
ATOM 2472 N N . ALA A 1 343 ? -20.034 3.570 -39.106 1.00 77.75 343 ALA A N 1
ATOM 2473 C CA . ALA A 1 343 ? -19.090 4.424 -39.826 1.00 77.75 343 ALA A CA 1
ATOM 2474 C C . ALA A 1 343 ? -19.003 4.082 -41.326 1.00 77.75 343 ALA A C 1
ATOM 2476 O O . ALA A 1 343 ? -18.772 4.970 -42.142 1.00 77.75 343 ALA A O 1
ATOM 2477 N N . HIS A 1 344 ? -19.240 2.820 -41.700 1.00 73.12 344 HIS A N 1
ATOM 2478 C CA . HIS A 1 344 ? -19.210 2.370 -43.097 1.00 73.12 344 HIS A CA 1
ATOM 2479 C C . HIS A 1 344 ? -20.579 2.376 -43.804 1.00 73.12 344 HIS A C 1
ATOM 2481 O O . HIS A 1 344 ? -20.637 2.201 -45.018 1.00 73.12 344 HIS A O 1
ATOM 2487 N N . GLY A 1 345 ? -21.678 2.620 -43.083 1.00 57.09 345 GLY A N 1
ATOM 2488 C CA . GLY A 1 345 ? -23.053 2.600 -43.601 1.00 57.09 345 GLY A CA 1
ATOM 2489 C C . GLY A 1 345 ? -23.625 3.963 -44.005 1.00 57.09 345 GLY A C 1
ATOM 2490 O O . GLY A 1 345 ? -24.807 4.213 -43.775 1.00 57.09 345 GLY A O 1
ATOM 2491 N N . GLY A 1 346 ? -22.813 4.863 -44.567 1.00 45.50 346 GLY A N 1
ATOM 2492 C CA . GLY A 1 346 ? -23.264 6.167 -45.060 1.00 45.50 346 GLY A CA 1
ATOM 2493 C C . GLY A 1 346 ? -24.129 6.053 -46.319 1.00 45.50 346 GLY A C 1
ATOM 2494 O O . GLY A 1 346 ? -23.642 6.280 -47.422 1.00 45.50 346 GLY A O 1
ATOM 2495 N N . ILE A 1 347 ? -25.414 5.720 -46.168 1.00 47.88 347 ILE A N 1
ATOM 2496 C CA . ILE A 1 347 ? -26.400 5.904 -47.238 1.00 47.88 347 ILE A CA 1
ATOM 2497 C C . ILE A 1 347 ? -26.813 7.373 -47.232 1.00 47.88 347 ILE A C 1
ATOM 2499 O O . ILE A 1 347 ? -27.484 7.858 -46.321 1.00 47.88 347 ILE A O 1
ATOM 2503 N N . ALA A 1 348 ? -26.359 8.076 -48.265 1.00 45.47 348 ALA A N 1
ATOM 2504 C CA . ALA A 1 348 ? -26.724 9.442 -48.574 1.00 45.47 348 ALA A CA 1
ATOM 2505 C C . ALA A 1 348 ? -28.247 9.579 -48.720 1.00 45.47 348 ALA A C 1
ATOM 2507 O O . ALA A 1 348 ? -28.866 8.965 -49.589 1.00 45.47 348 ALA A O 1
ATOM 2508 N N . ALA A 1 349 ? -28.842 10.429 -47.886 1.00 46.00 349 ALA A N 1
ATOM 2509 C CA . ALA A 1 349 ? -30.167 10.973 -48.122 1.00 46.00 349 ALA A CA 1
ATOM 2510 C C . ALA A 1 349 ? -30.068 11.988 -49.273 1.00 46.00 349 ALA A C 1
ATOM 2512 O O . ALA A 1 349 ? -29.688 13.138 -49.059 1.00 46.00 349 ALA A O 1
ATOM 2513 N N . TYR A 1 350 ? -30.371 11.553 -50.498 1.00 40.00 350 TYR A N 1
ATOM 2514 C CA . TYR A 1 350 ? -30.616 12.458 -51.620 1.00 40.00 350 TYR A CA 1
ATOM 2515 C C . TYR A 1 350 ? -32.101 12.808 -51.705 1.00 40.00 350 TYR A C 1
ATOM 2517 O O . TYR A 1 350 ? -32.977 11.969 -51.499 1.00 40.00 350 TYR A O 1
ATOM 2525 N N . GLY A 1 351 ? -32.337 14.096 -51.943 1.00 40.12 351 GLY A N 1
ATOM 2526 C CA . GLY A 1 351 ? -33.624 14.762 -51.860 1.00 40.12 351 GLY A CA 1
ATOM 2527 C C . GLY A 1 351 ? -34.628 14.423 -52.959 1.00 40.12 351 GLY A C 1
ATOM 2528 O O . GLY A 1 351 ? -34.382 13.678 -53.903 1.00 40.12 351 GLY A O 1
ATOM 2529 N N . ALA A 1 352 ? -35.799 15.009 -52.751 1.00 42.41 352 ALA A N 1
ATOM 2530 C CA . ALA A 1 352 ? -37.029 14.829 -53.494 1.00 42.41 352 ALA A CA 1
ATOM 2531 C C . ALA A 1 352 ? -37.034 15.399 -54.930 1.00 42.41 352 ALA A C 1
ATOM 2533 O O . ALA A 1 352 ? -36.319 16.354 -55.232 1.00 42.41 352 ALA A O 1
ATOM 2534 N N . ALA A 1 353 ? -38.017 14.880 -55.690 1.00 38.69 353 ALA A N 1
ATOM 2535 C CA . ALA A 1 353 ? -38.680 15.373 -56.916 1.00 38.69 353 ALA A CA 1
ATOM 2536 C C . ALA A 1 353 ? -38.263 14.721 -58.261 1.00 38.69 353 ALA A C 1
ATOM 2538 O O . ALA A 1 353 ? -37.135 14.265 -58.404 1.00 38.69 353 ALA A O 1
ATOM 2539 N N . PRO A 1 354 ? -39.144 14.735 -59.288 1.00 56.34 354 PRO A N 1
ATOM 2540 C CA . PRO A 1 354 ? -40.435 14.040 -59.363 1.00 56.34 354 PRO A CA 1
ATOM 2541 C C . PRO A 1 354 ? -40.510 13.064 -60.570 1.00 56.34 354 PRO A C 1
ATOM 2543 O O . PRO A 1 354 ? -39.608 12.995 -61.399 1.00 56.34 354 PRO A O 1
ATOM 2546 N N . ALA A 1 355 ? -41.602 12.294 -60.649 1.00 48.06 355 ALA A N 1
ATOM 2547 C CA . ALA A 1 355 ? -41.855 11.223 -61.626 1.00 48.06 355 ALA A CA 1
ATOM 2548 C C . ALA A 1 355 ? -41.715 11.626 -63.112 1.00 48.06 355 ALA A C 1
ATOM 2550 O O . ALA A 1 355 ? -42.125 12.722 -63.499 1.00 48.06 355 ALA A O 1
ATOM 2551 N N . PRO A 1 356 ? -41.258 10.684 -63.964 1.00 46.69 356 PRO A N 1
ATOM 2552 C CA . PRO A 1 356 ? -42.110 10.257 -65.080 1.00 46.69 356 PRO A CA 1
ATOM 2553 C C . PRO A 1 356 ? -42.145 8.731 -65.342 1.00 46.69 356 PRO A C 1
ATOM 2555 O O . PRO A 1 356 ? -41.456 7.932 -64.717 1.00 46.69 356 PRO A O 1
ATOM 2558 N N . ALA A 1 357 ? -43.050 8.385 -66.259 1.00 40.66 357 ALA A N 1
ATOM 2559 C CA . ALA A 1 357 ? -43.734 7.122 -66.556 1.00 40.66 357 ALA A CA 1
ATOM 2560 C C . ALA A 1 357 ? -42.871 5.945 -67.110 1.00 40.66 357 ALA A C 1
ATOM 2562 O O . ALA A 1 357 ? -41.687 6.117 -67.397 1.00 40.66 357 ALA A O 1
ATOM 2563 N N . PRO A 1 358 ? -43.457 4.733 -67.265 1.00 65.06 358 PRO A N 1
ATOM 2564 C CA . PRO A 1 358 ? -42.733 3.467 -67.317 1.00 65.06 358 PRO A CA 1
ATOM 2565 C C . PRO A 1 358 ? -42.370 3.034 -68.742 1.00 65.06 358 PRO A C 1
ATOM 2567 O O . PRO A 1 358 ? -43.172 3.145 -69.666 1.00 65.06 358 PRO A O 1
ATOM 2570 N N . THR A 1 359 ? -41.196 2.426 -68.903 1.00 41.09 359 THR A N 1
ATOM 2571 C CA . THR A 1 359 ? -40.892 1.562 -70.052 1.00 41.09 359 THR A CA 1
ATOM 2572 C C . THR A 1 359 ? -40.158 0.308 -69.593 1.00 41.09 359 THR A C 1
ATOM 2574 O O . THR A 1 359 ? -39.217 0.341 -68.804 1.00 41.09 359 THR A O 1
ATOM 2577 N N . ALA A 1 360 ? -40.675 -0.819 -70.070 1.00 47.22 360 ALA A N 1
ATOM 2578 C CA . ALA A 1 360 ? -40.163 -2.165 -69.889 1.00 47.22 360 ALA A CA 1
ATOM 2579 C C . ALA A 1 360 ? -38.753 -2.338 -70.483 1.00 47.22 360 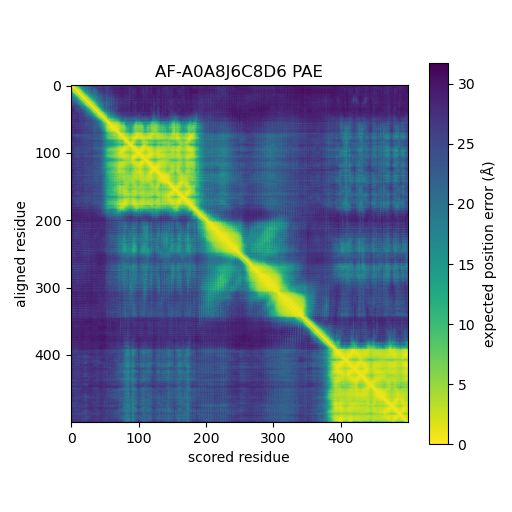ALA A C 1
ATOM 2581 O O . ALA A 1 360 ? -38.439 -1.691 -71.479 1.00 47.22 360 ALA A O 1
ATOM 2582 N N . ARG A 1 361 ? -37.967 -3.296 -69.963 1.00 37.09 361 ARG A N 1
ATOM 2583 C CA . ARG A 1 361 ? -37.566 -4.547 -70.655 1.00 37.09 361 ARG A CA 1
ATOM 2584 C C . ARG A 1 361 ? -36.424 -5.256 -69.901 1.00 37.09 361 ARG A C 1
ATOM 2586 O O . ARG A 1 361 ? -35.538 -4.633 -69.337 1.00 37.09 361 ARG A O 1
ATOM 2593 N N . ALA A 1 362 ? -36.527 -6.581 -69.898 1.00 43.94 362 ALA A N 1
ATOM 2594 C CA . ALA A 1 362 ? -35.733 -7.604 -69.220 1.00 43.94 362 ALA A CA 1
ATOM 2595 C C . ALA A 1 362 ? -34.203 -7.579 -69.418 1.00 43.94 362 ALA A C 1
ATOM 2597 O O . ALA A 1 362 ? -33.749 -7.247 -70.508 1.00 43.94 362 ALA A O 1
ATOM 2598 N N . ALA A 1 363 ? -33.457 -8.095 -68.422 1.00 51.03 363 ALA A N 1
ATOM 2599 C CA . ALA A 1 363 ? -32.370 -9.092 -68.561 1.00 51.03 363 ALA A CA 1
ATOM 2600 C C . ALA A 1 363 ? -31.724 -9.436 -67.185 1.00 51.03 363 ALA A C 1
ATOM 2602 O O . ALA A 1 363 ? -31.887 -8.664 -66.242 1.00 51.03 363 ALA A O 1
ATOM 2603 N N . PRO A 1 364 ? -31.057 -10.605 -67.036 1.00 58.09 364 PRO A N 1
ATOM 2604 C CA . PRO A 1 364 ? -30.983 -11.358 -65.780 1.00 58.09 364 PRO A CA 1
ATOM 2605 C C . PRO A 1 364 ? -29.718 -11.135 -64.933 1.00 58.09 364 PRO A C 1
ATOM 2607 O O . PRO A 1 364 ? -28.661 -10.737 -65.416 1.00 58.09 364 PRO A O 1
ATOM 2610 N N . SER A 1 365 ? -29.858 -11.461 -63.648 1.00 54.72 365 SER A N 1
ATOM 2611 C CA . SER A 1 365 ? -28.840 -11.446 -62.595 1.00 54.72 365 SER A CA 1
ATOM 2612 C C . SER A 1 365 ? -27.679 -12.425 -62.844 1.00 54.72 365 SER A C 1
ATOM 2614 O O . SER A 1 365 ? -27.933 -13.568 -63.231 1.00 54.72 365 SER A O 1
ATOM 2616 N N . PRO A 1 366 ? -26.423 -12.055 -62.531 1.00 69.06 366 PRO A N 1
ATOM 2617 C CA . PRO A 1 366 ? -25.342 -13.020 -62.360 1.00 69.06 366 PRO A CA 1
ATOM 2618 C C . PRO A 1 366 ? -25.338 -13.629 -60.937 1.00 69.06 366 PRO A C 1
ATOM 2620 O O . PRO A 1 366 ? -25.726 -12.955 -59.978 1.00 69.06 366 PRO A O 1
ATOM 2623 N N . PRO A 1 367 ? -24.910 -14.897 -60.777 1.00 69.25 367 PRO A N 1
ATOM 2624 C CA . PRO A 1 367 ? -24.857 -15.586 -59.486 1.00 69.25 367 PRO A CA 1
ATOM 2625 C C . PRO A 1 367 ? -23.706 -15.075 -58.595 1.00 69.25 367 PRO A C 1
ATOM 2627 O O . PRO A 1 367 ? -22.678 -14.633 -59.115 1.00 69.25 367 PRO A O 1
ATOM 2630 N N . PRO A 1 368 ? -23.832 -15.158 -57.256 1.00 69.06 368 PRO A N 1
ATOM 2631 C CA . PRO A 1 368 ? -22.753 -14.794 -56.343 1.00 69.06 368 PRO A CA 1
ATOM 2632 C C . PRO A 1 368 ? -21.622 -15.839 -56.372 1.00 69.06 368 PRO A C 1
ATOM 2634 O O . PRO A 1 368 ? -21.903 -17.039 -56.443 1.00 69.06 368 PRO A O 1
ATOM 2637 N N . PRO A 1 369 ? -20.345 -15.423 -56.278 1.00 59.22 369 PRO A N 1
ATOM 2638 C CA . PRO A 1 369 ? -19.242 -16.355 -56.128 1.00 59.22 369 PRO A CA 1
ATOM 2639 C C . PRO A 1 369 ? -19.253 -17.017 -54.746 1.00 59.22 369 PRO A C 1
ATOM 2641 O O . PRO A 1 369 ? -19.537 -16.413 -53.711 1.00 59.22 369 PRO A O 1
ATOM 2644 N N . SER A 1 370 ? -18.935 -18.301 -54.801 1.00 50.59 370 SER A N 1
ATOM 2645 C CA . SER A 1 370 ? -18.949 -19.303 -53.754 1.00 50.59 370 SER A CA 1
ATOM 2646 C C . SER A 1 370 ? -18.131 -18.951 -52.513 1.00 50.59 370 SER A C 1
ATOM 2648 O O . SER A 1 370 ? -17.047 -18.373 -52.577 1.00 50.59 370 SER A O 1
ATOM 2650 N N . ALA A 1 371 ? -18.655 -19.422 -51.382 1.00 52.00 371 ALA A N 1
ATOM 2651 C CA . ALA A 1 371 ? -17.998 -19.513 -50.091 1.00 52.00 371 ALA A CA 1
ATOM 2652 C C . ALA A 1 371 ? -16.588 -20.119 -50.203 1.00 52.00 371 ALA A C 1
ATOM 2654 O O . ALA A 1 371 ? -16.419 -21.269 -50.606 1.00 52.00 371 ALA A O 1
ATOM 2655 N N . GLY A 1 372 ? -15.587 -19.343 -49.792 1.00 43.88 372 GLY A N 1
ATOM 2656 C CA . GLY A 1 372 ? -14.204 -19.776 -49.686 1.00 43.88 372 GLY A CA 1
ATOM 2657 C C . GLY A 1 372 ? -13.610 -19.375 -48.341 1.00 43.88 372 GLY A C 1
ATOM 2658 O O . GLY A 1 372 ? -13.388 -18.201 -48.078 1.00 43.88 372 GLY A O 1
ATOM 2659 N N . SER A 1 373 ? -13.292 -20.390 -47.539 1.00 45.06 373 SER A N 1
ATOM 2660 C CA . SER A 1 373 ? -12.194 -20.385 -46.566 1.00 45.06 373 SER A CA 1
ATOM 2661 C C . SER A 1 373 ? -12.351 -19.544 -45.286 1.00 45.06 373 SER A C 1
ATOM 2663 O O . SER A 1 373 ? -11.699 -18.525 -45.078 1.00 45.06 373 SER A O 1
ATOM 2665 N N . ARG A 1 374 ? -13.143 -20.064 -44.337 1.00 46.12 374 ARG A N 1
ATOM 2666 C CA . ARG A 1 374 ? -12.904 -19.855 -42.898 1.00 46.12 374 ARG A CA 1
ATOM 2667 C C . ARG A 1 374 ? -11.909 -20.919 -42.425 1.00 46.12 374 ARG A C 1
ATOM 2669 O O . ARG A 1 374 ? -12.308 -22.023 -42.071 1.00 46.12 374 ARG A O 1
ATOM 2676 N N . ALA A 1 375 ? -10.623 -20.592 -42.421 1.00 45.09 375 ALA A N 1
ATOM 2677 C CA . ALA A 1 375 ? -9.601 -21.380 -41.743 1.00 45.09 375 ALA A CA 1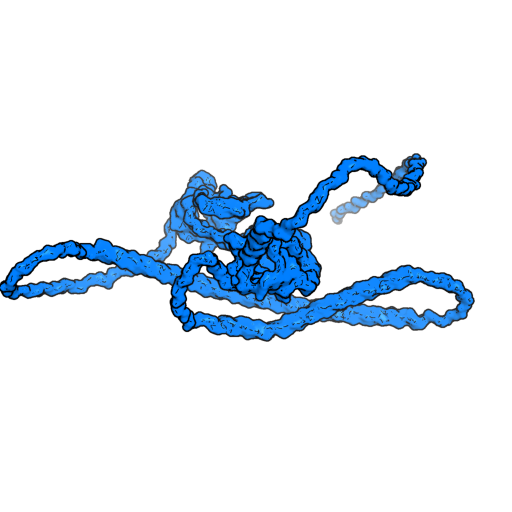
ATOM 2678 C C . ALA A 1 375 ? -8.538 -20.438 -41.166 1.00 45.09 375 ALA A C 1
ATOM 2680 O O . ALA A 1 375 ? -7.863 -19.732 -41.908 1.00 45.09 375 ALA A O 1
ATOM 2681 N N . GLY A 1 376 ? -8.397 -20.446 -39.836 1.00 45.59 376 GLY A N 1
ATOM 2682 C CA . GLY A 1 376 ? -7.208 -19.921 -39.163 1.00 45.59 376 GLY A CA 1
ATOM 2683 C C . GLY A 1 376 ? -7.371 -18.629 -38.361 1.00 45.59 376 GLY A C 1
ATOM 2684 O O . GLY A 1 376 ? -6.533 -17.742 -38.488 1.00 45.59 376 GLY A O 1
ATOM 2685 N N . VAL A 1 377 ? -8.362 -18.530 -37.466 1.00 43.97 377 VAL A N 1
ATOM 2686 C CA . VAL A 1 377 ? -8.193 -17.661 -36.285 1.00 43.97 377 VAL A CA 1
ATOM 2687 C C . VAL A 1 377 ? -7.193 -18.372 -35.377 1.00 43.97 377 VAL A C 1
ATOM 2689 O O . VAL A 1 377 ? -7.532 -19.311 -34.659 1.00 43.97 377 VAL A O 1
ATOM 2692 N N . ARG A 1 378 ? -5.919 -17.991 -35.517 1.00 41.00 378 ARG A N 1
ATOM 2693 C CA . ARG A 1 378 ? -4.827 -18.429 -34.647 1.00 41.00 378 ARG A CA 1
ATOM 2694 C C . ARG A 1 378 ? -5.187 -18.077 -33.208 1.00 41.00 378 ARG A C 1
ATOM 2696 O O . ARG A 1 378 ? -5.376 -16.910 -32.876 1.00 41.00 378 ARG A O 1
ATOM 2703 N N . ALA A 1 379 ? -5.274 -19.121 -32.395 1.00 43.94 379 ALA A N 1
ATOM 2704 C CA . ALA A 1 379 ? -5.375 -19.048 -30.954 1.00 43.94 379 ALA A CA 1
ATOM 2705 C C . ALA A 1 379 ? -4.290 -18.134 -30.370 1.00 43.94 379 ALA A C 1
ATOM 2707 O O . ALA A 1 379 ? -3.162 -18.084 -30.869 1.00 43.94 379 ALA A O 1
ATOM 2708 N N . ALA A 1 380 ? -4.694 -17.435 -29.311 1.00 45.88 380 ALA A N 1
ATOM 2709 C CA . ALA A 1 380 ? -3.881 -16.641 -28.411 1.00 45.88 380 ALA A CA 1
ATOM 2710 C C . ALA A 1 380 ? -2.457 -17.193 -28.269 1.00 45.88 380 ALA A C 1
ATOM 2712 O O . ALA A 1 380 ? -2.253 -18.364 -27.941 1.00 45.88 380 ALA A O 1
ATOM 2713 N N . GLY A 1 381 ? -1.480 -16.326 -28.540 1.00 37.56 381 GLY A N 1
ATOM 2714 C CA . GLY A 1 381 ? -0.071 -16.628 -28.359 1.00 37.56 381 GLY A CA 1
ATOM 2715 C C . GLY A 1 381 ? 0.181 -17.068 -26.924 1.00 37.56 381 GLY A C 1
ATOM 2716 O O . GLY A 1 381 ? 0.004 -16.292 -25.987 1.00 37.56 381 GLY A O 1
ATOM 2717 N N . ALA A 1 382 ? 0.589 -18.324 -26.766 1.00 48.28 382 ALA A N 1
ATOM 2718 C CA . ALA A 1 382 ? 1.207 -18.796 -25.543 1.00 48.28 382 ALA A CA 1
ATOM 2719 C C . ALA A 1 382 ? 2.383 -17.865 -25.185 1.00 48.28 382 ALA A C 1
ATOM 2721 O O . ALA A 1 382 ? 3.084 -17.402 -26.094 1.00 48.28 382 ALA A O 1
ATOM 2722 N N . PRO A 1 383 ? 2.614 -17.575 -23.893 1.00 48.62 383 PRO A N 1
ATOM 2723 C CA . PRO A 1 383 ? 3.744 -16.760 -23.475 1.00 48.62 383 PRO A CA 1
ATOM 2724 C C . PRO A 1 383 ? 5.026 -17.403 -24.003 1.00 48.62 383 PRO A C 1
ATOM 2726 O O . PRO A 1 383 ? 5.302 -18.572 -23.737 1.00 48.62 383 PRO A O 1
ATOM 2729 N N . SER A 1 384 ? 5.771 -16.642 -24.805 1.00 46.88 384 SER A N 1
ATOM 2730 C CA . SER A 1 384 ? 7.048 -17.043 -25.392 1.00 46.88 384 SER A CA 1
ATOM 2731 C C . SER A 1 384 ? 8.050 -17.348 -24.278 1.00 46.88 384 SER A C 1
ATOM 2733 O O . SER A 1 384 ? 8.797 -16.476 -23.832 1.00 46.88 384 SER A O 1
ATOM 2735 N N . ALA A 1 385 ? 8.053 -18.593 -23.813 1.00 47.44 385 ALA A N 1
ATOM 2736 C CA . ALA A 1 385 ? 9.019 -19.117 -22.869 1.00 47.44 385 ALA A CA 1
ATOM 2737 C C . ALA A 1 385 ? 10.401 -19.124 -23.538 1.00 47.44 385 ALA A C 1
ATOM 2739 O O . ALA A 1 385 ? 10.671 -19.946 -24.408 1.00 47.44 385 ALA A O 1
ATOM 2740 N N . GLY A 1 386 ? 11.269 -18.188 -23.148 1.00 48.81 386 GLY A N 1
ATOM 2741 C CA . GLY A 1 386 ? 12.693 -18.252 -23.487 1.00 48.81 386 GLY A CA 1
ATOM 2742 C C . GLY A 1 386 ? 13.251 -17.116 -24.339 1.00 48.81 386 GLY A C 1
ATOM 2743 O O . GLY A 1 386 ? 14.252 -17.324 -25.020 1.00 48.81 386 GLY A O 1
ATOM 2744 N N . ALA A 1 387 ? 12.680 -15.907 -24.293 1.00 54.50 387 ALA A N 1
ATOM 2745 C CA . ALA A 1 387 ? 13.478 -14.740 -24.672 1.00 54.50 387 ALA A CA 1
ATOM 2746 C C . ALA A 1 387 ? 14.683 -14.651 -23.705 1.00 54.50 387 ALA A C 1
ATOM 2748 O O . ALA A 1 387 ? 14.469 -14.697 -22.489 1.00 54.50 387 ALA A O 1
ATOM 2749 N N . PRO A 1 388 ? 15.935 -14.577 -24.200 1.00 55.25 388 PRO A N 1
ATOM 2750 C CA . PRO A 1 388 ? 17.111 -14.521 -23.342 1.00 55.25 388 PRO A CA 1
ATOM 2751 C C . PRO A 1 388 ? 16.976 -13.323 -22.406 1.00 55.25 388 PRO A C 1
ATOM 2753 O O . PRO A 1 388 ? 16.738 -12.203 -22.863 1.00 55.25 388 PRO A O 1
ATOM 2756 N N . ALA A 1 389 ? 17.084 -13.576 -21.099 1.00 58.19 389 ALA A N 1
ATOM 2757 C CA . ALA A 1 389 ? 17.017 -12.545 -20.076 1.00 58.19 389 ALA A CA 1
ATOM 2758 C C . ALA A 1 389 ? 18.026 -11.447 -20.431 1.00 58.19 389 ALA A C 1
ATOM 2760 O O . ALA A 1 389 ? 19.239 -11.660 -20.375 1.00 58.19 389 ALA A O 1
ATOM 2761 N N . ARG A 1 390 ? 17.531 -10.281 -20.863 1.00 67.81 390 ARG A N 1
ATOM 2762 C CA . ARG A 1 390 ? 18.385 -9.119 -21.098 1.00 67.81 390 ARG A CA 1
ATOM 2763 C C . ARG A 1 390 ? 19.016 -8.772 -19.757 1.00 67.81 390 ARG A C 1
ATOM 2765 O O . ARG A 1 390 ? 18.308 -8.383 -18.830 1.00 67.81 390 ARG A O 1
ATOM 2772 N N . ALA A 1 391 ? 20.327 -8.984 -19.657 1.00 75.81 391 ALA A N 1
ATOM 2773 C CA . ALA A 1 391 ? 21.074 -8.828 -18.419 1.00 75.81 391 ALA A CA 1
ATOM 2774 C C . ALA A 1 391 ? 20.779 -7.451 -17.800 1.00 75.81 391 ALA A C 1
ATOM 2776 O O . ALA A 1 391 ? 21.111 -6.422 -18.385 1.00 75.81 391 ALA A O 1
ATOM 2777 N N . GLY A 1 392 ? 20.110 -7.444 -16.645 1.00 85.19 392 GLY A N 1
ATOM 2778 C CA . GLY A 1 392 ? 19.837 -6.232 -15.870 1.00 85.19 392 GLY A CA 1
ATOM 2779 C C . GLY A 1 392 ? 18.392 -5.723 -15.857 1.00 85.19 392 GLY A C 1
ATOM 2780 O O . GLY A 1 392 ? 18.083 -4.882 -15.021 1.00 85.19 392 GLY A O 1
ATOM 2781 N N . LEU A 1 393 ? 17.500 -6.219 -16.720 1.00 90.75 393 LEU A N 1
ATOM 2782 C CA . LEU A 1 393 ? 16.087 -5.807 -16.737 1.00 90.75 393 LEU A CA 1
ATOM 2783 C C . LEU A 1 393 ? 15.215 -6.872 -16.055 1.00 90.75 393 LEU A C 1
ATOM 2785 O O . LEU A 1 393 ? 15.522 -8.063 -16.186 1.00 90.75 393 LEU A O 1
ATOM 2789 N N . PRO A 1 394 ? 14.128 -6.502 -15.353 1.00 92.56 394 PRO A N 1
ATOM 2790 C CA . PRO A 1 394 ? 13.161 -7.502 -14.941 1.00 92.56 394 PRO A CA 1
ATOM 2791 C C . PRO A 1 394 ? 12.476 -8.110 -16.176 1.00 92.56 394 PRO A C 1
ATOM 2793 O O . PRO A 1 394 ? 12.339 -7.439 -17.207 1.00 92.56 394 PRO A O 1
ATOM 2796 N N . PRO A 1 395 ? 12.042 -9.377 -16.108 1.00 93.38 395 PRO A N 1
ATOM 2797 C CA . PRO A 1 395 ? 11.352 -10.016 -17.217 1.00 93.38 395 PRO A CA 1
ATOM 2798 C C . PRO A 1 395 ? 10.017 -9.318 -17.490 1.00 93.38 395 PRO A C 1
ATOM 2800 O O . PRO A 1 395 ? 9.231 -9.092 -16.570 1.00 93.38 395 PRO A O 1
ATOM 2803 N N . VAL A 1 396 ? 9.715 -9.041 -18.759 1.00 94.94 396 VAL A N 1
ATOM 2804 C CA . VAL A 1 396 ? 8.362 -8.618 -19.149 1.00 94.94 396 VAL A CA 1
ATOM 2805 C C . VAL A 1 396 ? 7.376 -9.735 -18.802 1.00 94.94 396 VAL A C 1
ATOM 2807 O O . VAL A 1 396 ? 7.638 -10.911 -19.054 1.00 94.94 396 VAL A O 1
ATOM 2810 N N . GLY A 1 397 ? 6.260 -9.368 -18.180 1.00 95.69 397 GLY A N 1
ATOM 2811 C CA . GLY A 1 397 ? 5.274 -10.277 -17.602 1.00 95.69 397 GLY A CA 1
ATOM 2812 C C . GLY A 1 397 ? 5.592 -10.728 -16.173 1.00 95.69 397 GLY A C 1
ATOM 2813 O O . GLY A 1 397 ? 4.775 -11.423 -15.572 1.00 95.69 397 GLY A O 1
ATOM 2814 N N . ALA A 1 398 ? 6.743 -10.354 -15.598 1.00 95.75 398 ALA A N 1
ATOM 2815 C CA . ALA A 1 398 ? 7.027 -10.657 -14.201 1.00 95.75 398 ALA A CA 1
ATOM 2816 C C . ALA A 1 398 ? 6.096 -9.871 -13.273 1.00 95.75 398 ALA A C 1
ATOM 2818 O O . ALA A 1 398 ? 5.859 -8.676 -13.454 1.00 95.75 398 ALA A O 1
ATOM 2819 N N . VAL A 1 399 ? 5.587 -10.552 -12.251 1.00 97.25 399 VAL A N 1
ATOM 2820 C CA . VAL A 1 399 ? 4.771 -9.950 -11.200 1.00 97.25 399 VAL A CA 1
ATOM 2821 C C . VAL A 1 399 ? 5.521 -10.112 -9.893 1.00 97.25 399 VAL A C 1
ATOM 2823 O O . VAL A 1 399 ? 5.850 -11.226 -9.507 1.00 97.25 399 VAL A O 1
ATOM 2826 N N . TYR A 1 400 ? 5.772 -9.013 -9.198 1.00 96.94 400 TYR A N 1
ATOM 2827 C CA . TYR A 1 400 ? 6.379 -9.001 -7.873 1.00 96.94 400 TYR A CA 1
ATOM 2828 C C . TYR A 1 400 ? 5.322 -8.595 -6.860 1.00 96.94 400 TYR A C 1
ATOM 2830 O O . TYR A 1 400 ? 4.575 -7.651 -7.104 1.00 96.94 400 TYR A O 1
ATOM 2838 N N . ALA A 1 401 ? 5.233 -9.288 -5.730 1.00 97.38 401 ALA A N 1
ATOM 2839 C CA . ALA A 1 401 ? 4.246 -8.969 -4.710 1.00 97.38 401 ALA A CA 1
ATOM 2840 C C . ALA A 1 401 ? 4.764 -9.228 -3.297 1.00 97.38 401 ALA A C 1
ATOM 2842 O O . ALA A 1 401 ? 5.546 -10.149 -3.056 1.00 97.38 401 ALA A O 1
ATOM 2843 N N . ARG A 1 402 ? 4.293 -8.422 -2.343 1.00 97.31 402 ARG A N 1
ATOM 2844 C CA . ARG A 1 402 ? 4.461 -8.676 -0.911 1.00 97.31 402 ARG A CA 1
ATOM 2845 C C . ARG A 1 402 ? 3.345 -8.038 -0.105 1.00 97.31 402 ARG A C 1
ATOM 2847 O O . ARG A 1 402 ? 3.017 -6.869 -0.297 1.00 97.31 402 ARG A O 1
ATOM 2854 N N . SER A 1 403 ? 2.832 -8.790 0.861 1.00 96.69 403 SER A N 1
ATOM 2855 C CA . SER A 1 403 ? 1.976 -8.256 1.915 1.00 96.69 403 SER A CA 1
ATOM 2856 C C . SER A 1 403 ? 2.818 -7.890 3.135 1.00 96.69 403 SER A C 1
ATOM 2858 O O . SER A 1 403 ? 3.660 -8.669 3.583 1.00 96.69 403 SER A O 1
ATOM 2860 N N . LEU A 1 404 ? 2.599 -6.699 3.680 1.00 95.44 404 LEU A N 1
ATOM 2861 C CA . LEU A 1 404 ? 3.220 -6.225 4.908 1.00 95.44 404 LEU A CA 1
ATOM 2862 C C . LEU A 1 404 ? 2.203 -5.499 5.786 1.00 95.44 404 LEU A C 1
ATOM 2864 O O . LEU A 1 404 ? 1.236 -4.916 5.305 1.00 95.44 404 LEU A O 1
ATOM 2868 N N . THR A 1 405 ? 2.448 -5.495 7.090 1.00 94.00 405 THR A N 1
ATOM 2869 C CA . THR A 1 405 ? 1.630 -4.742 8.042 1.00 94.00 405 THR A CA 1
ATOM 2870 C C . THR A 1 405 ? 2.326 -3.428 8.358 1.00 94.00 405 THR A C 1
ATOM 2872 O O . THR A 1 405 ? 3.358 -3.415 9.027 1.00 94.00 405 THR A O 1
ATOM 2875 N N . LEU A 1 406 ? 1.761 -2.318 7.885 1.00 88.25 406 LEU A N 1
ATOM 2876 C CA . LEU A 1 406 ? 2.248 -0.981 8.199 1.00 88.25 406 LEU A CA 1
ATOM 2877 C C . LEU A 1 406 ? 1.597 -0.464 9.488 1.00 88.25 406 LEU A C 1
ATOM 2879 O O . LEU A 1 406 ? 0.374 -0.562 9.652 1.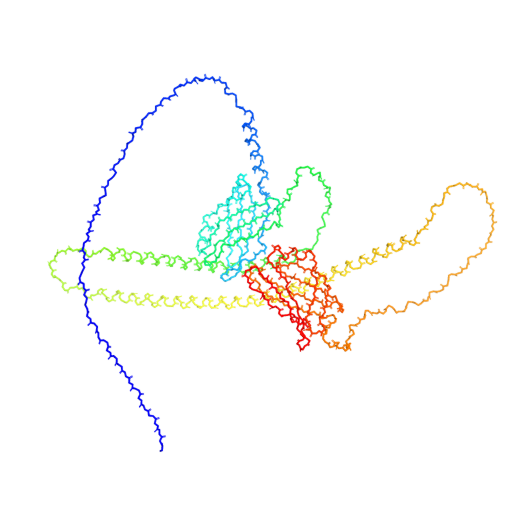00 88.25 406 LEU A O 1
ATOM 2883 N N . PRO A 1 407 ? 2.372 0.150 10.398 1.00 79.75 407 PRO A N 1
ATOM 2884 C CA . PRO A 1 407 ? 1.805 0.887 11.517 1.00 79.75 407 PRO A CA 1
ATOM 2885 C C . PRO A 1 407 ? 0.848 1.964 10.995 1.00 79.75 407 PRO A C 1
ATOM 2887 O O . PRO A 1 407 ? 1.168 2.669 10.043 1.00 79.75 407 PRO A O 1
ATOM 2890 N N . VAL A 1 408 ? -0.330 2.080 11.615 1.00 82.00 408 VAL A N 1
ATOM 2891 C CA . VAL A 1 408 ? -1.453 2.966 11.226 1.00 82.00 408 VAL A CA 1
ATOM 2892 C C . VAL A 1 408 ? -2.297 2.458 10.055 1.00 82.00 408 VAL A C 1
ATOM 2894 O O . VAL A 1 408 ? -3.515 2.435 10.180 1.00 82.00 408 VAL A O 1
ATOM 2897 N N . ILE A 1 409 ? -1.681 2.024 8.956 1.00 83.19 409 ILE A N 1
ATOM 2898 C CA . ILE A 1 409 ? -2.387 1.733 7.693 1.00 83.19 409 ILE A CA 1
ATOM 2899 C C . ILE A 1 409 ? -2.850 0.259 7.613 1.00 83.19 409 ILE A C 1
ATOM 2901 O O . ILE A 1 409 ? -3.630 -0.128 6.744 1.00 83.19 409 ILE A O 1
ATOM 2905 N N . GLY A 1 410 ? -2.397 -0.585 8.543 1.00 90.75 410 GLY A N 1
ATOM 2906 C CA . GLY A 1 410 ? -2.785 -1.991 8.612 1.00 90.75 410 GLY A CA 1
ATOM 2907 C C . GLY A 1 410 ? -2.089 -2.842 7.550 1.00 90.75 410 GLY A C 1
ATOM 2908 O O . GLY A 1 410 ? -0.986 -2.523 7.104 1.00 90.75 410 GLY A O 1
ATOM 2909 N N . MET A 1 411 ? -2.715 -3.959 7.182 1.00 95.12 411 MET A N 1
ATOM 2910 C CA . MET A 1 411 ? -2.175 -4.866 6.170 1.00 95.12 411 MET A CA 1
ATOM 2911 C C . MET A 1 411 ? -2.291 -4.235 4.780 1.00 95.12 411 MET A C 1
ATOM 2913 O O . MET A 1 411 ? -3.380 -3.858 4.354 1.00 95.12 411 MET A O 1
ATOM 2917 N N . GLN A 1 412 ? -1.157 -4.124 4.097 1.00 95.12 412 GLN A N 1
ATOM 2918 C CA . GLN A 1 412 ? -1.024 -3.626 2.736 1.00 95.12 412 GLN A CA 1
ATOM 2919 C C . GLN A 1 412 ? -0.360 -4.688 1.877 1.00 95.12 412 GLN A C 1
ATOM 2921 O O . GLN A 1 412 ? 0.625 -5.294 2.290 1.00 95.12 412 GLN A O 1
ATOM 2926 N N . THR A 1 413 ? -0.867 -4.882 0.671 1.00 96.62 413 THR A N 1
ATOM 2927 C CA . THR A 1 413 ? -0.247 -5.713 -0.356 1.00 96.62 413 THR A CA 1
ATOM 2928 C C . THR A 1 413 ? 0.252 -4.804 -1.459 1.00 96.62 413 THR A C 1
ATOM 2930 O O . THR A 1 413 ? -0.528 -4.075 -2.060 1.00 96.62 413 THR A O 1
ATOM 2933 N N . VAL A 1 414 ? 1.559 -4.831 -1.692 1.00 96.06 414 VAL A N 1
ATOM 2934 C CA . VAL A 1 414 ? 2.216 -4.122 -2.787 1.00 96.06 414 VAL A CA 1
ATOM 2935 C C . VAL A 1 414 ? 2.439 -5.128 -3.900 1.00 96.06 414 VAL A C 1
ATOM 2937 O O . VAL A 1 414 ? 3.060 -6.163 -3.657 1.00 96.06 414 VAL A O 1
ATOM 2940 N N . ARG A 1 415 ? 1.948 -4.837 -5.101 1.00 96.69 415 ARG A N 1
ATOM 2941 C CA . ARG A 1 415 ? 2.143 -5.644 -6.304 1.00 96.69 415 ARG A CA 1
ATOM 2942 C C . ARG A 1 415 ? 2.666 -4.756 -7.430 1.00 96.69 415 ARG A C 1
ATOM 2944 O O . ARG A 1 415 ? 2.100 -3.708 -7.706 1.00 96.69 415 ARG A O 1
ATOM 2951 N N . LEU A 1 416 ? 3.739 -5.185 -8.077 1.00 96.19 416 LEU A N 1
ATOM 2952 C CA . LEU A 1 416 ? 4.353 -4.531 -9.225 1.00 96.19 416 LEU A CA 1
ATOM 2953 C C . LEU A 1 416 ? 4.354 -5.520 -10.391 1.00 96.19 416 LEU A C 1
ATOM 2955 O O . LEU A 1 416 ? 5.033 -6.543 -10.325 1.00 96.19 416 LEU A O 1
ATOM 2959 N N . ALA A 1 417 ? 3.581 -5.245 -11.436 1.00 96.69 417 ALA A N 1
ATOM 2960 C CA . ALA A 1 417 ? 3.560 -6.048 -12.654 1.00 96.69 417 ALA A CA 1
ATOM 2961 C C . ALA A 1 417 ? 4.376 -5.354 -13.747 1.00 96.69 417 ALA A C 1
ATOM 2963 O O . ALA A 1 417 ? 4.138 -4.189 -14.036 1.00 96.69 417 ALA A O 1
ATOM 2964 N N . ILE A 1 418 ? 5.336 -6.045 -14.352 1.00 96.38 418 ILE A N 1
ATOM 2965 C CA . ILE A 1 418 ? 6.122 -5.522 -15.472 1.00 96.38 418 ILE A CA 1
ATOM 2966 C C . ILE A 1 418 ? 5.354 -5.819 -16.758 1.00 96.38 418 ILE A C 1
ATOM 2968 O O . ILE A 1 418 ? 5.372 -6.944 -17.246 1.00 96.38 418 ILE A O 1
ATOM 2972 N N . GLU A 1 419 ? 4.641 -4.834 -17.296 1.00 96.50 419 GLU A N 1
ATOM 2973 C CA . GLU A 1 419 ? 3.780 -5.014 -18.476 1.00 96.50 419 GLU A CA 1
ATOM 2974 C C . GLU A 1 419 ? 4.559 -4.866 -19.793 1.00 96.50 419 GLU A C 1
ATOM 2976 O O . GLU A 1 419 ? 4.206 -5.471 -20.803 1.00 96.50 419 GLU A O 1
ATOM 2981 N N . GLY A 1 420 ? 5.662 -4.113 -19.781 1.00 95.31 420 GLY A N 1
ATOM 2982 C CA . GLY A 1 420 ? 6.538 -3.913 -20.934 1.00 95.31 420 GLY A CA 1
ATOM 2983 C C . GLY A 1 420 ? 7.957 -3.521 -20.529 1.00 95.31 420 GLY A C 1
ATOM 2984 O O . GLY A 1 420 ? 8.291 -3.488 -19.352 1.00 95.31 420 GLY A O 1
ATOM 2985 N N . GLU A 1 421 ? 8.811 -3.191 -21.504 1.00 93.12 421 GLU A N 1
ATOM 2986 C CA . GLU A 1 421 ? 10.228 -2.867 -21.239 1.00 93.12 421 GLU A CA 1
ATOM 2987 C C . GLU A 1 421 ? 10.437 -1.583 -20.413 1.00 93.12 421 GLU A C 1
ATOM 2989 O O . GLU A 1 421 ? 11.489 -1.412 -19.799 1.00 93.12 421 GLU A O 1
ATOM 2994 N N . ARG A 1 422 ? 9.460 -0.668 -20.438 1.00 94.12 422 ARG A N 1
ATOM 2995 C CA . ARG A 1 422 ? 9.467 0.624 -19.725 1.00 94.12 422 ARG A CA 1
ATOM 2996 C C . ARG A 1 422 ? 8.144 0.927 -19.028 1.00 94.12 422 ARG A C 1
ATOM 2998 O O . ARG A 1 422 ? 7.921 2.048 -18.590 1.00 94.12 422 ARG A O 1
ATOM 3005 N N . CYS A 1 423 ? 7.244 -0.049 -18.986 1.00 95.94 423 CYS A N 1
ATOM 3006 C CA . CYS A 1 423 ? 5.916 0.116 -18.421 1.00 95.94 423 CYS A CA 1
ATOM 3007 C C . CYS A 1 423 ? 5.707 -0.951 -17.355 1.00 95.94 423 CYS A C 1
ATOM 3009 O O . CYS A 1 423 ? 5.909 -2.143 -17.601 1.00 95.94 423 CYS A O 1
ATOM 3011 N N . ALA A 1 424 ? 5.337 -0.507 -16.165 1.00 96.31 424 ALA A N 1
ATOM 3012 C CA . ALA A 1 424 ? 4.949 -1.364 -15.066 1.00 96.31 424 ALA A CA 1
ATOM 3013 C C . ALA A 1 424 ? 3.604 -0.894 -14.524 1.00 96.31 424 ALA A C 1
ATOM 3015 O O . ALA A 1 424 ? 3.203 0.238 -14.745 1.00 96.31 424 ALA A O 1
ATOM 3016 N N . ARG A 1 425 ? 2.913 -1.736 -13.773 1.00 96.12 425 ARG A N 1
ATOM 3017 C CA . ARG A 1 425 ? 1.672 -1.392 -13.092 1.00 96.12 425 ARG A CA 1
ATOM 3018 C C . ARG A 1 425 ? 1.845 -1.626 -11.606 1.00 96.12 425 ARG A C 1
ATOM 3020 O O . ARG A 1 425 ? 2.155 -2.743 -11.182 1.00 96.12 425 ARG A O 1
ATOM 3027 N N . LEU A 1 426 ? 1.698 -0.562 -10.825 1.00 95.31 426 LEU A N 1
ATOM 3028 C CA . LEU A 1 426 ? 1.776 -0.605 -9.372 1.00 95.31 426 LEU A CA 1
ATOM 3029 C C . LEU A 1 426 ? 0.369 -0.690 -8.799 1.00 95.31 426 LEU A C 1
ATOM 3031 O O . LEU A 1 426 ? -0.436 0.229 -8.931 1.00 95.31 426 LEU A O 1
ATOM 3035 N N . VAL A 1 427 ? 0.118 -1.795 -8.113 1.00 96.00 427 VAL A N 1
ATOM 3036 C CA . VAL A 1 427 ? -1.127 -2.066 -7.411 1.00 96.00 427 VAL A CA 1
ATOM 3037 C C . VAL A 1 427 ? -0.842 -2.101 -5.913 1.00 96.00 427 VAL A C 1
ATOM 3039 O O . VAL A 1 427 ? -0.023 -2.889 -5.438 1.00 96.00 427 VAL A O 1
ATOM 3042 N N . LEU A 1 428 ? -1.516 -1.242 -5.153 1.00 94.75 428 LEU A N 1
ATOM 3043 C CA . LEU A 1 428 ? -1.562 -1.291 -3.695 1.00 94.75 428 LEU A CA 1
ATOM 3044 C C . LEU A 1 428 ? -2.962 -1.739 -3.281 1.00 94.75 428 LEU A C 1
ATOM 3046 O O . LEU A 1 428 ? -3.954 -1.154 -3.716 1.00 94.75 428 LEU A O 1
ATOM 3050 N N . THR A 1 429 ? -3.040 -2.769 -2.443 1.00 95.62 429 THR A N 1
ATOM 3051 C CA . THR A 1 429 ? -4.304 -3.311 -1.935 1.00 95.62 429 THR A CA 1
ATOM 3052 C C . THR A 1 429 ? -4.302 -3.333 -0.411 1.00 95.62 429 THR A C 1
ATOM 3054 O O . THR A 1 429 ? -3.392 -3.879 0.211 1.00 95.62 429 THR A O 1
ATOM 3057 N N . GLY A 1 430 ? -5.348 -2.788 0.202 1.00 94.31 430 GLY A N 1
ATOM 3058 C CA . GLY A 1 430 ? -5.514 -2.696 1.650 1.00 94.31 430 GLY A CA 1
ATOM 3059 C C . GLY A 1 430 ? -6.277 -1.423 1.993 1.00 94.31 430 GLY A C 1
ATOM 3060 O O . GLY A 1 430 ? -7.168 -1.008 1.258 1.00 94.31 430 GLY A O 1
ATOM 3061 N N . ALA A 1 431 ? -5.898 -0.756 3.081 1.00 90.44 431 ALA A N 1
ATOM 3062 C CA . ALA A 1 431 ? -6.331 0.623 3.318 1.00 90.44 431 ALA A CA 1
ATOM 3063 C C . ALA A 1 431 ? -5.838 1.614 2.240 1.00 90.44 431 ALA A C 1
ATOM 3065 O O . ALA A 1 431 ? -6.458 2.662 2.071 1.00 90.44 431 ALA A O 1
ATOM 3066 N N . LEU A 1 432 ? -4.759 1.298 1.502 1.00 90.19 432 LEU A N 1
ATOM 3067 C CA . LEU A 1 432 ? -4.405 2.013 0.278 1.00 90.19 432 LEU A CA 1
ATOM 3068 C C . LEU A 1 432 ? -4.956 1.206 -0.888 1.00 90.19 432 LEU A C 1
ATOM 3070 O O . LEU A 1 432 ? -4.577 0.051 -1.057 1.00 90.19 432 LEU A O 1
ATOM 3074 N N . SER A 1 433 ? -5.849 1.814 -1.664 1.00 92.94 433 SER A N 1
ATOM 3075 C CA . SER A 1 433 ? -6.291 1.264 -2.941 1.00 92.94 433 SER A CA 1
ATOM 3076 C C . SER A 1 433 ? -5.707 2.137 -4.038 1.00 92.94 433 SER A C 1
ATOM 3078 O O . SER A 1 433 ? -6.107 3.292 -4.200 1.00 92.94 433 SER A O 1
ATOM 3080 N N . LEU A 1 434 ? -4.695 1.607 -4.712 1.00 94.62 434 LEU A N 1
ATOM 3081 C CA . LEU A 1 434 ? -4.041 2.252 -5.836 1.00 94.62 434 LEU A CA 1
ATOM 3082 C C . LEU A 1 434 ? -3.885 1.222 -6.941 1.00 94.62 434 LEU A C 1
ATOM 3084 O O . LEU A 1 434 ? -3.448 0.107 -6.679 1.00 94.62 434 LEU A O 1
ATOM 3088 N N . ASP A 1 435 ? -4.198 1.625 -8.159 1.00 96.31 435 ASP A N 1
ATOM 3089 C CA . ASP A 1 435 ? -3.927 0.851 -9.355 1.00 96.31 435 ASP A CA 1
ATOM 3090 C C . ASP A 1 435 ? -3.516 1.835 -10.448 1.00 96.31 435 ASP A C 1
ATOM 3092 O O . ASP A 1 435 ? -4.349 2.581 -10.967 1.00 96.31 435 ASP A O 1
ATOM 3096 N N . GLU A 1 436 ? -2.213 1.925 -10.703 1.00 95.19 436 GLU A N 1
ATOM 3097 C CA . GLU A 1 436 ? -1.655 2.925 -11.606 1.00 95.19 436 GLU A CA 1
ATOM 3098 C C . GLU A 1 436 ? -0.593 2.317 -12.536 1.00 95.19 436 GLU A C 1
ATOM 3100 O O . GLU A 1 436 ? 0.345 1.667 -12.055 1.00 95.19 436 GLU A O 1
ATOM 3105 N N . PRO A 1 437 ? -0.697 2.546 -13.860 1.00 96.12 437 PRO A N 1
ATOM 3106 C CA . PRO A 1 437 ? 0.401 2.295 -14.777 1.00 96.12 437 PRO A CA 1
ATOM 3107 C C . PRO A 1 437 ? 1.499 3.348 -14.576 1.00 96.12 437 PRO A C 1
ATOM 3109 O O . PRO A 1 437 ? 1.246 4.549 -14.553 1.00 96.12 437 PRO A O 1
ATOM 3112 N N . LEU A 1 438 ? 2.730 2.880 -14.450 1.00 94.94 438 LEU A N 1
ATOM 3113 C CA . LEU A 1 438 ? 3.937 3.660 -14.247 1.00 94.94 438 LEU A CA 1
ATOM 3114 C C . LEU A 1 438 ? 4.852 3.493 -15.458 1.00 94.94 438 LEU A C 1
ATOM 3116 O O . LEU A 1 438 ? 5.120 2.370 -15.898 1.00 94.94 438 LEU A O 1
ATOM 3120 N N . GLU A 1 439 ? 5.420 4.593 -15.933 1.00 94.94 439 GLU A N 1
ATOM 3121 C CA . GLU A 1 439 ? 6.626 4.515 -16.748 1.00 94.94 439 GLU A CA 1
ATOM 3122 C C . GLU A 1 439 ? 7.837 4.373 -15.827 1.00 94.94 439 GLU A C 1
ATOM 3124 O O . GLU A 1 439 ? 7.977 5.109 -14.845 1.00 94.94 439 GLU A O 1
ATOM 3129 N N . TYR A 1 440 ? 8.707 3.411 -16.131 1.00 93.94 440 TYR A N 1
ATOM 3130 C CA . TYR A 1 440 ? 9.944 3.210 -15.389 1.00 93.94 440 TYR A CA 1
ATOM 3131 C C . TYR A 1 440 ? 11.165 3.216 -16.310 1.00 93.94 440 TYR A C 1
ATOM 3133 O O . TYR A 1 440 ? 11.147 2.727 -17.443 1.00 93.94 440 TYR A O 1
ATOM 3141 N N . GLY A 1 441 ? 12.251 3.769 -15.789 1.00 92.81 441 GLY A N 1
ATOM 3142 C CA . GLY A 1 441 ? 13.598 3.674 -16.315 1.00 92.81 441 GLY A CA 1
ATOM 3143 C C . GLY A 1 441 ? 14.477 2.864 -15.371 1.00 92.81 441 GLY A C 1
ATOM 3144 O O . GLY A 1 441 ? 14.226 2.761 -14.172 1.00 92.81 441 GLY A O 1
ATOM 3145 N N . ILE A 1 442 ? 15.528 2.279 -15.932 1.00 89.19 442 ILE A N 1
ATOM 3146 C CA . ILE A 1 442 ? 16.600 1.660 -15.157 1.00 89.19 442 ILE A CA 1
ATOM 3147 C C . ILE A 1 442 ? 17.863 2.426 -15.486 1.00 89.19 442 ILE A C 1
ATOM 3149 O O . ILE A 1 442 ? 18.260 2.508 -16.655 1.00 89.19 442 ILE A O 1
ATOM 3153 N N . ASP A 1 443 ? 18.491 2.989 -14.461 1.00 87.62 443 ASP A N 1
ATOM 3154 C CA . ASP A 1 443 ? 19.831 3.524 -14.621 1.00 87.62 443 ASP A CA 1
ATOM 3155 C C . ASP A 1 443 ? 20.790 2.357 -14.887 1.00 87.62 443 ASP A C 1
ATOM 3157 O O . ASP A 1 443 ? 20.950 1.454 -14.068 1.00 87.62 443 ASP A O 1
ATOM 3161 N N . ARG A 1 444 ? 21.431 2.367 -16.058 1.00 81.69 444 ARG A N 1
ATOM 3162 C CA . ARG A 1 444 ? 22.325 1.288 -16.499 1.00 81.69 444 ARG A CA 1
ATOM 3163 C C . ARG A 1 444 ? 23.558 1.139 -15.612 1.00 81.69 444 ARG A C 1
ATOM 3165 O O . ARG A 1 444 ? 24.169 0.075 -15.629 1.00 81.69 444 ARG A O 1
ATOM 3172 N N . HIS A 1 445 ? 23.941 2.190 -14.888 1.00 82.00 445 HIS A N 1
ATOM 3173 C CA . HIS A 1 445 ? 25.126 2.170 -14.037 1.00 82.00 445 HIS A CA 1
ATOM 3174 C C . HIS A 1 445 ? 24.826 1.613 -12.645 1.00 82.00 445 HIS A C 1
ATOM 3176 O O . HIS A 1 445 ? 25.590 0.790 -12.146 1.00 82.00 445 HIS A O 1
ATOM 3182 N N . SER A 1 446 ? 23.723 2.042 -12.027 1.00 80.75 446 SER A N 1
ATOM 3183 C CA . SER A 1 446 ? 23.354 1.629 -10.667 1.00 80.75 446 SER A CA 1
ATOM 3184 C C . SER A 1 446 ? 22.379 0.450 -10.606 1.00 80.75 446 SER A C 1
ATOM 3186 O O . SER A 1 446 ? 22.284 -0.204 -9.571 1.00 80.75 446 SER A O 1
ATOM 3188 N N . GLY A 1 447 ? 21.638 0.179 -11.684 1.00 77.38 447 GLY A N 1
ATOM 3189 C CA . GLY A 1 447 ? 20.489 -0.732 -11.669 1.00 77.38 447 GLY A CA 1
ATOM 3190 C C . GLY A 1 447 ? 19.273 -0.173 -10.917 1.00 77.38 447 GLY A C 1
ATOM 3191 O O . GLY A 1 447 ? 18.291 -0.895 -10.732 1.00 77.38 447 GLY A O 1
ATOM 3192 N N . ALA A 1 448 ? 19.321 1.091 -10.477 1.00 82.06 448 ALA A N 1
ATOM 3193 C CA . ALA A 1 448 ? 18.231 1.727 -9.749 1.00 82.06 448 ALA A CA 1
ATOM 3194 C C . ALA A 1 448 ? 17.017 1.935 -10.659 1.00 82.06 448 ALA A C 1
ATOM 3196 O O . ALA A 1 448 ? 17.148 2.309 -11.830 1.00 82.06 448 ALA A O 1
ATOM 3197 N N . PHE A 1 449 ? 15.831 1.713 -10.096 1.00 85.00 449 PHE A N 1
ATOM 3198 C CA . PHE A 1 449 ? 14.565 1.948 -10.773 1.00 85.00 449 PHE A CA 1
ATOM 3199 C C . PHE A 1 449 ? 14.146 3.399 -10.557 1.00 85.00 449 PHE A C 1
ATOM 3201 O O . PHE A 1 449 ? 13.851 3.828 -9.440 1.00 85.00 449 PHE A O 1
ATOM 3208 N N . THR A 1 450 ? 14.065 4.158 -11.641 1.00 87.88 450 THR A N 1
ATOM 3209 C CA . THR A 1 450 ? 13.403 5.459 -11.633 1.00 87.88 450 THR A CA 1
ATOM 3210 C C . THR A 1 450 ? 11.998 5.274 -12.182 1.00 87.88 450 THR A C 1
ATOM 3212 O O . THR A 1 450 ? 11.806 4.643 -13.211 1.00 87.88 450 THR A O 1
ATOM 3215 N N . PHE A 1 451 ? 10.988 5.776 -11.490 1.00 90.94 451 PHE A N 1
ATOM 3216 C CA . PHE A 1 451 ? 9.613 5.795 -11.984 1.00 90.94 451 PHE A CA 1
ATOM 3217 C C . PHE A 1 451 ? 8.981 7.108 -11.561 1.00 90.94 451 PHE A C 1
ATOM 3219 O O . PHE A 1 451 ? 9.326 7.680 -10.521 1.00 90.94 451 PHE A O 1
ATOM 3226 N N . GLU A 1 452 ? 8.051 7.578 -12.376 1.00 90.31 452 GLU A N 1
ATOM 3227 C CA . GLU A 1 452 ? 7.267 8.762 -12.070 1.00 90.31 452 GLU A CA 1
ATOM 3228 C C . GLU A 1 452 ? 5.881 8.326 -11.600 1.00 90.31 452 GLU A C 1
ATOM 3230 O O . GLU A 1 452 ? 5.195 7.549 -12.260 1.00 90.31 452 GLU A O 1
ATOM 3235 N N . LEU A 1 453 ? 5.484 8.799 -10.419 1.00 93.19 453 LEU A N 1
ATOM 3236 C CA . LEU A 1 453 ? 4.131 8.598 -9.906 1.00 93.19 453 LEU A CA 1
ATOM 3237 C C . LEU A 1 453 ? 3.231 9.708 -10.434 1.00 93.19 453 LEU A C 1
ATOM 3239 O O . LEU A 1 453 ? 3.598 10.886 -10.370 1.00 93.19 453 LEU A O 1
ATOM 3243 N N . GLY A 1 454 ? 2.022 9.366 -10.870 1.00 92.81 454 GLY A N 1
ATOM 3244 C CA . GLY A 1 454 ? 1.062 10.364 -11.306 1.00 92.81 454 GLY A CA 1
ATOM 3245 C C . GLY A 1 454 ? 0.609 11.274 -10.165 1.00 92.81 454 GLY A C 1
ATOM 3246 O O . GLY A 1 454 ? 0.656 10.953 -8.971 1.00 92.81 454 GLY A O 1
ATOM 3247 N N . ALA A 1 455 ? 0.117 12.457 -10.536 1.00 93.25 455 ALA A N 1
ATOM 3248 C CA . ALA A 1 455 ? -0.314 13.476 -9.580 1.00 93.25 455 ALA A CA 1
ATOM 3249 C C . ALA A 1 455 ? -1.433 12.985 -8.640 1.00 93.25 455 ALA A C 1
ATOM 3251 O O . ALA A 1 455 ? -1.481 13.384 -7.472 1.00 93.25 455 ALA A O 1
ATOM 3252 N N . GLY A 1 456 ? -2.318 12.108 -9.131 1.00 92.25 456 GLY A N 1
ATOM 3253 C CA . GLY A 1 456 ? -3.377 11.485 -8.332 1.00 92.25 456 GLY A CA 1
ATOM 3254 C C . GLY A 1 456 ? -2.810 10.634 -7.197 1.00 92.25 456 GLY A C 1
ATOM 3255 O O . GLY A 1 456 ? -3.188 10.809 -6.038 1.00 92.25 456 GLY A O 1
ATOM 3256 N N . THR A 1 457 ? -1.827 9.798 -7.512 1.00 93.00 457 THR A N 1
ATOM 3257 C CA . THR A 1 457 ? -1.130 8.932 -6.558 1.00 93.00 457 THR A CA 1
ATOM 3258 C C . THR A 1 457 ? -0.326 9.722 -5.550 1.00 93.00 457 THR A C 1
ATOM 3260 O O . THR A 1 457 ? -0.441 9.488 -4.349 1.00 93.00 457 THR A O 1
ATOM 3263 N N . LEU A 1 458 ? 0.423 10.731 -6.002 1.00 94.00 458 LEU A N 1
ATOM 3264 C CA . LEU A 1 458 ? 1.143 11.628 -5.100 1.00 94.00 458 LEU A CA 1
ATOM 3265 C C . LEU A 1 458 ? 0.190 12.341 -4.135 1.00 94.00 458 LEU A C 1
ATOM 3267 O O . LEU A 1 458 ? 0.513 12.499 -2.957 1.00 94.00 458 LEU A O 1
ATOM 3271 N N . ARG A 1 459 ? -0.999 12.750 -4.596 1.00 94.44 459 ARG A N 1
ATOM 3272 C CA . ARG A 1 459 ? -2.026 13.364 -3.743 1.00 94.44 459 ARG A CA 1
ATOM 3273 C C . ARG A 1 459 ? -2.597 12.369 -2.733 1.00 94.44 459 ARG A C 1
ATOM 3275 O O . ARG A 1 459 ? -2.754 12.739 -1.570 1.00 94.44 459 ARG A O 1
ATOM 3282 N N . LEU A 1 460 ? -2.875 11.137 -3.156 1.00 92.31 460 LEU A N 1
ATOM 3283 C CA . LEU A 1 460 ? -3.358 10.060 -2.290 1.00 92.31 460 LEU A CA 1
ATOM 3284 C C . LEU A 1 460 ? -2.330 9.752 -1.193 1.00 92.31 460 LEU A C 1
ATOM 3286 O O . LEU A 1 460 ? -2.654 9.824 -0.009 1.00 92.31 460 LEU A O 1
ATOM 3290 N N . LEU A 1 461 ? -1.070 9.527 -1.575 1.00 92.38 461 LEU A N 1
ATOM 3291 C CA . LEU A 1 461 ? 0.046 9.266 -0.664 1.00 92.38 461 LEU A CA 1
ATOM 3292 C C . LEU A 1 461 ? 0.261 10.424 0.328 1.00 92.38 461 LEU A C 1
ATOM 3294 O O . LEU A 1 461 ? 0.296 10.198 1.541 1.00 92.38 461 LEU A O 1
ATOM 3298 N N . ARG A 1 462 ? 0.283 11.678 -0.156 1.00 93.38 462 ARG A N 1
ATOM 3299 C CA . ARG A 1 462 ? 0.377 12.879 0.698 1.00 93.38 462 ARG A CA 1
ATOM 3300 C C . ARG A 1 462 ? -0.775 12.990 1.691 1.00 93.38 462 ARG A C 1
ATOM 3302 O O . ARG A 1 462 ? -0.535 13.362 2.836 1.00 93.38 462 ARG A O 1
ATOM 3309 N N . GLY A 1 463 ? -2.000 12.650 1.284 1.00 91.94 463 GLY A N 1
ATOM 3310 C CA . GLY A 1 463 ? -3.176 12.663 2.161 1.00 91.94 463 GLY A CA 1
ATOM 3311 C C . GLY A 1 463 ? -3.041 11.741 3.376 1.00 91.94 463 GLY A C 1
ATOM 3312 O O . GLY A 1 463 ? -3.667 11.980 4.405 1.00 91.94 463 GLY A O 1
ATOM 3313 N N . MET A 1 464 ? -2.179 10.731 3.282 1.00 89.19 464 MET A N 1
ATOM 3314 C CA . MET A 1 464 ? -1.929 9.748 4.338 1.00 89.19 464 MET A CA 1
ATOM 3315 C C . MET A 1 464 ? -0.563 9.940 5.001 1.00 89.19 464 MET A C 1
ATOM 3317 O O . MET A 1 464 ? -0.162 9.144 5.847 1.00 89.19 464 MET A O 1
ATOM 3321 N N . GLY A 1 465 ? 0.163 10.992 4.612 1.00 91.31 465 GLY A N 1
ATOM 3322 C CA . GLY A 1 465 ? 1.512 11.272 5.093 1.00 91.31 465 GLY A CA 1
ATOM 3323 C C . GLY A 1 465 ? 2.552 10.241 4.652 1.00 91.31 465 GLY A C 1
ATOM 3324 O O . GLY A 1 465 ? 3.615 10.165 5.258 1.00 91.31 465 GLY A O 1
ATOM 3325 N N . VAL A 1 466 ? 2.256 9.438 3.629 1.00 92.12 466 VAL A N 1
ATOM 3326 C CA . VAL A 1 466 ? 3.181 8.450 3.071 1.00 92.12 466 VAL A CA 1
ATOM 3327 C C . VAL A 1 466 ? 3.859 9.055 1.847 1.00 92.12 466 VAL A C 1
ATOM 3329 O O . VAL A 1 466 ? 3.230 9.766 1.070 1.00 92.12 466 VAL A O 1
ATOM 3332 N N . SER A 1 467 ? 5.141 8.772 1.639 1.00 92.75 467 SER A N 1
ATOM 3333 C CA . SER A 1 467 ? 5.810 9.038 0.364 1.00 92.75 467 SER A CA 1
ATOM 3334 C C . SER A 1 467 ? 6.547 7.800 -0.115 1.00 92.75 467 SER A C 1
ATOM 3336 O O . SER A 1 467 ? 7.117 7.071 0.691 1.00 92.75 467 SER A O 1
ATOM 3338 N N . LEU A 1 468 ? 6.579 7.579 -1.419 1.00 92.19 468 LEU A N 1
ATOM 3339 C CA . LEU A 1 468 ? 7.299 6.473 -2.035 1.00 92.19 468 LEU A CA 1
ATOM 3340 C C . LEU A 1 468 ? 8.549 7.085 -2.685 1.00 92.19 468 LEU A C 1
ATOM 3342 O O . LEU A 1 468 ? 8.429 7.988 -3.507 1.00 92.19 468 LEU A O 1
ATOM 3346 N N . THR A 1 469 ? 9.733 6.725 -2.185 1.00 90.62 469 THR A N 1
ATOM 3347 C CA . THR A 1 469 ? 10.968 7.508 -2.399 1.00 90.62 469 THR A CA 1
ATOM 3348 C C . THR A 1 469 ? 11.929 6.887 -3.398 1.00 90.62 469 THR A C 1
ATOM 3350 O O . THR A 1 469 ? 12.681 7.616 -4.032 1.00 90.62 469 THR A O 1
ATOM 3353 N N . ALA A 1 470 ? 11.946 5.560 -3.499 1.00 89.12 470 ALA A N 1
ATOM 3354 C CA . ALA A 1 470 ? 12.833 4.829 -4.395 1.00 89.12 470 ALA A CA 1
ATOM 3355 C C . ALA A 1 470 ? 12.224 3.470 -4.737 1.00 89.12 470 ALA A C 1
ATOM 3357 O O . ALA A 1 470 ? 11.452 2.920 -3.946 1.00 89.12 470 ALA A O 1
ATOM 3358 N N . ALA A 1 471 ? 12.616 2.915 -5.874 1.00 90.81 471 ALA A N 1
ATOM 3359 C CA . ALA A 1 471 ? 12.498 1.497 -6.154 1.00 90.81 471 ALA A CA 1
ATOM 3360 C C . ALA A 1 471 ? 13.813 1.032 -6.764 1.00 90.81 471 ALA A C 1
ATOM 3362 O O . ALA A 1 471 ? 14.515 1.804 -7.408 1.00 90.81 471 ALA A O 1
ATOM 3363 N N . ASP A 1 472 ? 14.133 -0.235 -6.563 1.00 91.50 472 ASP A N 1
ATOM 3364 C CA . ASP A 1 472 ? 15.333 -0.857 -7.102 1.00 91.50 472 ASP A CA 1
ATOM 3365 C C . ASP A 1 472 ? 14.985 -2.249 -7.603 1.00 91.50 472 ASP A C 1
ATOM 3367 O O . ASP A 1 472 ? 14.063 -2.891 -7.093 1.00 91.50 472 ASP A O 1
ATOM 3371 N N . TYR A 1 473 ? 15.770 -2.752 -8.544 1.00 92.12 473 TYR A N 1
ATOM 3372 C CA . TYR A 1 473 ? 15.705 -4.141 -8.965 1.00 92.12 473 TYR A CA 1
ATOM 3373 C C . TYR A 1 473 ? 17.092 -4.751 -8.892 1.00 92.12 473 TYR A C 1
ATOM 3375 O O . TYR A 1 473 ? 18.068 -4.165 -9.350 1.00 92.12 473 TYR A O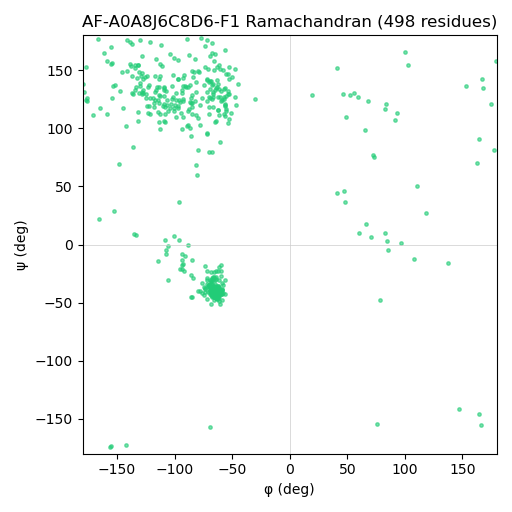 1
ATOM 3383 N N . THR A 1 474 ? 17.176 -5.936 -8.297 1.00 91.19 474 THR A N 1
ATOM 3384 C CA . THR A 1 474 ? 18.425 -6.687 -8.195 1.00 91.19 474 THR A CA 1
ATOM 3385 C C . THR A 1 474 ? 18.358 -7.893 -9.133 1.00 91.19 474 THR A C 1
ATOM 3387 O O . THR A 1 474 ? 17.710 -8.884 -8.786 1.00 91.19 474 THR A O 1
ATOM 3390 N N . PRO A 1 475 ? 19.056 -7.866 -10.287 1.00 89.81 475 PRO A N 1
ATOM 3391 C CA . PRO A 1 475 ? 18.999 -8.945 -11.275 1.00 89.81 475 PRO A CA 1
ATOM 3392 C C . PRO A 1 475 ? 19.495 -10.290 -10.738 1.00 89.81 475 PRO A C 1
ATOM 3394 O O . PRO A 1 475 ? 19.015 -11.333 -11.163 1.00 89.81 475 PRO A O 1
ATOM 3397 N N . ALA A 1 476 ? 20.442 -10.272 -9.793 1.00 90.25 476 ALA A N 1
ATOM 3398 C CA . ALA A 1 476 ? 21.020 -11.485 -9.214 1.00 90.25 476 ALA A CA 1
ATOM 3399 C C . ALA A 1 476 ? 20.013 -12.304 -8.388 1.00 90.25 476 ALA A C 1
ATOM 3401 O O . ALA A 1 476 ? 20.144 -13.521 -8.310 1.00 90.25 476 ALA A O 1
ATOM 3402 N N . GLY A 1 477 ? 19.034 -11.641 -7.766 1.00 90.25 477 GLY A N 1
ATOM 3403 C CA . GLY A 1 477 ? 18.025 -12.284 -6.921 1.00 90.25 477 GLY A CA 1
ATOM 3404 C C . GLY A 1 477 ? 16.633 -12.340 -7.542 1.00 90.25 477 GLY A C 1
ATOM 3405 O O . GLY A 1 477 ? 15.743 -12.907 -6.921 1.00 90.25 477 GLY A O 1
ATOM 3406 N N . ASP A 1 478 ? 16.441 -11.738 -8.722 1.00 92.56 478 ASP A N 1
ATOM 3407 C CA . ASP A 1 478 ? 15.112 -11.466 -9.287 1.00 92.56 478 ASP A CA 1
ATOM 3408 C C . ASP A 1 478 ? 14.182 -10.832 -8.232 1.00 92.56 478 ASP A C 1
ATOM 3410 O O . ASP A 1 478 ? 13.045 -11.250 -8.009 1.00 92.56 478 ASP A O 1
ATOM 3414 N N . THR A 1 479 ? 14.719 -9.834 -7.521 1.00 93.50 479 THR A N 1
ATOM 3415 C CA . THR A 1 479 ? 14.041 -9.162 -6.408 1.00 93.50 479 THR A CA 1
ATOM 3416 C C . THR A 1 479 ? 13.851 -7.697 -6.757 1.00 93.50 479 THR A C 1
ATOM 3418 O O . THR A 1 479 ? 14.824 -6.956 -6.933 1.00 93.50 479 THR A O 1
ATOM 3421 N N . ALA A 1 480 ? 12.596 -7.261 -6.820 1.00 94.00 480 ALA A N 1
ATOM 3422 C CA . ALA A 1 480 ? 12.258 -5.844 -6.838 1.00 94.00 480 ALA A CA 1
ATOM 3423 C C . ALA A 1 480 ? 12.187 -5.328 -5.396 1.00 94.00 480 ALA A C 1
ATOM 3425 O O . ALA A 1 480 ? 11.834 -6.063 -4.481 1.00 94.00 480 ALA A O 1
ATOM 3426 N N . SER A 1 481 ? 12.504 -4.064 -5.154 1.00 94.38 481 SER A N 1
ATOM 3427 C CA . SER A 1 481 ? 12.318 -3.447 -3.844 1.00 94.38 481 SER A CA 1
ATOM 3428 C C . SER A 1 481 ? 11.744 -2.049 -3.980 1.00 94.38 481 SER A C 1
ATOM 3430 O O . SER A 1 481 ? 12.066 -1.345 -4.928 1.00 94.38 481 SER A O 1
ATOM 3432 N N . VAL A 1 482 ? 10.892 -1.653 -3.040 1.00 93.31 482 VAL A N 1
ATOM 3433 C CA . VAL A 1 482 ? 10.257 -0.333 -2.997 1.00 93.31 482 VAL A CA 1
ATOM 3434 C C . VAL A 1 482 ? 10.503 0.280 -1.628 1.00 93.31 482 VAL A C 1
ATOM 3436 O O . VAL A 1 482 ? 10.273 -0.360 -0.604 1.00 93.31 482 VAL A O 1
ATOM 3439 N N . THR A 1 483 ? 10.962 1.526 -1.591 1.00 93.75 483 THR A N 1
ATOM 3440 C CA . THR A 1 483 ? 11.177 2.269 -0.349 1.00 93.75 483 THR A CA 1
ATOM 3441 C C . THR A 1 483 ? 10.012 3.214 -0.099 1.00 93.75 483 THR A C 1
ATOM 3443 O O . THR A 1 483 ? 9.727 4.112 -0.894 1.00 93.75 483 THR A O 1
ATOM 3446 N N . ILE A 1 484 ? 9.346 3.015 1.035 1.00 92.31 484 ILE A N 1
ATOM 3447 C CA . ILE A 1 484 ? 8.211 3.814 1.491 1.00 92.31 484 ILE A CA 1
ATOM 3448 C C . ILE A 1 484 ? 8.627 4.561 2.754 1.00 92.31 484 ILE A C 1
ATOM 3450 O O . ILE A 1 484 ? 9.212 3.980 3.659 1.00 92.31 484 ILE A O 1
ATOM 3454 N N . LYS A 1 485 ? 8.296 5.844 2.854 1.00 93.69 485 LYS A N 1
ATOM 3455 C CA . LYS A 1 485 ? 8.521 6.683 4.033 1.00 93.69 485 LYS A CA 1
ATOM 3456 C C . LYS A 1 485 ? 7.171 7.055 4.660 1.00 93.69 485 LYS A C 1
ATOM 3458 O O . LYS A 1 485 ? 6.493 7.945 4.143 1.00 93.69 485 LYS A O 1
ATOM 3463 N N . PRO A 1 486 ? 6.750 6.363 5.733 1.00 90.44 486 PRO A N 1
ATOM 3464 C CA . PRO A 1 486 ? 5.593 6.752 6.537 1.00 90.44 486 PRO A CA 1
ATOM 3465 C C . PRO A 1 486 ? 5.850 8.063 7.308 1.00 90.44 486 PRO A C 1
ATOM 3467 O O . PRO A 1 486 ? 7.003 8.456 7.481 1.00 90.44 486 PRO A O 1
ATOM 3470 N N . PRO A 1 487 ? 4.812 8.728 7.847 1.00 87.94 487 PRO A N 1
ATOM 3471 C CA . PRO A 1 487 ? 4.978 10.030 8.500 1.00 87.94 487 PRO A CA 1
ATOM 3472 C C . PRO A 1 487 ? 5.690 9.942 9.858 1.00 87.94 487 PRO A C 1
ATOM 3474 O O . PRO A 1 487 ? 6.352 10.889 10.270 1.00 87.94 487 PRO A O 1
ATOM 3477 N N . ALA A 1 488 ? 5.548 8.815 10.561 1.00 88.75 488 ALA A N 1
ATOM 3478 C CA . ALA A 1 488 ? 6.048 8.635 11.926 1.00 88.75 488 ALA A CA 1
ATOM 3479 C C . ALA A 1 488 ? 7.276 7.714 12.026 1.00 88.75 488 ALA A C 1
ATOM 3481 O O . ALA A 1 488 ? 7.848 7.574 13.103 1.00 88.75 488 ALA A O 1
ATOM 3482 N N . ILE A 1 489 ? 7.655 7.048 10.934 1.00 89.31 489 ILE A N 1
ATOM 3483 C CA . ILE A 1 489 ? 8.712 6.031 10.914 1.00 89.31 489 ILE A CA 1
ATOM 3484 C C . ILE A 1 489 ? 9.693 6.403 9.806 1.00 89.31 489 ILE A C 1
ATOM 3486 O O . ILE A 1 489 ? 9.298 6.980 8.794 1.00 89.31 489 ILE A O 1
ATOM 3490 N N . GLY A 1 490 ? 10.976 6.093 10.001 1.00 93.31 490 GLY A N 1
ATOM 3491 C CA . GLY A 1 490 ? 11.978 6.245 8.949 1.00 93.31 490 GLY A CA 1
ATOM 3492 C C . GLY A 1 490 ? 11.614 5.469 7.671 1.00 93.31 490 GLY A C 1
ATOM 3493 O O . GLY A 1 490 ? 10.698 4.643 7.688 1.00 93.31 490 GLY A O 1
ATOM 3494 N N . PRO A 1 491 ? 12.314 5.724 6.552 1.00 95.25 491 PRO A N 1
ATOM 3495 C CA . PRO A 1 491 ? 12.104 4.986 5.311 1.00 95.25 491 PRO A CA 1
ATOM 3496 C C . PRO A 1 491 ? 12.220 3.471 5.529 1.00 95.25 491 PRO A C 1
ATOM 3498 O O . PRO A 1 491 ? 13.185 2.990 6.119 1.00 95.25 491 PRO A O 1
ATOM 3501 N N . ILE A 1 492 ? 11.228 2.729 5.049 1.00 94.00 492 ILE A N 1
ATOM 3502 C CA . ILE A 1 492 ? 11.136 1.274 5.110 1.00 94.00 492 ILE A CA 1
ATOM 3503 C C . ILE A 1 492 ? 11.331 0.747 3.692 1.00 94.00 492 ILE A C 1
ATOM 3505 O O . ILE A 1 492 ? 10.555 1.074 2.792 1.00 94.00 492 ILE A O 1
ATOM 3509 N N . ARG A 1 493 ? 12.353 -0.088 3.499 1.00 95.50 493 ARG A N 1
ATOM 3510 C CA . ARG A 1 493 ? 12.570 -0.818 2.249 1.00 95.50 493 ARG A CA 1
ATOM 3511 C C . ARG A 1 493 ? 11.767 -2.115 2.272 1.00 95.50 493 ARG A C 1
ATOM 3513 O O . ARG A 1 493 ? 11.883 -2.907 3.204 1.00 95.50 493 ARG A O 1
ATOM 3520 N N . ILE A 1 494 ? 10.954 -2.323 1.247 1.00 95.31 494 ILE A N 1
ATOM 3521 C CA . ILE A 1 494 ? 10.095 -3.491 1.078 1.00 95.31 494 ILE A CA 1
ATOM 3522 C C . ILE A 1 494 ? 10.627 -4.280 -0.107 1.00 95.31 494 ILE A C 1
ATOM 3524 O O . ILE A 1 494 ? 10.541 -3.822 -1.241 1.00 95.31 494 ILE A O 1
ATOM 3528 N N . GLU A 1 495 ? 11.163 -5.465 0.146 1.00 96.88 495 GLU A N 1
ATOM 3529 C CA . GLU A 1 495 ? 11.580 -6.386 -0.915 1.00 96.88 495 GLU A CA 1
ATOM 3530 C C . GLU A 1 495 ? 10.367 -7.170 -1.408 1.00 96.88 495 GLU A C 1
ATOM 3532 O O . GLU A 1 495 ? 9.689 -7.810 -0.610 1.00 96.88 495 GLU A O 1
ATOM 3537 N N . LEU A 1 496 ? 10.078 -7.110 -2.699 1.00 97.06 496 LEU A N 1
ATOM 3538 C CA . LEU A 1 496 ? 8.995 -7.811 -3.368 1.00 97.06 496 LEU A CA 1
ATOM 3539 C C . LEU A 1 496 ? 9.538 -9.104 -3.980 1.00 97.06 496 LEU A C 1
ATOM 3541 O O . LEU A 1 496 ? 10.467 -9.080 -4.788 1.00 97.06 496 LEU A O 1
ATOM 3545 N N . SER A 1 497 ? 8.937 -10.232 -3.613 1.00 95.44 497 SER A N 1
ATOM 3546 C CA . SER A 1 497 ? 9.234 -11.528 -4.223 1.00 95.44 497 SER A CA 1
ATOM 3547 C C . SER A 1 497 ? 8.435 -11.707 -5.505 1.00 95.44 497 SER A C 1
ATOM 3549 O O . SER A 1 497 ? 7.270 -11.303 -5.567 1.00 95.44 497 SER A O 1
ATOM 3551 N N . ARG A 1 498 ? 9.030 -12.350 -6.511 1.00 96.31 498 ARG A N 1
ATOM 3552 C CA . ARG A 1 498 ? 8.310 -12.752 -7.719 1.00 96.31 498 ARG A CA 1
ATOM 3553 C C . ARG A 1 498 ? 7.163 -13.698 -7.351 1.00 96.31 498 ARG A C 1
ATOM 3555 O O . ARG A 1 498 ? 7.380 -14.718 -6.702 1.00 96.31 498 ARG A O 1
ATOM 3562 N N . ALA A 1 499 ? 5.945 -13.329 -7.733 1.00 93.19 499 ALA A N 1
ATOM 3563 C CA . ALA A 1 499 ? 4.790 -14.207 -7.685 1.00 93.19 499 ALA A CA 1
ATOM 3564 C C . ALA A 1 499 ? 4.988 -15.280 -8.763 1.00 93.19 499 ALA A C 1
ATOM 3566 O O . ALA A 1 499 ? 5.071 -14.959 -9.951 1.00 93.19 499 ALA A O 1
ATOM 3567 N N . SER A 1 500 ? 5.178 -16.519 -8.309 1.00 77.31 500 SER A N 1
ATOM 3568 C CA . SER A 1 500 ? 5.381 -17.708 -9.142 1.00 77.31 500 SER A CA 1
ATOM 3569 C C . SER A 1 500 ? 4.130 -18.120 -9.896 1.00 77.31 500 SER A C 1
ATOM 3571 O O . SER A 1 500 ? 3.062 -18.105 -9.237 1.00 77.31 500 SER A O 1
#

pLDDT: mean 70.73, std 20.32, range [26.75, 97.38]

Sequence (500 aa):
MRRPATALLLLLARGATTLRPCAPARVRTTRGPAWLAMAAYGEPTTLDADDTPQPAVASARARAAMARESAAPAIGATYRSADFMPLIGGFLALKLDITGRTTARLQLSGALSLTDTISYRVDPYGRLLFSLGPRARRLLRALDVSVVDAVYSRPTDSAHITIKLPALPARRVYLTRVGGPRRQPDGAAAPARAPAARGAARPVARRALDVRAALAPSIEAVAVAILAAADATDGRARADEAADADAARGPATGGGDGGSSVGNGLGGLGRELASSIGASAEDALADVRAVASGVDAMRRELFLKLGAFGAADRAVTESLDAEADREHSVQAEVDNSTRAARAHGGIAAYGAAPAPAPTARAAPSPPPPSAGSRAGVRAAGAPSAGAPARAGLPPVGAVYARSLTLPVIGMQTVRLAIEGERCARLVLTGALSLDEPLEYGIDRHSGAFTFELGAGTLRLLRGMGVSLTAADYTPAGDTASVTIKPPAIGPIRIELSRAS

Foldseek 3Di:
DDDDDDDDDDDDDDDDDDDDDDDDDDDDDDDDDDDDDDDDDDDDDDDDDDPDPDVVVVVVVVVLVVLQVVLFDDQQWKWKFPDFPDDVPWTWIWIWGRHDRFWIWIFIDMPDTDIDIWGWGQDSVSFTDIDGDPVRVVVCVVQVKDFDGKGADPVQRKIWIFIDGPPDPTDITIIDTDDDDDPDPPPDDDDDDDDDDDDDDPPPVVVVVVVCVVCVVVVVVVVVVVVVVVVVVVVVVVVVVVVVVVVVVPPDPDDDDDDDPDPPPPVVVVVVVVVVVVVVVVVVVVVVVVVVVVVVVVVVVVVVVVVVVVVVVVVVVVVVVVVVVVVVVVVVVVVVVVVVVVVPPPDDDDDDDDDDDDDDDDDDDDDDDDDDDPDDPDPDDDPPPDDDPPPLFQDAQWKWKDWDQDVPQGIKMWIWHRNDRQWIWIAIDGSDGDTDIWGWDADPVPQWIDIDDDPVVVVSCVVQQKDWDGWGADRVQRWIWTWMQHNPDGIDIGITHTDD

Nearest PDB structures (foldseek):
  3wjc-assembly1_B  TM=3.256E-01  e=1.161E+00  Arabidopsis thaliana

Radius of gyration: 40.68 Å; Cα contacts (8 Å, |Δi|>4): 496; chains: 1; bounding box: 96×91×156 Å

Solvent-accessible surface area (backbone atoms only — not comparable to full-atom values): 30876 Å² total; per-residue (Å²): 136,87,82,88,84,89,84,90,90,82,85,90,81,90,82,91,83,90,85,86,88,84,86,88,82,89,90,86,84,90,79,87,79,87,85,91,78,88,85,84,90,84,87,88,82,81,90,82,92,74,89,68,82,60,67,66,61,56,50,51,52,49,49,52,50,50,52,51,67,67,50,56,81,53,62,52,29,29,28,31,37,80,59,69,44,80,48,96,87,43,43,42,36,47,34,41,35,27,74,41,98,44,33,29,37,41,35,40,39,49,83,59,76,45,78,40,64,26,38,41,46,70,46,100,85,37,32,37,49,70,45,74,32,75,66,50,50,52,52,29,54,75,65,46,37,42,80,77,48,42,42,39,42,75,96,72,58,31,35,35,40,29,38,30,46,71,101,46,76,72,39,77,46,51,24,43,62,79,48,52,72,76,81,71,65,93,84,68,82,81,78,84,84,78,87,81,87,84,80,90,80,71,72,66,63,52,56,59,50,53,56,51,62,71,47,46,65,62,53,52,55,52,52,50,53,52,50,52,53,50,53,51,53,55,51,48,54,52,51,53,53,50,52,52,55,54,64,67,56,62,82,79,87,71,87,74,92,76,88,76,100,77,78,82,73,66,69,56,58,57,53,53,52,53,49,52,52,49,55,54,50,50,53,54,50,50,52,53,51,53,52,52,52,52,52,54,51,52,49,52,52,50,50,54,53,50,51,53,49,57,51,52,53,46,55,52,49,54,52,50,53,58,46,52,52,49,54,52,52,52,50,53,51,51,54,51,51,53,50,52,54,59,73,73,59,78,77,79,86,76,83,87,87,82,89,83,87,90,80,88,83,89,85,85,85,81,83,83,84,76,94,75,84,94,77,79,88,75,71,81,81,70,82,78,85,74,72,77,78,58,87,76,60,83,58,66,70,40,36,27,37,40,76,46,75,43,88,96,57,40,59,36,32,46,32,42,33,26,75,38,99,43,33,30,36,45,33,34,45,53,77,53,79,43,80,46,84,28,53,40,48,65,44,88,87,77,40,38,36,46,66,60,77,54,71,69,55,52,49,56,32,51,75,68,42,32,45,79,78,48,36,36,50,40,68,93,71,62,32,41,32,41,30,38,30,47,73,90,47,74,74,42,78,43,73,22,44,60,62,127

Organism: Diacronema lutheri (NCBI:txid2081491)

Mean predicted aligned error: 20.74 Å